Protein AF-A0AAD9CKB7-F1 (afdb_monomer_lite)

Sequence (409 aa):
MAVRASFEKNNEIGCFAKLTNTYCLVAVGGSENFYSVFEGELSETIPVFHASIAGCRIIGRMCVGNRHGLIVPSSTTDQELQHIRNSLPDAVRVQRVEERLSALGNVIACNDYVALVHPDLDRETEEILADTLKVEVFRQTVAEQVLVGSYCAFSNQGGLVHPKTSIEDQDELSSLLQVPLVAGTVNRGSEVIAGGMVVNDWCAFCGLDTTSTELSVIESVFRLSDAAQPSAIATTMRDSLIDREERRGAERRAERSREESREEQRGEQRGAERRAERRAERSREEQRGERRAERSREEQRGAERREESREEQRGEQRGREESGESGAERSREESRGEQRGEQRGEQRGAERGAERRAERSVERRASRDANRRVVMLTGESCDANRRVVMLTGESRDANRRVVMLTGES

Radius of gyration: 53.96 Å; chains: 1; bounding box: 135×71×129 Å

InterPro domains:
  IPR002769 Translation initiation factor IF6 [MF_00032] (1-246)
  IPR002769 Translation initiation factor IF6 [PF01912] (4-204)
  IPR002769 Translation initiation factor IF6 [PTHR10784] (1-244)
  IPR002769 Translation initiation factor IF6 [SM00654] (3-204)
  IPR002769 Translation initiation factor IF6 [TIGR00323] (4-224)
  IPR002769 Translation initiation factor IF6 [cd00527] (2-222)

Organism: Dissostichus eleginoides (NCBI:txid100907)

Foldseek 3Di:
DEAADAFPNHLQQLQAWADEQAEIEGEPPGDPRRVCRCCVVPVVRYQYDYADALNDRRVSQQWDAYPQEIEGEPSGDPVRQVVVVVRGDPRYHYDYDHFDPGRPLQQWEDEQAEIEGQQPGDVVVVVCCCVRSVYHYDHDAFLPHRRCSFAKHDYLAAIEGFQNGDPVNQVVVCVVSVHHYDYDDALQRHRRHSRQWYDYLAYIYGHPSGDVVNVVVVCVRSVNCVVVPPPVVVVVVVVVVVVVVVVVVVVVVVVVVVVVVVVVVVVVVVVVVVVVVVVVVVVVVVVVVVVVVVVVVVVVVVVVVVVVVVVVVVVVVVVPVVVPDDDDDDDDDDDDDDDDDDDDDDDDDDDDDDDDDDDDDDDDDDDDDDDDDDDDDDDDDDDDDDDDDDDDDDDDDDDDDDDDDDDDD

pLDDT: mean 71.59, std 24.81, range [23.69, 94.75]

Structure (mmCIF, N/CA/C/O backbone):
data_AF-A0AAD9CKB7-F1
#
_entry.id   AF-A0AAD9CKB7-F1
#
loop_
_atom_site.group_PDB
_atom_site.id
_atom_site.type_symbol
_atom_site.label_atom_id
_atom_site.label_alt_id
_a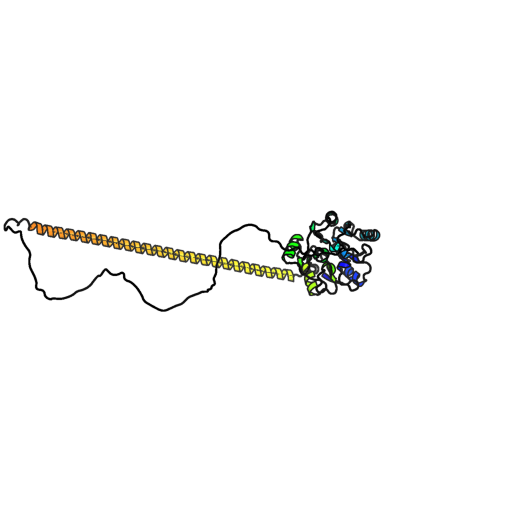tom_site.label_comp_id
_atom_site.label_asym_id
_atom_site.label_entity_id
_atom_site.label_seq_id
_atom_site.pdbx_PDB_ins_code
_atom_site.Cartn_x
_atom_site.Cartn_y
_atom_site.Cartn_z
_atom_site.occupancy
_atom_site.B_iso_or_equiv
_atom_site.auth_seq_id
_atom_site.auth_comp_id
_atom_site.auth_asym_id
_atom_site.auth_atom_id
_atom_site.pdbx_PDB_model_num
ATOM 1 N N . MET A 1 1 ? 6.076 -13.621 8.456 1.00 79.44 1 MET A N 1
ATOM 2 C CA . MET A 1 1 ? 7.038 -12.950 9.372 1.00 79.44 1 MET A CA 1
ATOM 3 C C . MET A 1 1 ? 7.413 -11.576 8.813 1.00 79.44 1 MET A C 1
ATOM 5 O O . MET A 1 1 ? 7.250 -11.363 7.614 1.00 79.44 1 MET A O 1
ATOM 9 N N . ALA A 1 2 ? 7.880 -10.637 9.641 1.00 85.75 2 ALA A N 1
ATOM 10 C CA . ALA A 1 2 ? 8.440 -9.364 9.176 1.00 85.75 2 ALA A CA 1
ATOM 11 C C . ALA A 1 2 ? 9.980 -9.393 9.136 1.00 85.75 2 ALA A C 1
ATOM 13 O O . ALA A 1 2 ? 10.645 -9.632 10.146 1.00 85.75 2 ALA A O 1
ATOM 14 N N . VAL A 1 3 ? 10.555 -9.113 7.966 1.00 91.25 3 VAL A N 1
ATOM 15 C CA . VAL A 1 3 ? 11.995 -9.209 7.687 1.00 91.25 3 VAL A CA 1
ATOM 16 C C . VAL A 1 3 ? 12.579 -7.824 7.396 1.00 91.25 3 VAL A C 1
ATOM 18 O O . VAL A 1 3 ? 11.921 -6.958 6.814 1.00 91.25 3 VAL A O 1
ATOM 21 N N . ARG A 1 4 ? 13.825 -7.585 7.824 1.00 92.75 4 ARG A N 1
ATOM 22 C CA . ARG A 1 4 ? 14.543 -6.326 7.575 1.00 92.75 4 ARG A CA 1
ATOM 23 C C . ARG A 1 4 ? 15.461 -6.438 6.353 1.00 92.75 4 ARG A C 1
ATOM 25 O O . ARG A 1 4 ? 16.252 -7.374 6.287 1.00 92.75 4 ARG A O 1
ATOM 32 N N . ALA A 1 5 ? 15.444 -5.452 5.457 1.00 91.31 5 ALA A N 1
ATOM 33 C CA . ALA A 1 5 ? 16.406 -5.339 4.350 1.00 91.31 5 ALA A CA 1
ATOM 34 C C . ALA A 1 5 ? 16.828 -3.880 4.081 1.00 91.31 5 ALA A C 1
ATOM 36 O O . ALA A 1 5 ? 16.332 -2.943 4.703 1.00 91.31 5 ALA A O 1
ATOM 37 N N . SER A 1 6 ? 17.759 -3.671 3.147 1.00 91.50 6 SER A N 1
ATOM 38 C CA . SER A 1 6 ? 18.155 -2.340 2.668 1.00 91.50 6 SER A CA 1
ATOM 39 C C . SER A 1 6 ? 18.646 -2.409 1.223 1.00 91.50 6 SER A C 1
ATOM 41 O O . SER A 1 6 ? 19.375 -3.332 0.856 1.00 91.50 6 SER A O 1
ATOM 43 N N . PHE A 1 7 ? 18.275 -1.411 0.421 1.00 89.06 7 PHE A N 1
ATOM 44 C CA . PHE A 1 7 ? 18.715 -1.249 -0.962 1.00 89.06 7 PHE A CA 1
ATOM 45 C C . PHE A 1 7 ? 19.785 -0.153 -1.022 1.00 89.06 7 PHE A C 1
ATOM 47 O O . PHE A 1 7 ? 19.493 1.004 -0.740 1.00 89.06 7 PHE A O 1
ATOM 54 N N . GLU A 1 8 ? 21.035 -0.495 -1.349 1.00 87.69 8 GLU A N 1
ATOM 55 C CA . GLU A 1 8 ? 22.156 0.467 -1.465 1.00 87.69 8 GLU A CA 1
ATOM 56 C C . GLU A 1 8 ? 22.371 1.395 -0.240 1.00 87.69 8 GLU A C 1
ATOM 58 O O . GLU A 1 8 ? 22.862 2.515 -0.381 1.00 87.69 8 GLU A O 1
ATOM 63 N N . LYS A 1 9 ? 22.064 0.918 0.980 1.00 87.75 9 LYS A N 1
ATOM 64 C CA . LYS A 1 9 ? 22.028 1.681 2.255 1.00 87.75 9 LYS A CA 1
ATOM 65 C C . LYS A 1 9 ? 20.817 2.611 2.433 1.00 87.75 9 LYS A C 1
ATOM 67 O O . LYS A 1 9 ? 20.737 3.292 3.451 1.00 87.75 9 LYS A O 1
ATOM 72 N N . ASN A 1 10 ? 19.870 2.633 1.498 1.00 91.06 10 ASN A N 1
ATOM 73 C CA . ASN A 1 10 ? 18.544 3.207 1.714 1.00 91.06 10 ASN A CA 1
ATOM 74 C C . ASN A 1 10 ? 17.638 2.176 2.419 1.00 91.06 10 ASN A C 1
ATOM 76 O O . ASN A 1 10 ? 17.718 0.971 2.162 1.00 91.06 10 ASN A O 1
ATOM 80 N N . ASN A 1 11 ? 16.777 2.657 3.311 1.00 91.69 11 ASN A N 1
ATOM 81 C CA . ASN A 1 11 ? 15.818 1.866 4.080 1.00 91.69 11 ASN A CA 1
ATOM 82 C C . ASN A 1 11 ? 14.386 1.951 3.511 1.00 91.69 11 ASN A C 1
ATOM 84 O O . ASN A 1 11 ? 13.476 1.297 4.016 1.00 91.69 11 ASN A O 1
ATOM 88 N N . GLU A 1 12 ? 14.166 2.713 2.437 1.00 92.44 12 GLU A N 1
ATOM 89 C CA . GLU A 1 12 ? 12.885 2.775 1.725 1.00 92.44 12 GLU A CA 1
ATOM 90 C C . GLU A 1 12 ? 12.680 1.599 0.748 1.00 92.44 12 GLU A C 1
ATOM 92 O O . GLU A 1 12 ? 12.724 1.763 -0.472 1.00 92.44 12 GLU A O 1
ATOM 97 N N . ILE A 1 13 ? 12.454 0.390 1.272 1.00 92.88 13 ILE A N 1
ATOM 98 C CA . ILE A 1 13 ? 12.244 -0.820 0.455 1.00 92.88 13 ILE A CA 1
ATOM 99 C C . ILE A 1 13 ? 11.091 -0.664 -0.549 1.00 92.88 13 ILE A C 1
ATOM 101 O O . ILE A 1 13 ? 11.241 -1.063 -1.703 1.00 92.88 13 ILE A O 1
ATOM 105 N N . GLY A 1 14 ? 9.970 -0.056 -0.152 1.00 92.00 14 GLY A N 1
ATOM 106 C CA . GLY A 1 14 ? 8.792 0.142 -1.007 1.00 92.00 14 GLY A CA 1
ATOM 107 C C . GLY A 1 14 ? 8.986 1.148 -2.141 1.00 92.00 14 GLY A C 1
ATOM 108 O O . GLY A 1 14 ? 8.138 1.270 -3.023 1.00 92.00 14 GLY A O 1
ATOM 109 N N . CYS A 1 15 ? 10.139 1.819 -2.200 1.00 92.25 15 CYS A N 1
ATOM 110 C CA . CYS A 1 15 ? 10.569 2.510 -3.410 1.00 92.25 15 CYS A CA 1
ATOM 111 C C . CYS A 1 15 ? 11.152 1.537 -4.458 1.00 92.25 15 CYS A C 1
ATOM 113 O O . CYS A 1 15 ? 10.947 1.750 -5.652 1.00 92.25 15 CYS A O 1
ATOM 115 N N . PHE A 1 16 ? 11.816 0.451 -4.044 1.00 93.69 16 PHE A N 1
ATOM 116 C CA . PHE A 1 16 ? 12.599 -0.457 -4.907 1.00 93.69 16 PHE A CA 1
ATOM 117 C C . PHE A 1 16 ? 11.992 -1.857 -5.102 1.00 93.69 16 PHE A C 1
ATOM 119 O O . PHE A 1 16 ? 12.506 -2.635 -5.902 1.00 93.69 16 PHE A O 1
ATOM 126 N N . ALA A 1 17 ? 10.909 -2.190 -4.404 1.00 93.44 17 ALA A N 1
ATOM 127 C CA . ALA A 1 17 ? 10.180 -3.444 -4.568 1.00 93.44 17 ALA A CA 1
ATOM 128 C C . ALA A 1 17 ? 8.667 -3.196 -4.646 1.00 93.44 17 ALA A C 1
ATOM 130 O O . ALA A 1 17 ? 8.156 -2.233 -4.073 1.00 93.44 17 ALA A O 1
ATOM 131 N N . LYS A 1 18 ? 7.939 -4.091 -5.320 1.00 94.12 18 LYS A N 1
ATOM 132 C CA . LYS A 1 18 ? 6.481 -4.214 -5.204 1.00 94.12 18 LYS A CA 1
ATOM 133 C C . LYS A 1 18 ? 6.148 -5.666 -4.882 1.00 94.12 18 LYS A C 1
ATOM 135 O O . LYS A 1 18 ? 6.505 -6.566 -5.640 1.00 94.12 18 LYS A O 1
ATOM 140 N N . LEU A 1 19 ? 5.479 -5.887 -3.758 1.00 93.50 19 LEU A N 1
ATOM 141 C CA . LEU A 1 19 ? 5.041 -7.205 -3.313 1.00 93.50 19 LEU A CA 1
ATOM 142 C C . LEU A 1 19 ? 3.527 -7.336 -3.515 1.00 93.50 19 LEU A C 1
ATOM 144 O O . LEU A 1 19 ? 2.795 -6.371 -3.311 1.00 93.50 19 LEU A O 1
ATOM 148 N N . THR A 1 20 ? 3.075 -8.521 -3.921 1.00 93.06 20 THR A N 1
ATOM 149 C CA . THR A 1 20 ? 1.656 -8.902 -3.996 1.00 93.06 20 THR A CA 1
ATOM 150 C C . THR A 1 20 ? 1.480 -10.334 -3.478 1.00 93.06 20 THR A C 1
ATOM 152 O O . THR A 1 20 ? 2.455 -11.007 -3.134 1.00 93.06 20 THR A O 1
ATOM 155 N N . ASN A 1 21 ? 0.243 -10.830 -3.472 1.00 91.06 21 ASN A N 1
ATOM 156 C CA . ASN A 1 21 ? -0.077 -12.228 -3.174 1.00 91.06 21 ASN A CA 1
ATOM 157 C C . ASN A 1 21 ? 0.251 -13.217 -4.321 1.00 91.06 21 ASN A C 1
ATOM 159 O O . ASN A 1 21 ? 0.034 -14.413 -4.157 1.00 91.06 21 ASN A O 1
ATOM 163 N N . THR A 1 22 ? 0.743 -12.765 -5.485 1.00 90.62 22 THR A N 1
ATOM 164 C CA . THR A 1 22 ? 1.004 -13.652 -6.649 1.00 90.62 22 THR A CA 1
ATOM 165 C C . THR A 1 22 ? 2.345 -13.451 -7.349 1.00 90.62 22 THR A C 1
ATOM 167 O O . THR A 1 22 ? 2.739 -14.298 -8.143 1.00 90.62 22 THR A O 1
ATOM 170 N N . TYR A 1 23 ? 3.032 -12.335 -7.113 1.00 92.56 23 TYR A N 1
ATOM 171 C CA . TYR A 1 23 ? 4.330 -12.016 -7.715 1.00 92.56 23 TYR A CA 1
ATOM 172 C C . TYR A 1 23 ? 5.052 -10.931 -6.908 1.00 92.56 23 TYR A C 1
ATOM 174 O O . TYR A 1 23 ? 4.413 -10.105 -6.244 1.00 92.56 23 TYR A O 1
ATOM 182 N N . CYS A 1 24 ? 6.380 -10.890 -7.009 1.00 93.25 24 CYS A N 1
ATOM 183 C CA . CYS A 1 24 ? 7.194 -9.803 -6.480 1.00 93.25 24 CYS A CA 1
ATOM 184 C C . CYS A 1 24 ? 8.071 -9.195 -7.583 1.00 93.25 24 CYS A C 1
ATOM 186 O O . CYS A 1 24 ? 8.871 -9.882 -8.217 1.00 93.25 24 CYS A O 1
ATOM 188 N N . LEU A 1 25 ? 7.918 -7.888 -7.793 1.00 92.75 25 LEU A N 1
ATOM 189 C CA . LEU A 1 25 ? 8.800 -7.088 -8.638 1.00 92.75 25 LEU A CA 1
ATOM 190 C C . LEU A 1 25 ? 9.927 -6.525 -7.774 1.00 92.75 25 LEU A C 1
ATOM 192 O O . LEU A 1 25 ? 9.652 -5.901 -6.745 1.00 92.75 25 LEU A O 1
ATOM 196 N N . VAL A 1 26 ? 11.175 -6.664 -8.222 1.00 93.25 26 VAL A N 1
ATOM 197 C CA . VAL A 1 26 ? 12.351 -6.107 -7.535 1.00 93.25 26 VAL A CA 1
ATOM 198 C C . VAL A 1 26 ? 13.192 -5.273 -8.507 1.00 93.25 26 VAL A C 1
ATOM 200 O O . VAL A 1 26 ? 13.359 -5.635 -9.671 1.00 93.25 26 VAL A O 1
ATOM 203 N N . ALA A 1 27 ? 13.702 -4.127 -8.055 1.00 93.19 27 ALA A N 1
ATOM 204 C CA . ALA A 1 27 ? 14.484 -3.212 -8.880 1.00 93.19 27 ALA A CA 1
ATOM 205 C C . ALA A 1 27 ? 15.780 -3.847 -9.405 1.00 93.19 27 ALA A C 1
ATOM 207 O O . ALA A 1 27 ? 16.562 -4.403 -8.632 1.00 93.19 27 ALA A O 1
ATOM 208 N N . VAL A 1 28 ? 16.067 -3.678 -10.701 1.00 90.06 28 VAL A N 1
ATOM 209 C CA . VAL A 1 28 ? 17.382 -4.045 -11.260 1.00 90.06 28 VAL A CA 1
ATOM 210 C C . VAL A 1 28 ? 18.493 -3.184 -10.652 1.00 90.06 28 VAL A C 1
ATOM 212 O O . VAL A 1 28 ? 18.336 -1.977 -10.456 1.00 90.06 28 VAL A O 1
ATOM 215 N N . GLY A 1 29 ? 19.655 -3.793 -10.418 1.00 84.00 29 GLY A N 1
ATOM 216 C CA . GLY A 1 29 ? 20.834 -3.104 -9.889 1.00 84.00 29 GLY A CA 1
ATOM 217 C C . GLY A 1 29 ? 20.823 -2.903 -8.371 1.00 84.00 29 GLY A C 1
ATOM 218 O O . GLY A 1 29 ? 21.467 -1.973 -7.894 1.00 84.00 29 GLY A O 1
ATOM 219 N N . GLY A 1 30 ? 20.092 -3.737 -7.626 1.00 83.00 30 GLY A N 1
ATOM 220 C CA . GLY A 1 30 ? 20.361 -4.002 -6.212 1.00 83.00 30 GLY A CA 1
ATOM 221 C C . GLY A 1 30 ? 21.548 -4.953 -6.008 1.00 83.00 30 GLY A C 1
ATOM 222 O O . GLY A 1 30 ? 22.103 -5.499 -6.964 1.00 83.00 30 GLY A O 1
ATOM 223 N N . SER A 1 31 ? 21.938 -5.154 -4.749 1.00 87.06 31 SER A N 1
ATOM 224 C CA . SER A 1 31 ? 22.951 -6.140 -4.355 1.00 87.06 31 SER A CA 1
ATOM 225 C C . SER A 1 31 ? 22.344 -7.533 -4.170 1.00 87.06 31 SER A C 1
ATOM 227 O O . SER A 1 31 ? 21.176 -7.659 -3.810 1.00 87.06 31 SER A O 1
ATOM 229 N N . GLU A 1 32 ? 23.157 -8.583 -4.319 1.00 86.56 32 GLU A N 1
ATOM 230 C CA . GLU A 1 32 ? 22.735 -9.973 -4.065 1.00 86.56 32 GLU A CA 1
ATOM 231 C C . GLU A 1 32 ? 22.147 -10.143 -2.656 1.00 86.56 32 GLU A C 1
ATOM 233 O O . GLU A 1 32 ? 21.114 -10.776 -2.503 1.00 86.56 32 GLU A O 1
ATOM 238 N N . ASN A 1 33 ? 22.699 -9.467 -1.639 1.00 87.81 33 ASN A N 1
ATOM 239 C CA . ASN A 1 33 ? 22.131 -9.449 -0.284 1.00 87.81 33 ASN A CA 1
ATOM 240 C C . ASN A 1 33 ? 20.671 -8.959 -0.222 1.00 87.81 33 ASN A C 1
ATOM 242 O O . ASN A 1 33 ? 19.946 -9.365 0.681 1.00 87.81 33 ASN A O 1
ATOM 246 N N . PHE A 1 34 ? 20.250 -8.060 -1.118 1.00 89.25 34 PHE A N 1
ATOM 247 C CA . PHE A 1 34 ? 18.866 -7.586 -1.177 1.00 89.25 34 PHE A CA 1
ATOM 248 C C . PHE A 1 34 ? 17.970 -8.645 -1.824 1.00 89.25 34 PHE A C 1
ATOM 250 O O . PHE A 1 34 ? 16.951 -9.008 -1.243 1.00 89.25 34 PHE A O 1
ATOM 257 N N . TYR A 1 35 ? 18.383 -9.195 -2.970 1.00 90.75 35 TYR A N 1
ATOM 258 C CA . TYR A 1 35 ? 17.633 -10.246 -3.663 1.00 90.75 35 TYR A CA 1
ATOM 259 C C . TYR A 1 35 ? 17.495 -11.510 -2.804 1.00 90.75 35 TYR A C 1
ATOM 261 O O . TYR A 1 35 ? 16.379 -11.984 -2.626 1.00 90.75 35 TYR A O 1
ATOM 269 N N . SER A 1 36 ? 18.570 -11.964 -2.150 1.00 89.81 36 SER A N 1
ATOM 270 C CA . SER A 1 36 ? 18.569 -13.127 -1.247 1.00 89.81 36 SER A CA 1
ATOM 271 C C . SER A 1 36 ? 17.561 -13.023 -0.098 1.00 89.81 36 SER A C 1
ATOM 273 O O . SER A 1 36 ? 17.087 -14.049 0.381 1.00 89.81 36 SER A O 1
ATOM 275 N N . VAL A 1 37 ? 17.221 -11.810 0.359 1.00 91.31 37 VAL A N 1
ATOM 276 C CA . VAL A 1 37 ? 16.201 -11.610 1.404 1.00 91.31 37 VAL A CA 1
ATOM 277 C C . VAL A 1 37 ? 14.786 -11.800 0.851 1.00 91.31 37 VAL A C 1
ATOM 279 O O . VAL A 1 37 ? 13.952 -12.389 1.530 1.00 91.31 37 VAL A O 1
ATOM 282 N N . PHE A 1 38 ? 14.510 -11.360 -0.380 1.00 90.12 38 PHE A N 1
ATOM 283 C CA . PHE A 1 38 ? 13.224 -11.625 -1.033 1.00 90.12 38 PHE A CA 1
ATOM 284 C C . PHE A 1 38 ? 13.119 -13.087 -1.482 1.00 90.12 38 PHE A C 1
ATOM 286 O O . PHE A 1 38 ? 12.136 -13.754 -1.178 1.00 90.12 38 PHE A O 1
ATOM 293 N N . GLU A 1 39 ? 14.139 -13.614 -2.158 1.00 88.88 39 GLU A N 1
ATOM 294 C CA . GLU A 1 39 ? 14.168 -14.994 -2.649 1.00 88.88 39 GLU A CA 1
ATOM 295 C C . GLU A 1 39 ? 14.107 -16.012 -1.499 1.00 88.88 39 GLU A C 1
ATOM 297 O O . GLU A 1 39 ? 13.362 -16.986 -1.602 1.00 88.88 39 GLU A O 1
ATOM 302 N N . GLY A 1 40 ? 14.802 -15.772 -0.381 1.00 87.81 40 GLY A N 1
ATOM 303 C CA . GLY A 1 40 ? 14.811 -16.676 0.776 1.00 87.81 40 GLY A CA 1
ATOM 304 C C . GLY A 1 40 ? 13.451 -16.863 1.462 1.00 87.81 40 GLY A C 1
ATOM 305 O O . GLY A 1 40 ? 13.206 -17.926 2.022 1.00 87.81 40 GLY A O 1
ATOM 306 N N . GLU A 1 41 ? 12.560 -15.870 1.386 1.00 86.06 41 GLU A N 1
ATOM 307 C CA . GLU A 1 41 ? 11.216 -15.912 1.988 1.00 86.06 41 GLU A CA 1
ATOM 308 C C . GLU A 1 41 ? 10.104 -16.214 0.963 1.00 86.06 41 GLU A C 1
ATOM 310 O O . GLU A 1 41 ? 9.025 -16.672 1.335 1.00 86.06 41 GLU A O 1
ATOM 315 N N . LEU A 1 42 ? 10.325 -15.917 -0.326 1.00 86.62 42 LEU A N 1
ATOM 316 C CA . LEU A 1 42 ? 9.266 -15.915 -1.346 1.00 86.62 42 LEU A CA 1
ATOM 317 C C . LEU A 1 42 ? 9.426 -16.971 -2.444 1.00 86.62 42 LEU A C 1
ATOM 319 O O . LEU A 1 42 ? 8.417 -17.332 -3.049 1.00 86.62 42 LEU A O 1
ATOM 323 N N . SER A 1 43 ? 10.637 -17.472 -2.716 1.00 78.12 43 SER A N 1
ATOM 324 C CA . SER A 1 43 ? 10.916 -18.292 -3.915 1.00 78.12 43 SER A CA 1
ATOM 325 C C . SER A 1 43 ? 10.113 -19.595 -4.013 1.00 78.12 43 SER A C 1
ATOM 327 O O . SER A 1 43 ? 9.842 -20.055 -5.120 1.00 78.12 43 SER A O 1
ATOM 329 N N . GLU A 1 44 ? 9.676 -20.164 -2.886 1.00 78.81 44 GLU A N 1
ATOM 330 C CA . GLU A 1 44 ? 8.805 -21.349 -2.862 1.00 78.81 44 GLU A CA 1
ATOM 331 C C . GLU A 1 44 ? 7.328 -21.041 -3.186 1.00 78.81 44 GLU A C 1
ATOM 333 O O . GLU A 1 44 ? 6.566 -21.960 -3.486 1.00 78.81 44 GLU A O 1
ATOM 338 N N . THR A 1 45 ? 6.899 -19.772 -3.118 1.00 82.00 45 THR A N 1
ATOM 339 C CA . THR A 1 45 ? 5.473 -19.381 -3.173 1.00 82.00 45 THR A CA 1
ATOM 340 C C . THR A 1 45 ? 5.109 -18.454 -4.330 1.00 82.00 45 THR A C 1
ATOM 342 O O . THR A 1 45 ? 4.049 -18.639 -4.927 1.00 82.00 45 THR A O 1
ATOM 345 N N . ILE A 1 46 ? 5.953 -17.472 -4.670 1.00 89.19 46 ILE A N 1
ATOM 346 C CA . ILE A 1 46 ? 5.684 -16.501 -5.742 1.00 89.19 46 ILE A CA 1
ATOM 347 C C . ILE A 1 46 ? 6.940 -16.193 -6.572 1.00 89.19 46 ILE A C 1
ATOM 349 O O . ILE A 1 46 ? 8.040 -16.116 -6.023 1.00 89.19 46 ILE A O 1
ATOM 353 N N . PRO A 1 47 ? 6.804 -15.956 -7.893 1.00 89.94 47 PRO A N 1
ATOM 354 C CA . PRO A 1 47 ? 7.912 -15.503 -8.723 1.00 89.94 47 PRO A CA 1
ATOM 355 C C . PRO A 1 47 ? 8.405 -14.127 -8.258 1.00 89.94 47 PRO A C 1
ATOM 357 O O . PRO A 1 47 ? 7.680 -13.128 -8.323 1.00 89.94 47 PRO A O 1
ATOM 360 N N . VAL A 1 48 ? 9.661 -14.089 -7.818 1.00 89.94 48 VAL A N 1
ATOM 361 C CA . VAL A 1 48 ? 10.454 -12.870 -7.635 1.00 89.94 48 VAL A CA 1
ATOM 362 C C . VAL A 1 48 ? 11.203 -12.621 -8.942 1.00 89.94 48 VAL A C 1
ATOM 364 O O . VAL A 1 48 ? 11.875 -13.525 -9.438 1.00 89.94 48 VAL A O 1
ATOM 367 N N . PHE A 1 49 ? 11.091 -11.429 -9.531 1.00 89.69 49 PHE A N 1
ATOM 368 C CA . PHE A 1 49 ? 11.831 -11.111 -10.755 1.00 89.69 49 PHE A CA 1
ATOM 369 C C . PHE A 1 49 ? 12.295 -9.655 -10.829 1.00 89.69 49 PHE A C 1
ATOM 371 O O . PHE A 1 49 ? 11.661 -8.721 -10.329 1.00 89.69 49 PHE A O 1
ATOM 378 N N . HIS A 1 50 ? 13.436 -9.477 -11.493 1.00 92.00 50 HIS A N 1
ATOM 379 C CA . HIS A 1 50 ? 14.099 -8.191 -11.653 1.00 92.00 50 HIS A CA 1
ATOM 380 C C . HIS A 1 50 ? 13.473 -7.391 -12.794 1.00 92.00 50 HIS A C 1
ATOM 382 O O . HIS A 1 50 ? 13.392 -7.885 -13.919 1.00 92.00 50 HIS A O 1
ATOM 388 N N . ALA A 1 51 ? 13.061 -6.153 -12.522 1.00 90.38 51 ALA A N 1
ATOM 389 C CA . ALA A 1 51 ? 12.480 -5.250 -13.511 1.00 90.38 51 ALA A CA 1
ATOM 390 C C . ALA A 1 51 ? 12.942 -3.799 -13.302 1.00 90.38 51 ALA A C 1
ATOM 392 O O . ALA A 1 51 ? 13.210 -3.359 -12.182 1.00 90.38 51 ALA A O 1
ATOM 393 N N . SER A 1 52 ? 13.015 -3.045 -14.398 1.00 92.88 52 SER A N 1
ATOM 394 C CA . SER A 1 52 ? 12.991 -1.581 -14.390 1.00 92.88 52 SER A CA 1
ATOM 395 C C . SER A 1 52 ? 11.661 -1.113 -14.971 1.00 92.88 52 SER A C 1
ATOM 397 O O . SER A 1 52 ? 10.973 -1.867 -15.664 1.00 92.88 52 SER A O 1
ATOM 399 N N . ILE A 1 53 ? 11.280 0.124 -14.663 1.00 91.56 53 ILE A N 1
ATOM 400 C CA . ILE A 1 53 ? 10.095 0.763 -15.236 1.00 91.56 53 ILE A CA 1
ATOM 401 C C . ILE A 1 53 ? 10.511 2.149 -15.716 1.00 91.56 53 ILE A C 1
ATOM 403 O O . ILE A 1 53 ? 10.978 2.956 -14.911 1.00 91.56 53 ILE A O 1
ATOM 407 N N . ALA A 1 54 ? 10.356 2.417 -17.016 1.00 89.38 54 ALA A N 1
ATOM 408 C CA . ALA A 1 54 ? 10.797 3.653 -17.666 1.00 89.38 54 ALA A CA 1
ATOM 409 C C . ALA A 1 54 ? 12.307 3.931 -17.483 1.00 89.38 54 ALA A C 1
ATOM 411 O O . ALA A 1 54 ? 12.731 5.075 -17.326 1.00 89.38 54 ALA A O 1
ATOM 412 N N . GLY A 1 55 ? 13.127 2.875 -17.436 1.00 87.69 55 GLY A N 1
ATOM 413 C CA . GLY A 1 55 ? 14.561 2.948 -17.133 1.00 87.69 55 GL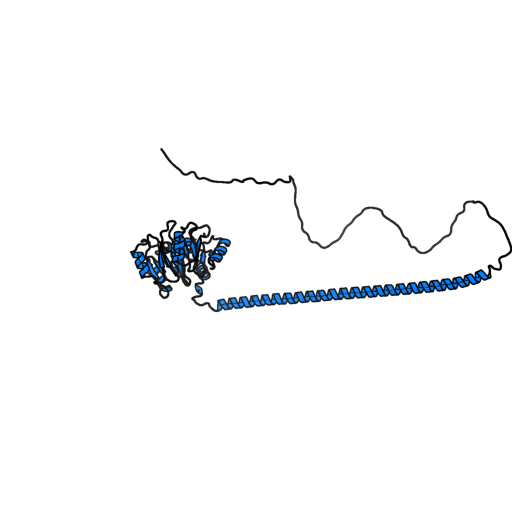Y A CA 1
ATOM 414 C C . GLY A 1 55 ? 14.890 3.286 -15.672 1.00 87.69 55 GLY A C 1
ATOM 415 O O . GLY A 1 55 ? 16.063 3.402 -15.315 1.00 87.69 55 GLY A O 1
ATOM 416 N N . CYS A 1 56 ? 13.887 3.445 -14.804 1.00 90.12 56 CYS A N 1
ATOM 417 C CA . CYS A 1 56 ? 14.067 3.799 -13.401 1.00 90.12 56 CYS A CA 1
ATOM 418 C C . CYS A 1 56 ? 14.095 2.567 -12.481 1.00 90.12 56 CYS A C 1
ATOM 420 O O . CYS A 1 56 ? 13.395 1.576 -12.697 1.00 90.12 56 CYS A O 1
ATOM 422 N N . ARG A 1 57 ? 14.868 2.677 -11.390 1.00 91.00 57 ARG A N 1
ATOM 423 C CA . ARG A 1 57 ? 14.957 1.666 -10.317 1.00 9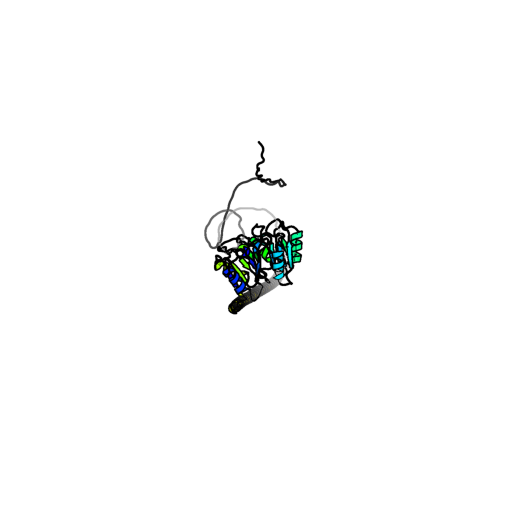1.00 57 ARG A CA 1
ATOM 424 C C . ARG A 1 57 ? 13.851 1.792 -9.256 1.00 91.00 57 ARG A C 1
ATOM 426 O O . ARG A 1 57 ? 13.675 0.886 -8.455 1.00 91.00 57 ARG A O 1
ATOM 433 N N . ILE A 1 58 ? 13.089 2.888 -9.239 1.00 92.00 58 ILE A N 1
ATOM 434 C CA . ILE A 1 58 ? 12.045 3.168 -8.229 1.00 92.00 58 ILE A CA 1
ATOM 435 C C . ILE A 1 58 ? 10.703 2.465 -8.522 1.00 92.00 58 ILE A C 1
ATOM 437 O O . ILE A 1 58 ? 9.628 3.068 -8.471 1.00 92.00 58 ILE A O 1
ATOM 441 N N . ILE A 1 59 ? 10.759 1.180 -8.875 1.00 92.25 59 ILE A N 1
ATOM 442 C CA . ILE A 1 59 ? 9.609 0.426 -9.392 1.00 92.25 59 ILE A CA 1
ATOM 443 C C . ILE A 1 59 ? 8.394 0.414 -8.450 1.00 92.25 59 ILE A C 1
ATOM 445 O O . ILE A 1 59 ? 7.267 0.494 -8.934 1.00 92.25 59 ILE A O 1
ATOM 449 N N . GLY A 1 60 ? 8.595 0.385 -7.128 1.00 91.00 60 GLY A N 1
ATOM 450 C CA . GLY A 1 60 ? 7.513 0.272 -6.142 1.00 91.00 60 GLY A CA 1
ATOM 451 C C . GLY A 1 60 ? 6.610 1.508 -6.071 1.00 91.00 60 GLY A C 1
ATOM 452 O O . GLY A 1 60 ? 5.419 1.388 -5.765 1.00 91.00 60 GLY A O 1
ATOM 453 N N . ARG A 1 61 ? 7.150 2.680 -6.450 1.00 92.06 61 ARG A N 1
ATOM 454 C CA . ARG A 1 61 ? 6.387 3.928 -6.634 1.00 92.06 61 ARG A CA 1
ATOM 455 C C . ARG A 1 61 ? 5.860 4.106 -8.055 1.00 92.06 61 ARG A C 1
ATOM 457 O O . ARG A 1 61 ? 4.835 4.753 -8.237 1.00 92.06 61 ARG A O 1
ATOM 464 N N . MET A 1 62 ? 6.534 3.551 -9.063 1.00 92.44 62 MET A N 1
ATOM 465 C CA . MET A 1 62 ? 6.089 3.686 -10.456 1.00 92.44 62 MET A CA 1
ATOM 466 C C . MET A 1 62 ? 4.917 2.762 -10.804 1.00 92.44 62 MET A C 1
ATOM 468 O O . MET A 1 62 ? 4.106 3.147 -11.639 1.00 92.44 62 MET A O 1
ATOM 472 N N . CYS A 1 63 ? 4.793 1.585 -10.179 1.00 91.94 63 CYS A N 1
ATOM 473 C CA . CYS A 1 63 ? 3.689 0.650 -10.428 1.00 91.94 63 CYS A CA 1
ATOM 474 C C . CYS A 1 63 ? 2.747 0.458 -9.233 1.00 91.94 63 CYS A C 1
ATOM 476 O O . CYS A 1 63 ? 3.092 0.670 -8.065 1.00 91.94 63 CYS A O 1
ATOM 478 N N . VAL A 1 64 ? 1.545 -0.015 -9.548 1.00 93.00 64 VAL A N 1
ATOM 479 C CA . VAL A 1 64 ? 0.551 -0.496 -8.587 1.00 93.00 64 VAL A CA 1
ATOM 480 C C . VAL A 1 64 ? -0.077 -1.779 -9.127 1.00 93.00 64 VAL A C 1
ATOM 482 O O . VAL A 1 64 ? -0.168 -1.962 -10.339 1.00 93.00 64 VAL A O 1
ATOM 485 N N . GLY A 1 65 ? -0.449 -2.705 -8.251 1.00 92.06 65 GLY A N 1
ATOM 486 C CA . GLY A 1 65 ? -0.963 -4.003 -8.664 1.00 92.06 65 GLY A CA 1
ATOM 487 C C . GLY A 1 65 ? -1.309 -4.895 -7.484 1.00 92.06 65 GLY A C 1
ATOM 488 O O . GLY A 1 65 ? -0.842 -4.668 -6.369 1.00 92.06 65 GLY A O 1
ATOM 489 N N . ASN A 1 66 ? -2.126 -5.901 -7.764 1.00 93.19 66 ASN A N 1
ATOM 490 C CA . ASN A 1 66 ? -2.649 -6.879 -6.817 1.00 93.19 66 ASN A CA 1
ATOM 491 C C . ASN A 1 66 ? -2.600 -8.282 -7.457 1.00 93.19 66 ASN A C 1
ATOM 493 O O . ASN A 1 66 ? -1.960 -8.472 -8.492 1.00 93.19 66 ASN A O 1
ATOM 497 N N . ARG A 1 67 ? -3.296 -9.279 -6.898 1.00 91.44 67 ARG A N 1
ATOM 498 C CA . ARG A 1 67 ? -3.332 -10.643 -7.469 1.00 91.44 67 ARG A CA 1
ATOM 499 C C . ARG A 1 67 ? -3.942 -10.780 -8.879 1.00 91.44 67 ARG A C 1
ATOM 501 O O . ARG A 1 67 ? -3.924 -11.875 -9.441 1.00 91.44 67 ARG A O 1
ATOM 508 N N . HIS A 1 68 ? -4.578 -9.733 -9.409 1.00 91.88 68 HIS A N 1
ATOM 509 C CA . HIS A 1 68 ? -5.374 -9.768 -10.643 1.00 91.88 68 HIS A CA 1
ATOM 510 C C . HIS A 1 68 ? -4.785 -8.925 -11.778 1.00 91.88 68 HIS A C 1
ATOM 512 O O . HIS A 1 68 ? -4.948 -9.282 -12.949 1.00 91.88 68 HIS A O 1
ATOM 518 N N . GLY A 1 69 ? -4.079 -7.842 -11.456 1.00 92.75 69 GLY A N 1
ATOM 519 C CA . GLY A 1 69 ? -3.504 -6.956 -12.460 1.00 92.75 69 GLY A CA 1
ATOM 520 C C . GLY A 1 69 ? -2.298 -6.167 -11.970 1.00 92.75 69 GLY A C 1
ATOM 521 O O . GLY A 1 69 ? -2.126 -5.920 -10.777 1.00 92.75 69 GLY A O 1
ATOM 522 N N . LEU A 1 70 ? -1.485 -5.737 -12.932 1.00 94.38 70 LEU A N 1
ATOM 523 C CA . LEU A 1 70 ? -0.341 -4.855 -12.741 1.00 94.38 70 LEU A CA 1
ATOM 524 C C . LEU A 1 70 ? -0.490 -3.652 -13.672 1.00 94.38 70 LEU A C 1
ATOM 526 O O . LEU A 1 70 ? -0.537 -3.802 -14.896 1.00 94.38 70 LEU A O 1
ATOM 530 N N . ILE A 1 71 ? -0.528 -2.456 -13.095 1.00 93.75 71 ILE A N 1
ATOM 531 C CA . ILE A 1 71 ? -0.609 -1.202 -13.837 1.00 93.75 71 ILE A CA 1
ATOM 532 C C . ILE A 1 71 ? 0.755 -0.519 -13.811 1.00 93.75 71 ILE A C 1
ATOM 534 O O . ILE A 1 71 ? 1.370 -0.320 -12.758 1.00 93.75 71 ILE A O 1
ATOM 538 N N . VAL A 1 72 ? 1.218 -0.169 -15.007 1.00 93.50 72 VAL A N 1
ATOM 539 C CA . VAL A 1 72 ? 2.507 0.474 -15.267 1.00 93.50 72 VAL A CA 1
ATOM 540 C C . VAL A 1 72 ? 2.296 1.798 -16.017 1.00 93.50 72 VAL A C 1
ATOM 542 O O . VAL A 1 72 ? 1.324 1.933 -16.766 1.00 93.50 72 VAL A O 1
ATOM 545 N N . PRO A 1 73 ? 3.175 2.799 -15.843 1.00 93.69 73 PRO A N 1
ATOM 546 C CA . PRO A 1 73 ? 3.016 4.101 -16.479 1.00 93.69 73 PRO A CA 1
ATOM 547 C C . PRO A 1 73 ? 3.232 4.012 -17.995 1.00 93.69 73 PRO A C 1
ATOM 549 O O . PRO A 1 73 ? 3.968 3.150 -18.488 1.00 93.69 73 PRO A O 1
ATOM 552 N N . SER A 1 74 ? 2.652 4.950 -18.739 1.00 91.50 74 SER A N 1
ATOM 553 C CA . SER A 1 74 ? 2.815 5.096 -20.193 1.00 91.50 74 SER A CA 1
ATOM 554 C C . SER A 1 74 ? 4.278 5.220 -20.645 1.00 91.50 74 SER A C 1
ATOM 556 O O . SER A 1 74 ? 4.607 4.810 -21.755 1.00 91.50 74 SER A O 1
ATOM 558 N N . SER A 1 75 ? 5.170 5.696 -19.770 1.00 91.62 75 SER A N 1
ATOM 559 C CA . SER A 1 75 ? 6.621 5.786 -19.986 1.00 91.62 75 SER A CA 1
ATOM 560 C C . SER A 1 75 ? 7.379 4.448 -19.929 1.00 91.62 75 SER A C 1
ATOM 562 O O . SER A 1 75 ? 8.567 4.412 -20.250 1.00 91.62 75 SER A O 1
ATOM 564 N N . THR A 1 76 ? 6.729 3.345 -19.542 1.00 92.81 76 THR A N 1
ATOM 565 C CA . THR A 1 76 ? 7.342 2.002 -19.507 1.00 92.81 76 THR A CA 1
ATOM 566 C C . THR A 1 76 ? 7.670 1.530 -20.918 1.00 92.81 76 THR A C 1
ATOM 568 O O . THR A 1 76 ? 6.768 1.436 -21.750 1.00 92.81 76 THR A O 1
ATOM 571 N N . THR A 1 77 ? 8.921 1.164 -21.193 1.00 94.12 77 THR A N 1
ATOM 572 C CA . THR A 1 77 ? 9.353 0.731 -22.533 1.00 94.12 77 THR A CA 1
ATOM 573 C C . THR A 1 77 ? 8.726 -0.606 -22.947 1.00 94.12 77 THR A C 1
ATOM 575 O O . THR A 1 77 ? 8.275 -1.389 -22.110 1.00 94.12 77 THR A O 1
ATOM 578 N N . ASP A 1 78 ? 8.685 -0.903 -24.250 1.00 92.62 78 ASP A N 1
ATOM 579 C CA . ASP A 1 78 ? 8.155 -2.186 -24.745 1.00 92.62 78 ASP A CA 1
ATOM 580 C C . ASP A 1 78 ? 9.038 -3.384 -24.363 1.00 92.62 78 ASP A C 1
ATOM 582 O O . ASP A 1 78 ? 8.526 -4.486 -24.188 1.00 92.62 78 ASP A O 1
ATOM 586 N N . GLN A 1 79 ? 10.345 -3.173 -24.167 1.00 93.38 79 GLN A N 1
ATOM 587 C CA . GLN A 1 79 ? 11.261 -4.215 -23.691 1.00 93.38 79 GLN A CA 1
ATOM 588 C C . GLN A 1 79 ? 10.994 -4.568 -22.223 1.00 93.38 79 GLN A C 1
ATOM 590 O O . GLN A 1 79 ? 10.841 -5.746 -21.901 1.00 93.38 79 GLN A O 1
ATOM 595 N N . GLU A 1 80 ? 10.858 -3.562 -21.350 1.00 93.12 80 GLU A N 1
ATOM 596 C CA . GLU A 1 80 ? 10.453 -3.761 -19.950 1.00 93.12 80 GLU A CA 1
ATOM 597 C C . GLU A 1 80 ? 9.089 -4.454 -19.871 1.00 93.12 80 GLU A C 1
ATOM 599 O O . GLU A 1 80 ? 8.933 -5.434 -19.146 1.00 93.12 80 GLU A O 1
ATOM 604 N N . LEU A 1 81 ? 8.108 -3.998 -20.657 1.00 91.62 81 LEU A N 1
ATOM 605 C CA . LEU A 1 81 ? 6.754 -4.543 -20.615 1.00 91.62 81 LEU A CA 1
ATOM 606 C C . LEU A 1 81 ? 6.672 -5.977 -21.168 1.00 91.62 81 LEU A C 1
ATOM 608 O O . LEU A 1 81 ? 5.923 -6.789 -20.624 1.00 91.62 81 LEU A O 1
ATOM 612 N N . GLN A 1 82 ? 7.458 -6.327 -22.192 1.00 92.38 82 GLN A N 1
ATOM 613 C CA . GLN A 1 82 ? 7.554 -7.711 -22.666 1.00 92.38 82 GLN A CA 1
ATOM 614 C C . GLN A 1 82 ? 8.252 -8.617 -21.642 1.00 92.38 82 GLN A C 1
ATOM 616 O O . GLN A 1 82 ? 7.793 -9.731 -21.413 1.00 92.38 82 GLN A O 1
ATOM 621 N N . HIS A 1 83 ? 9.319 -8.144 -20.989 1.00 91.94 83 HIS A N 1
ATOM 622 C CA . HIS A 1 83 ? 10.003 -8.881 -19.919 1.00 91.94 83 HIS A CA 1
ATOM 623 C C . HIS A 1 83 ? 9.081 -9.142 -18.719 1.00 91.94 83 HIS A C 1
ATOM 625 O O . HIS A 1 83 ? 8.984 -10.272 -18.243 1.00 91.94 83 HIS A O 1
ATOM 631 N N . ILE A 1 84 ? 8.325 -8.122 -18.305 1.00 91.69 84 ILE A N 1
ATOM 632 C CA . ILE A 1 84 ? 7.264 -8.216 -17.297 1.00 91.69 84 ILE A CA 1
ATOM 633 C C . ILE A 1 84 ? 6.232 -9.278 -17.721 1.00 91.69 84 ILE A C 1
ATOM 635 O O . ILE A 1 84 ? 6.003 -10.231 -16.982 1.00 91.69 84 ILE A O 1
ATOM 639 N N . ARG A 1 85 ? 5.677 -9.201 -18.940 1.00 90.44 85 ARG A N 1
ATOM 640 C CA . ARG A 1 85 ? 4.711 -10.200 -19.449 1.00 90.44 85 ARG A CA 1
ATOM 641 C C . ARG A 1 85 ? 5.258 -11.627 -19.529 1.00 90.44 85 ARG A C 1
ATOM 643 O O . ARG A 1 85 ? 4.490 -12.557 -19.344 1.00 90.44 85 ARG A O 1
ATOM 650 N N . ASN A 1 86 ? 6.551 -11.802 -19.793 1.00 91.62 86 ASN A N 1
ATOM 651 C CA . ASN A 1 86 ? 7.194 -13.119 -19.816 1.00 91.62 86 ASN A CA 1
ATOM 652 C C . ASN A 1 86 ? 7.452 -13.694 -18.407 1.00 91.62 86 ASN A C 1
ATOM 654 O O . ASN A 1 86 ? 7.774 -14.875 -18.300 1.00 91.62 86 ASN A O 1
ATOM 658 N N . SER A 1 87 ? 7.381 -12.867 -17.354 1.00 89.12 87 SER A N 1
ATOM 659 C CA . SER A 1 87 ? 7.775 -13.227 -15.980 1.00 89.12 87 SER A CA 1
ATOM 660 C C . SER A 1 87 ? 6.596 -13.336 -15.003 1.00 89.12 87 SER A C 1
ATOM 662 O O . SER A 1 87 ? 6.716 -14.011 -13.982 1.00 89.12 87 SER A O 1
ATOM 664 N N . LEU A 1 88 ? 5.461 -12.684 -15.287 1.00 88.50 88 LEU A N 1
ATOM 665 C CA . LEU A 1 88 ? 4.225 -12.867 -14.519 1.00 88.50 88 LEU A CA 1
ATOM 666 C C . LEU A 1 88 ? 3.445 -14.118 -14.969 1.00 88.50 88 LEU A C 1
ATOM 668 O O . LEU A 1 88 ? 3.525 -14.506 -16.133 1.00 88.50 88 LEU A O 1
ATOM 672 N N . PRO A 1 89 ? 2.614 -14.707 -14.087 1.00 85.81 89 PRO A N 1
ATOM 673 C CA . PRO A 1 89 ? 1.617 -15.699 -14.488 1.00 85.81 89 PRO A CA 1
ATOM 674 C C . PRO A 1 89 ? 0.560 -15.105 -15.436 1.00 85.81 89 PRO A C 1
ATOM 676 O O . PRO A 1 89 ? 0.078 -13.997 -15.197 1.00 85.81 89 PRO A O 1
ATOM 679 N N . ASP A 1 90 ? 0.095 -15.889 -16.419 1.00 82.94 90 ASP A N 1
ATOM 680 C CA . ASP A 1 90 ? -0.928 -15.501 -17.419 1.00 82.94 90 ASP A CA 1
ATOM 681 C C . ASP A 1 90 ? -2.247 -14.960 -16.823 1.00 82.94 90 ASP A C 1
ATOM 683 O O . ASP A 1 90 ? -3.033 -14.302 -17.505 1.00 82.94 90 ASP A O 1
ATOM 687 N N . ALA A 1 91 ? -2.512 -15.243 -15.545 1.00 87.25 91 ALA A N 1
ATOM 688 C CA . ALA A 1 91 ? -3.681 -14.755 -14.819 1.00 87.25 91 ALA A CA 1
ATOM 689 C C . ALA A 1 91 ? -3.644 -13.243 -14.509 1.00 87.25 91 ALA A C 1
ATOM 691 O O . ALA A 1 91 ? -4.691 -12.680 -14.180 1.00 87.25 91 ALA A O 1
ATOM 692 N N . VAL A 1 92 ? -2.473 -12.593 -14.587 1.00 90.50 92 VAL A N 1
ATOM 693 C CA . VAL A 1 92 ? -2.292 -11.184 -14.205 1.00 90.50 92 VAL A CA 1
ATOM 694 C C . VAL A 1 92 ? -2.317 -10.272 -15.431 1.00 90.50 92 VAL A C 1
ATOM 696 O O . VAL A 1 92 ? -1.444 -10.320 -16.298 1.00 90.50 92 VAL A O 1
ATOM 699 N N . ARG A 1 93 ? -3.299 -9.369 -15.488 1.00 91.44 93 ARG A N 1
ATOM 700 C CA . ARG A 1 93 ? -3.435 -8.407 -16.591 1.00 91.44 93 ARG A CA 1
ATOM 701 C C . ARG A 1 93 ? -2.443 -7.249 -16.444 1.00 91.44 93 ARG A C 1
ATOM 703 O O . ARG A 1 93 ? -2.571 -6.434 -15.535 1.00 91.44 93 ARG A O 1
ATOM 710 N N . VAL A 1 94 ? -1.487 -7.141 -17.371 1.00 92.81 94 VAL A N 1
ATOM 711 C CA . VAL A 1 94 ? -0.519 -6.026 -17.429 1.00 92.81 94 VAL A CA 1
ATOM 712 C C . VAL A 1 94 ? -1.026 -4.915 -18.356 1.00 92.81 94 VAL A C 1
ATOM 714 O O . VAL A 1 94 ? -1.095 -5.114 -19.576 1.00 92.81 94 VAL A O 1
ATOM 717 N N . GLN A 1 95 ? -1.336 -3.746 -17.789 1.00 91.94 95 GLN A N 1
ATOM 718 C CA . GLN A 1 95 ? -1.939 -2.598 -18.481 1.00 91.94 95 GLN A CA 1
ATOM 719 C C . GLN A 1 95 ? -1.068 -1.334 -18.360 1.00 91.94 95 GLN A C 1
ATOM 721 O O . GLN A 1 95 ? -0.541 -1.036 -17.288 1.00 91.94 95 GLN A O 1
ATOM 726 N N . ARG A 1 96 ? -0.940 -0.563 -19.452 1.00 92.81 96 ARG A N 1
ATOM 727 C CA . ARG A 1 96 ? -0.382 0.802 -19.415 1.00 92.81 96 ARG A CA 1
ATOM 728 C C . ARG A 1 96 ? -1.483 1.815 -19.100 1.00 92.81 96 ARG A C 1
ATOM 730 O O . ARG A 1 96 ? -2.573 1.712 -19.662 1.00 92.81 96 ARG A O 1
ATOM 737 N N . VAL A 1 97 ? -1.155 2.805 -18.276 1.00 90.94 97 VAL A N 1
ATOM 738 C CA . VAL A 1 97 ? -1.979 3.986 -17.973 1.00 90.94 97 VAL A CA 1
ATOM 739 C C . VAL A 1 97 ? -1.142 5.244 -18.206 1.00 90.94 97 VAL A C 1
ATOM 741 O O . VAL A 1 97 ? 0.014 5.303 -17.786 1.00 90.94 97 VAL A O 1
ATOM 744 N N . GLU A 1 98 ? -1.710 6.250 -18.873 1.00 86.69 98 GLU A N 1
ATOM 745 C CA . GLU A 1 98 ? -1.169 7.610 -18.834 1.00 86.69 98 GLU A CA 1
ATOM 746 C C . GLU A 1 98 ? -1.814 8.344 -17.658 1.00 86.69 98 GLU A C 1
ATOM 748 O O . GLU A 1 98 ? -3.025 8.504 -17.623 1.00 86.69 98 GLU A O 1
ATOM 753 N N . GLU A 1 99 ? -0.999 8.775 -16.699 1.00 82.25 99 GLU A N 1
ATOM 754 C CA . GLU A 1 99 ? -1.427 9.558 -15.540 1.00 82.25 99 GLU A CA 1
ATOM 755 C C . GLU A 1 99 ? -0.431 10.710 -15.357 1.00 82.25 99 GLU A C 1
ATOM 757 O O . GLU A 1 99 ? 0.767 10.549 -15.617 1.00 82.25 99 GLU A O 1
ATOM 762 N N . ARG A 1 100 ? -0.924 11.892 -14.976 1.00 80.19 100 ARG A N 1
ATOM 763 C CA . ARG A 1 100 ? -0.169 13.155 -15.001 1.00 80.19 100 ARG A CA 1
ATOM 764 C C . ARG A 1 100 ? -0.019 13.809 -13.626 1.00 80.19 100 ARG A C 1
ATOM 766 O O . ARG A 1 100 ? 0.845 14.670 -13.485 1.00 80.19 100 ARG A O 1
ATOM 773 N N . LEU A 1 101 ? -0.803 13.402 -12.623 1.00 79.31 101 LEU A N 1
ATOM 774 C CA . LEU A 1 101 ? -0.731 13.952 -11.262 1.00 79.31 101 LEU A CA 1
ATOM 775 C C . LEU A 1 101 ? 0.567 13.562 -10.533 1.00 79.31 101 LEU A C 1
ATOM 777 O O . LEU A 1 101 ? 1.278 14.419 -10.008 1.00 79.31 101 LEU A O 1
ATOM 781 N N . SER A 1 102 ? 0.882 12.265 -10.474 1.00 84.94 102 SER A N 1
ATOM 782 C CA . SER A 1 102 ? 2.113 11.739 -9.866 1.00 84.94 102 SER A CA 1
ATOM 783 C C . SER A 1 102 ? 2.353 10.278 -10.273 1.00 84.94 102 SER A C 1
ATOM 785 O O . SER A 1 102 ? 1.592 9.699 -11.045 1.00 84.94 102 SER A O 1
ATOM 787 N N . ALA A 1 103 ? 3.412 9.658 -9.746 1.00 87.69 103 ALA A N 1
ATOM 788 C CA . ALA A 1 103 ? 3.687 8.239 -9.962 1.00 87.69 103 ALA A CA 1
ATOM 789 C C . ALA A 1 103 ? 2.585 7.356 -9.342 1.00 87.69 103 ALA A C 1
ATOM 791 O O . ALA A 1 103 ? 2.187 7.571 -8.196 1.00 87.69 103 ALA A O 1
ATOM 792 N N . LEU A 1 104 ? 2.115 6.348 -10.085 1.00 90.06 104 LEU A N 1
ATOM 793 C CA . LEU A 1 104 ? 0.921 5.550 -9.760 1.00 90.06 104 LEU A CA 1
ATOM 794 C C . LEU A 1 104 ? 0.929 4.977 -8.333 1.00 90.06 104 LEU A C 1
ATOM 796 O O . LEU A 1 104 ? -0.060 5.086 -7.616 1.00 90.06 104 LEU A O 1
ATOM 800 N N . GLY A 1 105 ? 2.061 4.435 -7.883 1.00 90.38 105 GLY A N 1
ATOM 801 C CA . GLY A 1 105 ? 2.229 3.874 -6.540 1.00 90.38 105 GLY A CA 1
ATOM 802 C C . GLY A 1 105 ? 2.289 4.904 -5.405 1.00 90.38 105 GLY A C 1
ATOM 803 O O . GLY A 1 105 ? 2.320 4.498 -4.253 1.00 90.38 105 GLY A O 1
ATOM 804 N N . ASN A 1 106 ? 2.296 6.211 -5.694 1.00 93.06 106 ASN A N 1
ATOM 805 C CA . ASN A 1 106 ? 2.087 7.275 -4.699 1.00 93.06 106 ASN A CA 1
ATOM 806 C C . ASN A 1 106 ? 0.617 7.728 -4.642 1.00 93.06 106 ASN A C 1
ATOM 808 O O . ASN A 1 106 ? 0.156 8.187 -3.599 1.00 93.06 106 ASN A O 1
ATOM 812 N N . VAL A 1 107 ? -0.087 7.625 -5.773 1.00 92.00 107 VAL A N 1
ATOM 813 C CA . VAL A 1 107 ? -1.474 8.075 -5.999 1.00 92.00 107 VAL A CA 1
ATOM 814 C C . VAL A 1 107 ? -2.489 7.019 -5.548 1.00 92.00 107 VAL A C 1
ATOM 816 O O . VAL A 1 107 ? -3.607 7.367 -5.178 1.00 92.00 107 VAL A O 1
ATOM 819 N N . ILE A 1 108 ? -2.101 5.740 -5.590 1.00 93.44 108 ILE A N 1
ATOM 820 C CA . ILE A 1 108 ? -2.989 4.580 -5.471 1.00 93.44 108 ILE A CA 1
ATOM 821 C C . ILE A 1 108 ? -2.417 3.601 -4.436 1.00 93.44 108 ILE A C 1
ATOM 823 O O . ILE A 1 108 ? -1.257 3.192 -4.535 1.00 93.44 108 ILE A O 1
ATOM 827 N N . ALA A 1 109 ? -3.248 3.182 -3.483 1.00 93.12 109 ALA A N 1
ATOM 828 C CA . ALA A 1 109 ? -2.982 2.080 -2.557 1.00 93.12 109 ALA A CA 1
ATOM 829 C C . ALA A 1 109 ? -4.076 1.014 -2.726 1.00 93.12 109 ALA A C 1
ATOM 831 O O . ALA A 1 109 ? -5.248 1.367 -2.813 1.00 93.12 109 ALA A O 1
ATOM 832 N N . CYS A 1 110 ? -3.731 -0.273 -2.796 1.00 92.81 110 CYS A N 1
ATOM 833 C CA . CYS A 1 110 ? -4.698 -1.335 -3.098 1.00 92.81 110 CYS A CA 1
ATOM 834 C C . CYS A 1 110 ? -4.388 -2.654 -2.387 1.00 92.81 110 CYS A C 1
ATOM 836 O O . CYS A 1 110 ? -3.219 -3.006 -2.220 1.00 92.81 110 CYS A O 1
ATOM 838 N N . ASN A 1 111 ? -5.439 -3.417 -2.085 1.00 93.00 111 ASN A N 1
ATOM 839 C CA . ASN A 1 111 ? -5.357 -4.849 -1.805 1.00 93.00 111 ASN A CA 1
ATOM 840 C C . ASN A 1 111 ? -6.067 -5.648 -2.922 1.00 93.00 111 ASN A C 1
ATOM 842 O O . ASN A 1 111 ? -6.173 -5.176 -4.059 1.00 93.00 111 ASN A O 1
ATOM 846 N N . ASP A 1 112 ? -6.516 -6.872 -2.643 1.00 92.75 112 ASP A N 1
ATOM 847 C CA . ASP A 1 112 ? -7.165 -7.718 -3.653 1.00 92.75 112 ASP A CA 1
ATOM 848 C C . ASP A 1 112 ? -8.667 -7.427 -3.855 1.00 92.75 112 ASP A C 1
ATOM 850 O O . ASP A 1 112 ? -9.274 -8.018 -4.746 1.00 92.75 112 ASP A O 1
ATOM 854 N N . TYR A 1 113 ? -9.262 -6.526 -3.061 1.00 91.88 113 TYR A N 1
ATOM 855 C CA . TYR A 1 113 ? -10.704 -6.224 -3.066 1.00 91.88 113 TYR A CA 1
ATOM 856 C C . TYR A 1 113 ? -11.023 -4.734 -3.242 1.00 91.88 113 TYR A C 1
ATOM 858 O O . TYR A 1 113 ? -12.021 -4.390 -3.875 1.00 91.88 113 TYR A O 1
ATOM 866 N N . VAL A 1 114 ? -10.185 -3.851 -2.690 1.00 94.00 114 VAL A N 1
ATOM 867 C CA . VAL A 1 114 ? -10.420 -2.403 -2.610 1.00 94.00 114 VAL A CA 1
ATOM 868 C C . VAL A 1 114 ? -9.145 -1.618 -2.940 1.00 94.00 114 VAL A C 1
ATOM 870 O O . VAL A 1 114 ? -8.036 -2.014 -2.564 1.00 94.00 114 VAL A O 1
ATOM 873 N N . ALA A 1 115 ? -9.300 -0.474 -3.608 1.00 94.56 115 ALA A N 1
ATOM 874 C CA . ALA A 1 115 ? -8.252 0.523 -3.804 1.00 94.56 115 ALA A CA 1
ATOM 875 C C . ALA A 1 115 ? -8.668 1.909 -3.290 1.00 94.56 115 ALA A C 1
ATOM 877 O O . ALA A 1 115 ? -9.758 2.397 -3.583 1.00 94.56 115 ALA A O 1
ATOM 878 N N . LEU A 1 116 ? -7.756 2.569 -2.576 1.00 93.56 116 LEU A N 1
ATOM 879 C CA . LEU A 1 116 ? -7.826 3.993 -2.264 1.00 93.56 116 LEU A CA 1
ATOM 880 C C . LEU A 1 116 ? -7.061 4.781 -3.326 1.00 93.56 116 LEU A C 1
ATOM 882 O O . LEU A 1 116 ? -5.933 4.421 -3.680 1.00 93.56 116 LEU A O 1
ATOM 886 N N . VAL A 1 117 ? -7.654 5.878 -3.794 1.00 94.56 117 VAL A N 1
ATOM 887 C CA . VAL A 1 117 ? -7.061 6.768 -4.798 1.00 94.56 117 VAL A CA 1
ATOM 888 C C . VAL A 1 117 ? -7.132 8.237 -4.396 1.00 94.56 117 VAL A C 1
ATOM 890 O O . VAL A 1 117 ? -8.030 8.666 -3.670 1.00 94.56 117 VAL A O 1
ATOM 893 N N . HIS A 1 118 ? -6.189 9.012 -4.929 1.00 93.50 118 HIS A N 1
ATOM 894 C CA . HIS A 1 118 ? -6.168 10.473 -4.873 1.00 93.50 118 HIS A CA 1
ATOM 895 C C . HIS A 1 118 ? -7.523 11.090 -5.294 1.00 93.50 118 HIS A C 1
ATOM 897 O O . HIS A 1 118 ? -8.049 10.711 -6.345 1.00 93.50 118 HIS A O 1
ATOM 903 N N . PRO A 1 119 ? -8.080 12.073 -4.553 1.00 90.94 119 PRO A N 1
ATOM 904 C CA . PRO A 1 119 ? -9.404 12.631 -4.845 1.00 90.94 119 PRO A CA 1
ATOM 905 C C . PRO A 1 119 ? -9.573 13.192 -6.260 1.00 90.94 119 PRO A C 1
ATOM 907 O O . PRO A 1 119 ? -10.599 12.939 -6.888 1.00 90.94 119 PRO A O 1
ATOM 910 N N . ASP A 1 120 ? -8.559 13.891 -6.779 1.00 91.19 120 ASP A N 1
ATOM 911 C CA . ASP A 1 120 ? -8.590 14.532 -8.106 1.00 91.19 120 ASP A CA 1
ATOM 912 C C . ASP A 1 120 ? -8.242 13.596 -9.284 1.00 91.19 120 ASP A C 1
ATOM 914 O O . ASP A 1 120 ? -7.985 14.080 -10.382 1.00 91.19 120 ASP A O 1
ATOM 918 N N . LEU A 1 121 ? -8.185 12.271 -9.083 1.00 89.69 121 LEU A N 1
ATOM 919 C CA . LEU A 1 121 ? -7.807 11.323 -10.142 1.00 89.69 121 LEU A CA 1
ATOM 920 C C . LEU A 1 121 ? -8.759 11.392 -11.353 1.00 89.69 121 LEU A C 1
ATOM 922 O O . LEU A 1 121 ? -9.978 11.506 -11.186 1.00 89.69 121 LEU A O 1
ATOM 926 N N . ASP A 1 122 ? -8.233 11.263 -12.573 1.00 90.75 122 ASP A N 1
ATOM 927 C CA . ASP A 1 122 ? -9.069 11.228 -13.774 1.00 90.75 122 ASP A CA 1
ATOM 928 C C . ASP A 1 122 ? -9.971 9.983 -13.803 1.00 90.75 122 ASP A C 1
ATOM 930 O O . ASP A 1 122 ? -9.574 8.868 -13.455 1.00 90.75 122 ASP A O 1
ATOM 934 N N . ARG A 1 123 ? -11.226 10.171 -14.229 1.00 90.19 123 ARG A N 1
ATOM 935 C CA . ARG A 1 123 ? -12.239 9.100 -14.237 1.00 90.19 123 ARG A CA 1
ATOM 936 C C . ARG A 1 123 ? -11.887 7.956 -15.197 1.00 90.19 123 ARG A C 1
ATOM 938 O O . ARG A 1 123 ? -12.213 6.809 -14.917 1.00 90.19 123 ARG A O 1
ATOM 945 N N . GLU A 1 124 ? -11.204 8.250 -16.302 1.00 90.69 124 GLU A N 1
ATOM 946 C CA . GLU A 1 124 ? -10.702 7.221 -17.222 1.00 90.69 124 GLU A CA 1
ATOM 947 C C . GLU A 1 124 ? -9.658 6.326 -16.527 1.00 90.69 124 GLU A C 1
ATOM 949 O O . GLU A 1 124 ? -9.746 5.100 -16.604 1.00 90.69 124 GLU A O 1
ATOM 954 N N . THR A 1 125 ? -8.743 6.917 -15.749 1.00 89.75 125 THR A N 1
ATOM 955 C CA . THR A 1 125 ? -7.779 6.175 -14.922 1.00 89.75 125 THR A CA 1
ATOM 956 C C . THR A 1 125 ? -8.479 5.310 -13.865 1.00 89.75 125 THR A C 1
ATOM 958 O O . THR A 1 125 ? -8.097 4.156 -13.673 1.00 89.75 125 THR A O 1
ATOM 961 N N . GLU A 1 126 ? -9.527 5.824 -13.213 1.00 91.38 126 GLU A N 1
ATOM 962 C CA . GLU A 1 126 ? -10.353 5.089 -12.236 1.00 91.38 126 GLU A CA 1
ATOM 963 C C . GLU A 1 126 ? -11.094 3.886 -12.856 1.00 91.38 126 GLU A C 1
ATOM 965 O O . GLU A 1 126 ? -11.076 2.791 -12.290 1.00 91.38 126 GLU A O 1
ATOM 970 N N . GLU A 1 127 ? -11.684 4.041 -14.044 1.00 92.38 127 GLU A N 1
ATOM 971 C CA . GLU A 1 127 ? -12.366 2.943 -14.745 1.00 92.38 127 GLU A CA 1
ATOM 972 C C . GLU A 1 127 ? -11.370 1.868 -15.237 1.00 92.38 127 GLU A C 1
ATOM 974 O O . GLU A 1 127 ? -11.643 0.669 -15.114 1.00 92.38 127 GLU A O 1
ATOM 979 N N . ILE A 1 128 ? -10.170 2.261 -15.693 1.00 92.50 128 ILE A N 1
ATOM 980 C CA . ILE A 1 128 ? -9.086 1.320 -16.045 1.00 92.50 128 ILE A CA 1
ATOM 981 C C . ILE A 1 128 ? -8.546 0.587 -14.804 1.00 92.50 128 ILE A C 1
ATOM 983 O O . ILE A 1 128 ? -8.218 -0.603 -14.890 1.00 92.50 128 ILE A O 1
ATOM 987 N N . LEU A 1 129 ? -8.460 1.266 -13.654 1.00 92.94 129 LEU A N 1
ATOM 988 C CA . LEU A 1 129 ? -8.075 0.676 -12.368 1.00 92.94 129 LEU A CA 1
ATOM 989 C C . LEU A 1 129 ? -9.045 -0.429 -11.946 1.00 92.94 129 LEU A C 1
ATOM 991 O O . LEU A 1 129 ? -8.604 -1.549 -11.676 1.00 92.94 129 LEU A O 1
ATOM 995 N N . ALA A 1 130 ? -10.347 -0.137 -11.954 1.00 94.00 130 ALA A N 1
ATOM 996 C CA . ALA A 1 130 ? -11.388 -1.090 -11.580 1.00 94.00 130 ALA A CA 1
ATOM 997 C C . ALA A 1 130 ? -11.390 -2.338 -12.489 1.00 94.00 130 ALA A C 1
ATOM 999 O O . ALA A 1 130 ? -11.389 -3.461 -11.989 1.00 94.00 130 ALA A O 1
ATOM 1000 N N . ASP A 1 131 ? -11.311 -2.172 -13.815 1.00 93.56 131 ASP A N 1
ATOM 1001 C CA . ASP A 1 131 ? -11.299 -3.288 -14.781 1.00 93.56 131 ASP A CA 1
ATOM 1002 C C . ASP A 1 131 ? -9.985 -4.105 -14.761 1.00 93.56 131 ASP A C 1
ATOM 1004 O O . ASP A 1 131 ? -9.981 -5.326 -14.959 1.00 93.56 131 ASP A O 1
ATOM 1008 N N . THR A 1 132 ? -8.843 -3.464 -14.490 1.00 92.81 132 THR A N 1
ATOM 1009 C CA . THR A 1 132 ? -7.542 -4.158 -14.462 1.00 92.81 132 THR A CA 1
ATOM 1010 C C . THR A 1 132 ? -7.305 -4.900 -13.147 1.00 92.81 132 THR A C 1
ATOM 1012 O O . THR A 1 132 ? -6.863 -6.048 -13.175 1.00 92.81 132 THR A O 1
ATOM 1015 N N . LEU A 1 133 ? -7.590 -4.265 -12.004 1.00 92.62 133 LEU A N 1
ATOM 1016 C CA . LEU A 1 133 ? -7.335 -4.827 -10.671 1.00 92.62 133 LEU A CA 1
ATOM 1017 C C . LEU A 1 133 ? -8.528 -5.614 -10.106 1.00 92.62 133 LEU A C 1
ATOM 1019 O O . LEU A 1 133 ? -8.333 -6.419 -9.198 1.00 92.62 133 LEU A O 1
ATOM 1023 N N . LYS A 1 134 ? -9.740 -5.419 -10.648 1.00 93.00 134 LYS A N 1
ATOM 1024 C CA . LYS A 1 134 ? -11.003 -6.036 -10.189 1.00 93.00 134 LYS A CA 1
ATOM 1025 C C . LYS A 1 134 ? -11.351 -5.697 -8.736 1.00 93.00 134 LYS A C 1
ATOM 1027 O O . LYS A 1 134 ? -11.795 -6.558 -7.983 1.00 93.00 134 LYS A O 1
ATOM 1032 N N . VAL A 1 135 ? -11.142 -4.433 -8.376 1.00 94.12 135 VAL A N 1
ATOM 1033 C CA . VAL A 1 135 ? -11.370 -3.874 -7.036 1.00 94.12 135 VAL A CA 1
ATOM 1034 C C . VAL A 1 135 ? -12.380 -2.735 -7.081 1.00 94.12 135 VAL A C 1
ATOM 1036 O O . VAL A 1 135 ? -12.492 -2.041 -8.094 1.00 94.12 135 VAL A O 1
ATOM 1039 N N . GLU A 1 136 ? -13.075 -2.508 -5.970 1.00 92.88 136 GLU A N 1
ATOM 1040 C CA . GLU A 1 136 ? -13.834 -1.272 -5.769 1.00 92.88 136 GLU A CA 1
ATOM 1041 C C . GLU A 1 136 ? -12.859 -0.115 -5.500 1.00 92.88 136 GLU A C 1
ATOM 1043 O O . GLU A 1 136 ? -11.884 -0.272 -4.762 1.00 92.88 136 GLU A O 1
ATOM 1048 N N . VAL A 1 137 ? -13.081 1.036 -6.138 1.00 94.31 137 VAL A N 1
ATOM 1049 C CA . VAL A 1 137 ? -12.190 2.201 -6.049 1.00 94.31 137 VAL A CA 1
ATOM 1050 C C . VAL A 1 137 ? -12.870 3.303 -5.243 1.00 94.31 137 VAL A C 1
ATOM 1052 O O . VAL A 1 137 ? -13.998 3.687 -5.546 1.00 94.31 137 VAL A O 1
ATOM 1055 N N . PHE A 1 138 ? -12.174 3.833 -4.234 1.00 93.81 138 PHE A N 1
ATOM 1056 C CA . PHE A 1 138 ? -12.660 4.933 -3.402 1.00 93.81 138 PHE A CA 1
ATOM 1057 C C . PHE A 1 138 ? -11.676 6.106 -3.385 1.00 93.81 138 PHE A C 1
ATOM 1059 O O . PHE A 1 138 ? -10.491 5.962 -3.076 1.00 93.81 138 PHE A O 1
ATOM 1066 N N . ARG A 1 139 ? -12.197 7.296 -3.690 1.00 93.00 139 ARG A N 1
ATOM 1067 C CA . ARG A 1 139 ? -11.492 8.581 -3.602 1.00 93.00 139 ARG A CA 1
ATOM 1068 C C . ARG A 1 139 ? -11.476 9.045 -2.144 1.00 93.00 139 ARG A C 1
ATOM 1070 O O . ARG A 1 139 ? -12.531 9.385 -1.616 1.00 93.00 139 ARG A O 1
ATOM 1077 N N . GLN A 1 140 ? -10.311 9.049 -1.497 1.00 91.25 140 GLN A N 1
ATOM 1078 C CA . GLN A 1 140 ? -10.170 9.425 -0.081 1.00 91.25 140 GLN A CA 1
ATOM 1079 C C . GLN A 1 140 ? -8.758 9.975 0.209 1.00 91.25 140 GLN A C 1
ATOM 1081 O O . GLN A 1 140 ? -7.846 9.853 -0.607 1.00 91.25 140 GLN A O 1
ATOM 1086 N N . THR A 1 141 ? -8.576 10.605 1.368 1.00 91.12 141 THR A N 1
ATOM 1087 C CA . THR A 1 141 ? -7.304 11.143 1.880 1.00 91.12 141 THR A CA 1
ATOM 1088 C C . THR A 1 141 ? -6.910 10.471 3.196 1.00 91.12 141 THR A C 1
ATOM 1090 O O . THR A 1 141 ? -7.746 9.870 3.864 1.00 91.12 141 THR A O 1
ATOM 1093 N N . VAL A 1 142 ? -5.633 10.556 3.580 1.00 88.38 142 VAL A N 1
ATOM 1094 C CA . VAL A 1 142 ? -5.119 9.985 4.839 1.00 88.38 142 VAL A CA 1
ATOM 1095 C C . VAL A 1 142 ? -4.336 11.062 5.583 1.00 88.38 142 VAL A C 1
ATOM 1097 O O . VAL A 1 142 ? -3.338 11.550 5.059 1.00 88.38 142 VAL A O 1
ATOM 1100 N N . ALA A 1 143 ? -4.777 11.444 6.788 1.00 86.19 143 ALA A N 1
ATOM 1101 C CA . ALA A 1 143 ? -4.165 12.511 7.597 1.00 86.19 143 ALA A CA 1
ATOM 1102 C C . ALA A 1 143 ? -3.950 13.831 6.814 1.00 86.19 143 ALA A C 1
ATOM 1104 O O . ALA A 1 143 ? -2.841 14.367 6.752 1.00 86.19 143 ALA A O 1
ATOM 1105 N N . GLU A 1 144 ? -5.010 14.308 6.149 1.00 84.88 144 GLU A N 1
ATOM 1106 C CA . GLU A 1 144 ? -5.014 15.461 5.224 1.00 84.88 144 GLU A CA 1
ATOM 1107 C C . GLU A 1 144 ? -4.100 15.309 3.981 1.00 84.88 144 GLU A C 1
ATOM 1109 O O . GLU A 1 144 ? -4.023 16.217 3.153 1.00 84.88 144 GLU A O 1
ATOM 1114 N N . GLN A 1 145 ? -3.424 14.166 3.793 1.00 88.56 145 GLN A N 1
ATOM 1115 C CA . GLN A 1 145 ? -2.577 13.904 2.628 1.00 88.56 145 GLN A CA 1
ATOM 1116 C C . GLN A 1 145 ? -3.353 13.233 1.492 1.00 88.56 145 GLN A C 1
ATOM 1118 O O . GLN A 1 145 ? -4.012 12.206 1.669 1.00 88.56 145 GLN A O 1
ATOM 1123 N N . VAL A 1 146 ? -3.185 13.775 0.286 1.00 90.88 146 VAL A N 1
ATOM 1124 C CA . VAL A 1 146 ? -3.786 13.259 -0.957 1.00 90.88 146 VAL A CA 1
ATOM 1125 C C . VAL A 1 146 ? -3.018 12.074 -1.569 1.00 90.88 146 VAL A C 1
ATOM 1127 O O . VAL A 1 146 ? -3.565 11.320 -2.370 1.00 90.88 146 VAL A O 1
ATOM 1130 N N . LEU A 1 147 ? -1.749 11.875 -1.189 1.00 91.94 147 LEU A N 1
ATOM 1131 C CA . LEU A 1 147 ? -0.886 10.793 -1.688 1.00 91.94 147 LEU A CA 1
ATOM 1132 C C . LEU A 1 147 ? -1.052 9.507 -0.865 1.00 91.94 147 LEU A C 1
ATOM 1134 O O . LEU A 1 147 ? -0.126 9.063 -0.178 1.00 91.94 147 LEU A O 1
ATOM 1138 N N . VAL A 1 148 ? -2.242 8.904 -0.927 1.00 91.75 148 VAL A N 1
ATOM 1139 C CA . VAL A 1 148 ? -2.600 7.710 -0.138 1.00 91.75 148 VAL A CA 1
ATOM 1140 C C . VAL A 1 148 ? -1.611 6.549 -0.315 1.00 91.75 148 VAL A C 1
ATOM 1142 O O . VAL A 1 148 ? -1.245 5.914 0.671 1.00 91.75 148 VAL A O 1
ATOM 1145 N N . GLY A 1 149 ? -1.068 6.353 -1.524 1.00 90.31 149 GLY A N 1
ATOM 1146 C CA . GLY A 1 149 ? -0.040 5.347 -1.833 1.00 90.31 149 GLY A CA 1
ATOM 1147 C C . GLY A 1 149 ? 1.340 5.602 -1.215 1.00 90.31 149 GLY A C 1
ATOM 1148 O O . GLY A 1 149 ? 2.203 4.735 -1.275 1.00 90.31 149 GLY A O 1
ATOM 1149 N N . SER A 1 150 ? 1.581 6.769 -0.605 1.00 92.69 150 SER A N 1
ATOM 1150 C CA . SER A 1 150 ? 2.805 7.037 0.175 1.00 92.69 150 SER A CA 1
ATOM 1151 C C . SER A 1 150 ? 2.616 6.864 1.683 1.00 92.69 150 SER A C 1
ATOM 1153 O O . SER A 1 150 ? 3.561 6.488 2.381 1.00 92.69 150 SER A O 1
ATOM 1155 N N . TYR A 1 151 ? 1.414 7.161 2.176 1.00 93.31 151 TYR A N 1
ATOM 1156 C CA . TYR A 1 151 ? 1.117 7.333 3.602 1.00 93.31 151 TYR A CA 1
ATOM 1157 C C . TYR A 1 151 ? 0.271 6.208 4.213 1.00 93.31 151 TYR A C 1
ATOM 1159 O O . TYR A 1 151 ? 0.107 6.163 5.431 1.00 93.31 151 TYR A O 1
ATOM 1167 N N . CYS A 1 152 ? -0.220 5.281 3.391 1.00 92.31 152 CYS A N 1
ATOM 1168 C CA . CYS A 1 152 ? -0.915 4.071 3.812 1.00 92.31 152 CYS A CA 1
ATOM 1169 C C . CYS A 1 152 ? -0.306 2.845 3.116 1.00 92.31 152 CYS A C 1
ATOM 1171 O O . CYS A 1 152 ? 0.018 2.896 1.929 1.00 92.31 152 CYS A O 1
ATOM 1173 N N . ALA A 1 153 ? -0.170 1.739 3.846 1.00 92.69 153 ALA A N 1
ATOM 1174 C CA . ALA A 1 153 ? 0.114 0.421 3.284 1.00 92.69 153 ALA A CA 1
ATOM 1175 C C . ALA A 1 153 ? -0.840 -0.598 3.919 1.00 92.69 153 ALA A C 1
ATOM 1177 O O . ALA A 1 153 ? -0.894 -0.706 5.143 1.00 92.69 153 ALA A O 1
ATOM 1178 N N . PHE A 1 154 ? -1.594 -1.339 3.106 1.00 92.81 154 PHE A N 1
ATOM 1179 C CA . PHE A 1 154 ? -2.569 -2.323 3.579 1.00 92.81 154 PHE A CA 1
ATOM 1180 C C . PHE A 1 154 ? -2.532 -3.614 2.752 1.00 92.81 154 PHE A C 1
ATOM 1182 O O . PHE A 1 154 ? -2.128 -3.600 1.591 1.00 92.81 154 PHE A O 1
ATOM 1189 N N . SER A 1 155 ? -2.932 -4.726 3.370 1.00 93.12 155 SER A N 1
ATOM 1190 C CA . SER A 1 155 ? -3.124 -6.031 2.724 1.00 93.12 155 SER A CA 1
ATOM 1191 C C . SER A 1 155 ? -4.597 -6.458 2.843 1.00 93.12 155 SER A C 1
ATOM 1193 O O . SER A 1 155 ? -5.474 -5.610 3.035 1.00 93.12 155 SER A O 1
ATOM 1195 N N . ASN A 1 156 ? -4.907 -7.752 2.731 1.00 92.31 156 ASN A N 1
ATOM 1196 C CA . ASN A 1 156 ? -6.250 -8.260 3.019 1.00 92.31 156 ASN A CA 1
ATOM 1197 C C . ASN A 1 156 ? -6.473 -8.549 4.523 1.00 92.31 156 ASN A C 1
ATOM 1199 O O . ASN A 1 156 ? -7.597 -8.847 4.918 1.00 92.31 156 ASN A O 1
ATOM 1203 N N . GLN A 1 157 ? -5.427 -8.496 5.364 1.00 90.38 157 GLN A N 1
ATOM 1204 C CA . GLN A 1 157 ? -5.502 -8.824 6.802 1.00 90.38 157 GLN A CA 1
ATOM 1205 C C . GLN A 1 157 ? -5.556 -7.601 7.731 1.00 90.38 157 GLN A C 1
ATOM 1207 O O . GLN A 1 157 ? -6.056 -7.709 8.853 1.00 90.38 157 GLN A O 1
ATOM 1212 N N . GLY A 1 158 ? -5.040 -6.457 7.277 1.00 93.00 158 GLY A N 1
ATOM 1213 C CA . GLY A 1 158 ? -4.900 -5.225 8.054 1.00 93.00 158 GLY A CA 1
ATOM 1214 C C . GLY A 1 158 ? -4.146 -4.146 7.276 1.00 93.00 158 GLY A C 1
ATOM 1215 O O . GLY A 1 158 ? -3.763 -4.357 6.121 1.00 93.00 158 GLY A O 1
ATOM 1216 N N . GLY A 1 159 ? -3.911 -2.994 7.902 1.00 93.69 159 GLY A N 1
ATOM 1217 C CA . GLY A 1 159 ? -3.137 -1.908 7.301 1.00 93.69 159 GLY A CA 1
ATOM 1218 C C . GLY A 1 159 ? -2.534 -0.929 8.302 1.00 93.69 159 GLY A C 1
ATOM 1219 O O . GLY A 1 159 ? -3.036 -0.748 9.411 1.00 93.69 159 GLY A O 1
ATOM 1220 N N . LEU A 1 160 ? -1.445 -0.281 7.892 1.00 94.44 160 LEU A N 1
ATOM 1221 C CA . LEU A 1 160 ? -0.761 0.748 8.665 1.00 94.44 160 LEU A CA 1
ATOM 1222 C C . LEU A 1 160 ? -0.924 2.110 7.974 1.00 94.44 160 LEU A C 1
ATOM 1224 O O . LEU A 1 160 ? -0.611 2.256 6.788 1.00 94.44 160 LEU A O 1
ATOM 1228 N N . VAL A 1 161 ? -1.404 3.100 8.727 1.00 94.75 161 VAL A N 1
ATOM 1229 C CA . VAL A 1 161 ? -1.616 4.482 8.266 1.00 94.75 161 VAL A CA 1
ATOM 1230 C C . VAL A 1 161 ? -0.641 5.454 8.933 1.00 94.75 161 VAL A C 1
ATOM 1232 O O . VAL A 1 161 ? 0.022 5.133 9.923 1.00 94.75 161 VAL A O 1
ATOM 1235 N N . HIS A 1 162 ? -0.568 6.664 8.381 1.00 94.19 162 HIS A N 1
ATOM 1236 C CA . HIS A 1 162 ? 0.226 7.784 8.883 1.00 94.19 162 HIS A CA 1
ATOM 1237 C C . HIS A 1 162 ? 0.007 8.043 10.389 1.00 94.19 162 HIS A C 1
ATOM 1239 O O . HIS A 1 162 ? -1.139 8.014 10.849 1.00 94.19 162 HIS A O 1
ATOM 1245 N N . PRO A 1 163 ? 1.058 8.354 11.175 1.00 92.12 163 PRO A N 1
ATOM 1246 C CA . PRO A 1 163 ? 0.963 8.447 12.636 1.00 92.12 163 PRO A CA 1
ATOM 1247 C C . PRO A 1 163 ? 0.123 9.624 13.157 1.00 92.12 163 PRO A C 1
ATOM 1249 O O . PRO A 1 163 ? -0.165 9.663 14.351 1.00 92.12 163 PRO A O 1
ATOM 1252 N N . LYS A 1 164 ? -0.250 10.594 12.305 1.00 91.69 164 LYS A N 1
ATOM 1253 C CA . LYS A 1 164 ? -1.123 11.727 12.670 1.00 91.69 164 LYS A CA 1
ATOM 1254 C C . LYS A 1 164 ? -2.572 11.565 12.188 1.00 91.69 164 LYS A C 1
ATOM 1256 O O . LYS A 1 164 ? -3.353 12.496 12.356 1.00 91.69 164 LYS A O 1
ATOM 1261 N N . THR A 1 165 ? -2.929 10.421 11.601 1.00 92.00 165 THR A N 1
ATOM 1262 C CA . THR A 1 165 ? -4.323 10.097 11.241 1.00 92.00 165 THR A CA 1
ATOM 1263 C C . THR A 1 165 ? -5.190 10.133 12.502 1.00 92.00 165 THR A C 1
ATOM 1265 O O . THR A 1 165 ? -4.778 9.587 13.530 1.00 92.00 165 THR A O 1
ATOM 1268 N N . SER A 1 166 ? -6.367 10.768 12.471 1.00 93.75 166 SER A N 1
ATOM 1269 C CA . SER A 1 166 ? -7.235 10.787 13.653 1.00 93.75 166 SER A CA 1
ATOM 1270 C C . SER A 1 166 ? -7.841 9.402 13.911 1.00 93.75 166 SER A C 1
ATOM 1272 O O . SER A 1 166 ? -7.741 8.494 13.082 1.00 93.75 166 SER A O 1
ATOM 1274 N N . ILE A 1 167 ? -8.437 9.202 15.089 1.00 92.69 167 ILE A N 1
ATOM 1275 C CA . ILE A 1 167 ? -9.145 7.947 15.395 1.00 92.69 167 ILE A CA 1
ATOM 1276 C C . ILE A 1 167 ? -10.430 7.855 14.556 1.00 92.69 167 ILE A C 1
ATOM 1278 O O . ILE A 1 167 ? -10.773 6.779 14.084 1.00 92.69 167 ILE A O 1
ATOM 1282 N N . GLU A 1 168 ? -11.079 8.993 14.293 1.00 92.81 168 GLU A N 1
ATOM 1283 C CA . GLU A 1 168 ? -12.300 9.079 13.486 1.00 92.81 168 GLU A CA 1
ATOM 1284 C C . GLU A 1 168 ? -12.019 8.692 12.020 1.00 92.81 168 GLU A C 1
ATOM 1286 O O . GLU A 1 168 ? -12.714 7.832 11.479 1.00 92.81 168 GLU A O 1
ATOM 1291 N N . ASP A 1 169 ? -10.931 9.198 11.416 1.00 91.69 169 ASP A N 1
ATOM 1292 C CA . ASP A 1 169 ? -10.514 8.781 10.063 1.00 91.69 169 ASP A CA 1
ATOM 1293 C C . ASP A 1 169 ? -10.098 7.296 10.024 1.00 91.69 169 ASP A C 1
ATOM 1295 O O . ASP A 1 169 ? -10.331 6.608 9.032 1.00 91.69 169 ASP A O 1
ATOM 1299 N N . GLN A 1 170 ? -9.459 6.786 11.089 1.00 92.50 170 GLN A N 1
ATOM 1300 C CA . GLN A 1 170 ? -9.070 5.372 11.189 1.00 92.50 170 GLN A CA 1
ATOM 1301 C C . GLN A 1 170 ? -10.294 4.454 11.229 1.00 92.50 170 GLN A C 1
ATOM 1303 O O . GLN A 1 170 ? -10.298 3.444 10.527 1.00 92.50 170 GLN A O 1
ATOM 1308 N N . ASP A 1 171 ? -11.327 4.802 11.998 1.00 93.12 171 ASP A N 1
ATOM 1309 C CA . ASP A 1 171 ? -12.571 4.034 12.072 1.00 93.12 171 ASP A CA 1
ATOM 1310 C C . ASP A 1 171 ? -13.381 4.125 10.762 1.00 93.12 171 ASP A C 1
ATOM 1312 O O . ASP A 1 171 ? -13.954 3.117 10.332 1.00 93.12 171 ASP A O 1
ATOM 1316 N N . GLU A 1 172 ? -13.378 5.273 10.068 1.00 92.44 172 GLU A N 1
ATOM 1317 C CA . GLU A 1 172 ? -13.980 5.407 8.731 1.00 92.44 172 GLU A CA 1
ATOM 1318 C C . GLU A 1 172 ? -13.250 4.535 7.695 1.00 92.44 172 GLU A C 1
ATOM 1320 O O . GLU A 1 172 ? -13.870 3.697 7.037 1.00 92.44 172 GLU A O 1
ATOM 1325 N N . LEU A 1 173 ? -11.924 4.669 7.584 1.00 92.44 173 LEU A N 1
ATOM 1326 C CA . LEU A 1 173 ? -11.105 3.898 6.643 1.00 92.44 173 LEU A CA 1
ATOM 1327 C C . LEU A 1 173 ? -11.139 2.387 6.946 1.00 92.44 173 LEU A C 1
ATOM 1329 O O . LEU A 1 173 ? -11.169 1.578 6.020 1.00 92.44 173 LEU A O 1
ATOM 1333 N N . SER A 1 174 ? -11.182 1.999 8.224 1.00 93.50 174 SER A N 1
ATOM 1334 C CA . SER A 1 174 ? -11.358 0.609 8.676 1.00 93.50 174 SER A CA 1
ATOM 1335 C C . SER A 1 174 ? -12.725 0.054 8.256 1.00 93.50 174 SER A C 1
ATOM 1337 O O . SER A 1 174 ? -12.818 -1.062 7.739 1.00 93.50 174 SER A O 1
ATOM 1339 N N . SER A 1 175 ? -13.786 0.860 8.382 1.00 92.31 175 SER A N 1
ATOM 1340 C CA . SER A 1 175 ? -15.139 0.504 7.931 1.00 92.31 175 SER A CA 1
ATOM 1341 C C . SER A 1 175 ? -15.241 0.390 6.405 1.00 92.31 175 SER A C 1
ATOM 1343 O O . SER A 1 175 ? -15.947 -0.485 5.904 1.00 92.31 175 SER A O 1
ATOM 1345 N N . LEU A 1 176 ? -14.522 1.245 5.668 1.00 91.94 176 LEU A N 1
ATOM 1346 C CA . LEU A 1 176 ? -14.492 1.274 4.204 1.00 91.94 176 LEU A CA 1
ATOM 1347 C C . LEU A 1 176 ? -13.699 0.099 3.609 1.00 91.94 176 LEU A C 1
ATOM 1349 O O . LEU A 1 176 ? -14.179 -0.571 2.698 1.00 91.94 176 LEU A O 1
ATOM 1353 N N . LEU A 1 177 ? -12.495 -0.166 4.128 1.00 90.12 177 LEU A N 1
ATOM 1354 C CA . LEU A 1 177 ? -11.627 -1.251 3.651 1.00 90.12 177 LEU A CA 1
ATOM 1355 C C . LEU A 1 177 ? -11.990 -2.630 4.227 1.00 90.12 177 LEU A C 1
ATOM 1357 O O . LEU A 1 177 ? -11.486 -3.640 3.740 1.00 90.12 177 LEU A O 1
ATOM 1361 N N . GLN A 1 178 ? -12.818 -2.676 5.277 1.00 91.19 178 GLN A N 1
ATOM 1362 C CA . GLN A 1 178 ? -13.177 -3.875 6.052 1.00 91.19 178 GLN A CA 1
ATOM 1363 C C . GLN A 1 178 ? -11.979 -4.608 6.696 1.00 91.19 178 GLN A C 1
ATOM 1365 O O . GLN A 1 178 ? -12.103 -5.762 7.114 1.00 91.19 178 GLN A O 1
ATOM 1370 N N . VAL A 1 179 ? -10.827 -3.938 6.826 1.00 92.38 179 VAL A N 1
ATOM 1371 C CA . VAL A 1 179 ? -9.610 -4.464 7.468 1.00 92.38 179 VAL A CA 1
ATOM 1372 C C . VAL A 1 179 ? -9.181 -3.567 8.636 1.00 92.38 179 VAL A C 1
ATOM 1374 O O . VAL A 1 179 ? -9.322 -2.349 8.545 1.00 92.38 179 VAL A O 1
ATOM 1377 N N . PRO A 1 180 ? -8.632 -4.127 9.731 1.00 92.19 180 PRO A N 1
ATOM 1378 C CA . PRO A 1 180 ? -8.184 -3.333 10.870 1.00 92.19 180 PRO A CA 1
ATOM 1379 C C . PRO A 1 180 ? -7.010 -2.425 10.486 1.00 92.19 180 PRO A C 1
ATOM 1381 O O . PRO A 1 180 ? -5.969 -2.901 10.025 1.00 92.19 180 PRO A O 1
ATOM 1384 N N . LEU A 1 181 ? -7.169 -1.123 10.724 1.00 93.25 181 LEU A N 1
ATOM 1385 C CA . LEU A 1 181 ? -6.130 -0.117 10.518 1.00 93.25 181 LEU A CA 1
ATOM 1386 C C . LEU A 1 181 ? -5.533 0.360 11.841 1.00 93.25 181 LEU A C 1
ATOM 1388 O O . LEU A 1 181 ? -6.225 0.438 12.854 1.00 93.25 181 LEU A O 1
ATOM 1392 N N . VAL A 1 182 ? -4.243 0.698 11.817 1.00 93.38 182 VAL A N 1
ATOM 1393 C CA . VAL A 1 182 ? -3.520 1.282 12.956 1.00 93.38 182 VAL A CA 1
ATOM 1394 C C . VAL A 1 182 ? -2.581 2.387 12.471 1.00 93.38 182 VAL A C 1
ATOM 1396 O O . VAL A 1 182 ? -1.823 2.199 11.520 1.00 93.38 182 VAL A O 1
ATOM 1399 N N . ALA A 1 183 ? -2.594 3.539 13.138 1.00 93.88 183 ALA A N 1
ATOM 1400 C CA . ALA A 1 183 ? -1.597 4.589 12.950 1.00 93.88 183 ALA A CA 1
ATOM 1401 C C . ALA A 1 183 ? -0.235 4.177 13.541 1.00 93.88 183 ALA A C 1
ATOM 1403 O O . ALA A 1 183 ? -0.144 3.763 14.699 1.00 93.88 183 ALA A O 1
ATOM 1404 N N . GLY A 1 184 ? 0.842 4.305 12.763 1.00 92.44 184 GLY A N 1
ATOM 1405 C CA . GLY A 1 184 ? 2.185 3.899 13.190 1.00 92.44 184 GLY A CA 1
ATOM 1406 C C . GLY A 1 184 ? 3.309 4.534 12.375 1.00 92.44 184 GLY A C 1
ATOM 1407 O O . GLY A 1 184 ? 3.084 5.462 11.605 1.00 92.44 184 GLY A O 1
ATOM 1408 N N . THR A 1 185 ? 4.536 4.043 12.555 1.00 94.44 185 THR A N 1
ATOM 1409 C CA . THR A 1 185 ? 5.729 4.506 11.826 1.00 94.44 185 THR A CA 1
ATOM 1410 C C . THR A 1 185 ? 6.583 3.343 11.336 1.00 94.44 185 THR A C 1
ATOM 1412 O O . THR A 1 185 ? 6.448 2.205 11.788 1.00 94.44 185 THR A O 1
ATOM 1415 N N . VAL A 1 186 ? 7.478 3.647 10.401 1.00 93.88 186 VAL A N 1
ATOM 1416 C CA . VAL A 1 186 ? 8.504 2.739 9.870 1.00 93.88 186 VAL A CA 1
ATOM 1417 C C . VAL A 1 186 ? 9.877 3.390 10.003 1.00 93.88 186 VAL A C 1
ATOM 1419 O O . VAL A 1 186 ? 9.964 4.609 10.128 1.00 93.88 186 VAL A O 1
ATOM 1422 N N . ASN A 1 187 ? 10.967 2.620 9.921 1.00 93.56 187 ASN A N 1
ATOM 1423 C CA . ASN A 1 187 ? 12.329 3.170 9.887 1.00 93.56 187 ASN A CA 1
ATOM 1424 C C . ASN A 1 187 ? 12.619 4.204 10.995 1.00 93.56 187 ASN A C 1
ATOM 1426 O O . ASN A 1 187 ? 13.154 5.277 10.715 1.00 93.56 187 ASN A O 1
ATOM 1430 N N . ARG A 1 188 ? 12.275 3.880 12.253 1.00 92.12 188 ARG A N 1
ATOM 1431 C CA . ARG A 1 188 ? 12.571 4.702 13.437 1.00 92.12 188 ARG A CA 1
ATOM 1432 C C . ARG A 1 188 ? 11.866 6.065 13.414 1.00 92.12 188 ARG A C 1
ATOM 1434 O O . ARG A 1 188 ? 12.482 7.097 13.682 1.00 92.12 188 ARG A O 1
ATOM 1441 N N . GLY A 1 189 ? 10.561 6.059 13.147 1.00 91.06 189 GLY A N 1
ATOM 1442 C CA . GLY A 1 189 ? 9.722 7.261 13.197 1.00 91.06 189 GLY A CA 1
ATOM 1443 C C . GLY A 1 189 ? 9.498 7.973 11.860 1.00 91.06 189 GLY A C 1
ATOM 1444 O O . GLY A 1 189 ? 9.056 9.120 11.864 1.00 91.06 189 GLY A O 1
ATOM 1445 N N . SER A 1 190 ? 9.786 7.336 10.721 1.00 92.88 190 SER A N 1
ATOM 1446 C CA . SER A 1 190 ? 9.396 7.865 9.410 1.00 92.88 190 SER A CA 1
ATOM 1447 C C . SER A 1 190 ? 7.886 7.753 9.199 1.00 92.88 190 SER A C 1
ATOM 1449 O O . SER A 1 190 ? 7.266 6.723 9.474 1.00 92.88 190 SER A O 1
ATOM 1451 N N . GLU A 1 191 ? 7.315 8.828 8.662 1.00 90.94 191 GLU A N 1
ATOM 1452 C CA . GLU A 1 191 ? 5.890 8.971 8.357 1.00 90.94 191 GLU A CA 1
ATOM 1453 C C . GLU A 1 191 ? 5.502 8.357 6.995 1.00 90.94 191 GLU A C 1
ATOM 1455 O O . GLU A 1 191 ? 4.319 8.214 6.692 1.00 90.94 191 GLU A O 1
ATOM 1460 N N . VAL A 1 192 ? 6.484 7.997 6.157 1.00 93.00 192 VAL A N 1
ATOM 1461 C CA . VAL A 1 192 ? 6.275 7.505 4.781 1.00 93.00 192 VAL A CA 1
ATOM 1462 C C . VAL A 1 192 ? 6.192 5.976 4.772 1.00 93.00 192 VAL A C 1
ATOM 1464 O O . VAL A 1 192 ? 7.141 5.274 4.410 1.00 93.00 192 VAL A O 1
ATOM 1467 N N . ILE A 1 193 ? 5.039 5.463 5.206 1.00 93.19 193 ILE A N 1
ATOM 1468 C CA . ILE A 1 193 ? 4.784 4.036 5.456 1.00 93.19 193 ILE A CA 1
ATOM 1469 C C . ILE A 1 193 ? 5.133 3.159 4.244 1.00 93.19 193 ILE A C 1
ATOM 1471 O O . ILE A 1 193 ? 6.006 2.296 4.337 1.00 93.19 193 ILE A O 1
ATOM 1475 N N . ALA A 1 194 ? 4.529 3.433 3.085 1.00 91.69 194 ALA A N 1
ATOM 1476 C CA . ALA A 1 194 ? 4.743 2.670 1.850 1.00 91.69 194 ALA A CA 1
ATOM 1477 C C . ALA A 1 194 ? 6.113 2.929 1.185 1.00 91.69 194 ALA A C 1
ATOM 1479 O O . ALA A 1 194 ? 6.460 2.305 0.186 1.00 91.69 194 ALA A O 1
ATOM 1480 N N . GLY A 1 195 ? 6.916 3.849 1.730 1.00 91.06 195 GLY A N 1
ATOM 1481 C CA . GLY A 1 195 ? 8.343 3.928 1.433 1.00 91.06 195 GLY A CA 1
ATOM 1482 C C . GLY A 1 195 ? 9.127 2.915 2.258 1.00 91.06 195 GLY A C 1
ATOM 1483 O O . GLY A 1 195 ? 9.888 2.125 1.709 1.00 91.06 195 GLY A O 1
ATOM 1484 N N . GLY A 1 196 ? 8.935 2.916 3.579 1.00 92.12 196 GLY A N 1
ATOM 1485 C CA . GLY A 1 196 ? 9.713 2.085 4.500 1.00 92.12 196 GLY A CA 1
ATOM 1486 C C . GLY A 1 196 ? 9.369 0.593 4.519 1.00 92.12 196 GLY A C 1
ATOM 1487 O O . GLY A 1 196 ? 10.187 -0.176 5.026 1.00 92.12 196 GLY A O 1
ATOM 1488 N N . MET A 1 197 ? 8.222 0.170 3.970 1.00 93.81 197 MET A N 1
ATOM 1489 C CA . MET A 1 197 ? 7.831 -1.246 3.900 1.00 93.81 197 MET A CA 1
ATOM 1490 C C . MET A 1 197 ? 7.149 -1.667 2.587 1.00 93.81 197 MET A C 1
ATOM 1492 O O . MET A 1 197 ? 6.601 -0.838 1.864 1.00 93.81 197 MET A O 1
ATOM 1496 N N . VAL A 1 198 ? 7.108 -2.982 2.350 1.00 93.94 198 VAL A N 1
ATOM 1497 C CA . VAL A 1 198 ? 6.129 -3.677 1.489 1.00 93.94 198 VAL A CA 1
ATOM 1498 C C . VAL A 1 198 ? 5.565 -4.893 2.229 1.00 93.94 198 VAL A C 1
ATOM 1500 O O . VAL A 1 198 ? 6.249 -5.468 3.075 1.00 93.94 198 VAL A O 1
ATOM 1503 N N . VAL A 1 199 ? 4.329 -5.292 1.923 1.00 93.25 199 VAL A N 1
ATOM 1504 C CA . VAL A 1 199 ? 3.593 -6.323 2.671 1.00 93.25 199 VAL A CA 1
ATOM 1505 C C . VAL A 1 199 ? 2.674 -7.137 1.757 1.00 93.25 199 VAL A C 1
ATOM 1507 O O . VAL A 1 199 ? 2.142 -6.607 0.783 1.00 93.25 199 VAL A O 1
ATOM 1510 N N . ASN A 1 200 ? 2.504 -8.420 2.068 1.00 91.62 200 ASN A N 1
ATOM 1511 C CA . ASN A 1 200 ? 1.411 -9.266 1.589 1.00 91.62 200 ASN A CA 1
ATOM 1512 C C . ASN A 1 200 ? 0.769 -9.999 2.783 1.00 91.62 200 ASN A C 1
ATOM 1514 O O . ASN A 1 200 ? 1.039 -9.657 3.934 1.00 91.62 200 ASN A O 1
ATOM 1518 N N . ASP A 1 201 ? -0.091 -10.988 2.544 1.00 89.38 201 ASP A N 1
ATOM 1519 C CA . ASP A 1 201 ? -0.843 -11.631 3.633 1.00 89.38 201 ASP A CA 1
ATOM 1520 C C . ASP A 1 201 ? -0.028 -12.613 4.507 1.00 89.38 201 ASP A C 1
ATOM 1522 O O . ASP A 1 201 ? -0.583 -13.175 5.451 1.00 89.38 201 ASP A O 1
ATOM 1526 N N . TRP A 1 202 ? 1.269 -12.832 4.238 1.00 87.81 202 TRP A N 1
ATOM 1527 C CA . TRP A 1 202 ? 2.123 -13.737 5.033 1.00 87.81 202 TRP A CA 1
ATOM 1528 C C . TRP A 1 202 ? 3.517 -13.190 5.386 1.00 87.81 202 TRP A C 1
ATOM 1530 O O . TRP A 1 202 ? 4.046 -13.505 6.461 1.00 87.81 202 TRP A O 1
ATOM 1540 N N . CYS A 1 203 ? 4.094 -12.324 4.549 1.00 90.12 203 CYS A N 1
ATOM 1541 C CA . CYS A 1 203 ? 5.384 -11.675 4.780 1.00 90.12 203 CYS A CA 1
ATOM 1542 C C . CYS A 1 203 ? 5.322 -10.150 4.616 1.00 90.12 203 CYS A C 1
ATOM 1544 O O . CYS A 1 203 ? 4.590 -9.605 3.789 1.00 90.12 203 CYS A O 1
ATOM 1546 N N . ALA A 1 204 ? 6.164 -9.458 5.384 1.00 93.00 204 ALA A N 1
ATOM 1547 C CA . ALA A 1 204 ? 6.449 -8.039 5.201 1.00 93.00 204 ALA A CA 1
ATOM 1548 C C . ALA A 1 204 ? 7.958 -7.796 5.177 1.00 93.00 204 ALA A C 1
ATOM 1550 O O . ALA A 1 204 ? 8.703 -8.407 5.941 1.00 93.00 204 ALA A O 1
ATOM 1551 N N . PHE A 1 205 ? 8.398 -6.860 4.342 1.00 93.81 205 PHE A N 1
ATOM 1552 C CA . PHE A 1 205 ? 9.786 -6.417 4.263 1.00 93.81 205 PHE A CA 1
ATOM 1553 C C . PHE A 1 205 ? 9.851 -4.946 4.650 1.00 93.81 205 PHE A C 1
ATOM 1555 O O . PHE A 1 205 ? 9.150 -4.123 4.064 1.00 93.81 205 PHE A O 1
ATOM 1562 N N . CYS A 1 206 ? 10.691 -4.608 5.624 1.00 94.31 206 CYS A N 1
ATOM 1563 C CA . CYS A 1 206 ? 10.863 -3.248 6.141 1.00 94.31 206 CYS A CA 1
ATOM 1564 C C . CYS A 1 206 ? 12.342 -2.834 6.162 1.00 94.31 206 CYS A C 1
ATOM 1566 O O . CYS A 1 206 ? 13.234 -3.684 6.190 1.00 94.31 206 CYS A O 1
ATOM 1568 N N . GLY A 1 207 ? 12.628 -1.534 6.130 1.00 94.31 207 GLY A N 1
ATOM 1569 C CA . GLY A 1 207 ? 14.010 -1.049 6.165 1.00 94.31 207 GLY A CA 1
ATOM 1570 C C . GLY A 1 207 ? 14.759 -1.410 7.457 1.00 94.31 207 GLY A C 1
ATOM 1571 O O . GLY A 1 207 ? 14.147 -1.557 8.520 1.00 94.31 207 GLY A O 1
ATOM 1572 N N . LEU A 1 208 ? 16.094 -1.525 7.383 1.00 93.38 208 LEU A N 1
ATOM 1573 C CA . LEU A 1 208 ? 16.959 -1.951 8.502 1.00 93.38 208 LEU A CA 1
ATOM 1574 C C . LEU A 1 208 ? 16.747 -1.145 9.794 1.00 93.38 208 LEU A C 1
ATOM 1576 O O . LEU A 1 208 ? 16.802 -1.722 10.880 1.00 93.38 208 LEU A O 1
ATOM 1580 N N . ASP A 1 209 ? 16.481 0.160 9.684 1.00 94.75 209 ASP A N 1
ATOM 1581 C CA . ASP A 1 209 ? 16.279 1.049 10.836 1.00 94.75 209 ASP A CA 1
ATOM 1582 C C . ASP A 1 209 ? 14.938 0.830 11.560 1.00 94.75 209 ASP A C 1
ATOM 1584 O O . ASP A 1 209 ? 14.747 1.367 12.652 1.00 94.75 209 ASP A O 1
ATOM 1588 N N . THR A 1 210 ? 14.006 0.051 10.993 1.00 94.31 210 THR A N 1
ATOM 1589 C CA . THR A 1 210 ? 12.702 -0.224 11.617 1.00 94.31 210 THR A CA 1
ATOM 1590 C C . THR A 1 210 ? 12.907 -0.904 12.969 1.00 94.31 210 THR A C 1
ATOM 1592 O O . THR A 1 210 ? 13.475 -1.997 13.075 1.00 94.31 210 THR A O 1
ATOM 1595 N N . THR A 1 211 ? 12.472 -0.236 14.033 1.00 94.62 211 THR A N 1
ATOM 1596 C CA . THR A 1 211 ? 12.703 -0.650 15.419 1.00 94.62 211 THR A CA 1
ATOM 1597 C C . THR A 1 211 ? 11.929 -1.923 15.757 1.00 94.62 211 THR A C 1
ATOM 1599 O O . THR A 1 211 ? 10.921 -2.246 15.136 1.00 94.62 211 THR A O 1
ATOM 1602 N N . SER A 1 212 ? 12.371 -2.673 16.770 1.00 91.56 212 SER A N 1
ATOM 1603 C CA . SER A 1 212 ? 11.667 -3.902 17.176 1.00 91.56 212 SER A CA 1
ATOM 1604 C C . SER A 1 212 ? 10.253 -3.634 17.723 1.00 91.56 212 SER A C 1
ATOM 1606 O O . SER A 1 212 ? 9.391 -4.507 17.660 1.00 91.56 212 SER A O 1
ATOM 1608 N N . THR A 1 213 ? 9.997 -2.416 18.211 1.00 91.94 213 THR A N 1
ATOM 1609 C CA . THR A 1 213 ? 8.660 -1.924 18.572 1.00 91.94 213 THR A CA 1
ATOM 1610 C C . THR A 1 213 ? 7.780 -1.677 17.348 1.00 91.94 213 THR A C 1
ATOM 1612 O O . THR A 1 213 ? 6.638 -2.121 17.349 1.00 91.94 213 THR A O 1
ATOM 1615 N N . GLU A 1 214 ? 8.305 -1.048 16.289 1.00 93.94 214 GLU A N 1
ATOM 1616 C CA . GLU A 1 214 ? 7.580 -0.888 15.016 1.00 93.94 214 GLU A CA 1
ATOM 1617 C C . GLU A 1 214 ? 7.297 -2.260 14.379 1.00 93.94 214 GLU A C 1
ATOM 1619 O O . GLU A 1 214 ? 6.159 -2.532 14.009 1.00 93.94 214 GLU A O 1
ATOM 1624 N N . LEU A 1 215 ? 8.280 -3.175 14.360 1.00 92.62 215 LEU A N 1
ATOM 1625 C CA . LEU A 1 215 ? 8.091 -4.559 13.894 1.00 92.62 215 LEU A CA 1
ATOM 1626 C C . LEU A 1 215 ? 6.948 -5.283 14.616 1.00 92.62 215 LEU A C 1
ATOM 1628 O O . LEU A 1 215 ? 6.100 -5.878 13.962 1.00 92.62 215 LEU A O 1
ATOM 1632 N N . SER A 1 216 ? 6.899 -5.205 15.948 1.00 91.69 216 SER A N 1
ATOM 1633 C CA . SER A 1 216 ? 5.864 -5.894 16.736 1.00 91.69 216 SER A CA 1
ATOM 1634 C C . SER A 1 216 ? 4.454 -5.356 16.451 1.00 91.69 216 SER A C 1
ATOM 1636 O O . SER A 1 216 ? 3.483 -6.107 16.529 1.00 91.69 216 SER A O 1
ATOM 1638 N N . VAL A 1 217 ? 4.326 -4.070 16.096 1.00 92.56 217 VAL A N 1
ATOM 1639 C CA . VAL A 1 217 ? 3.057 -3.495 15.621 1.00 92.56 217 VAL A CA 1
ATOM 1640 C C . VAL A 1 217 ? 2.723 -4.035 14.230 1.00 92.56 217 VAL A C 1
ATOM 1642 O O . VAL A 1 217 ? 1.615 -4.518 14.030 1.00 92.56 217 VAL A O 1
ATOM 1645 N N . ILE A 1 218 ? 3.682 -4.028 13.299 1.00 92.62 218 ILE A N 1
ATOM 1646 C CA . ILE A 1 218 ? 3.511 -4.527 11.923 1.00 92.62 218 ILE A CA 1
ATOM 1647 C C . ILE A 1 218 ? 3.059 -5.999 11.923 1.00 92.62 218 ILE A C 1
ATOM 1649 O O . ILE A 1 218 ? 2.040 -6.327 11.320 1.00 92.62 218 ILE A O 1
ATOM 1653 N N . GLU A 1 219 ? 3.752 -6.885 12.642 1.00 91.75 219 GLU A N 1
ATOM 1654 C CA . GLU A 1 219 ? 3.400 -8.313 12.692 1.00 91.75 219 GLU A CA 1
ATOM 1655 C C . GLU A 1 219 ? 2.020 -8.569 13.318 1.00 91.75 219 GLU A C 1
ATOM 1657 O O . GLU A 1 219 ? 1.301 -9.457 12.859 1.00 91.75 219 GLU A O 1
ATOM 1662 N N . SER A 1 220 ? 1.619 -7.758 14.304 1.00 90.62 220 SER A N 1
ATOM 1663 C CA . SER A 1 220 ? 0.298 -7.829 14.945 1.00 90.62 220 SER A CA 1
ATOM 1664 C C . SER A 1 220 ? -0.834 -7.314 14.042 1.00 90.62 220 SER A C 1
ATOM 1666 O O . SER A 1 220 ? -1.896 -7.932 13.969 1.00 90.62 220 SER A O 1
ATOM 1668 N N . VAL A 1 221 ? -0.609 -6.210 13.319 1.00 91.62 221 VAL A N 1
ATOM 1669 C CA . VAL A 1 221 ? -1.595 -5.586 12.414 1.00 91.62 221 VAL A CA 1
ATOM 1670 C C . VAL A 1 221 ? -1.854 -6.461 11.190 1.00 91.62 221 VAL A C 1
ATOM 1672 O O . VAL A 1 221 ? -3.005 -6.741 10.866 1.00 91.62 221 VAL A O 1
ATOM 1675 N N . PHE A 1 222 ? -0.792 -6.940 10.542 1.00 90.69 222 PHE A N 1
ATOM 1676 C CA . PHE A 1 222 ? -0.884 -7.763 9.332 1.00 90.69 222 PHE A CA 1
ATOM 1677 C C . PHE A 1 222 ? -1.006 -9.273 9.618 1.00 90.69 222 PHE A C 1
ATOM 1679 O O . PHE A 1 222 ? -1.056 -10.069 8.687 1.00 90.69 222 PHE A O 1
ATOM 1686 N N . ARG A 1 223 ? -1.067 -9.680 10.898 1.00 88.38 223 ARG A N 1
ATOM 1687 C CA . ARG A 1 223 ? -1.234 -11.076 11.368 1.00 88.38 223 ARG A CA 1
ATOM 1688 C C . ARG A 1 223 ? -0.173 -12.066 10.865 1.00 88.38 223 ARG A C 1
ATOM 1690 O O . ARG A 1 223 ? -0.399 -13.274 10.811 1.00 88.38 223 ARG A O 1
ATOM 1697 N N . LEU A 1 224 ? 1.030 -11.568 10.577 1.00 84.00 224 LEU A N 1
ATOM 1698 C CA . LEU A 1 224 ? 2.137 -12.298 9.933 1.00 84.00 224 LEU A CA 1
ATOM 1699 C C . LEU A 1 224 ? 2.719 -13.451 10.778 1.00 84.00 224 LEU A C 1
ATOM 1701 O O . LEU A 1 224 ? 3.636 -14.145 10.327 1.00 84.00 224 LEU A O 1
ATOM 1705 N N . SER A 1 225 ? 2.229 -13.618 12.009 1.00 64.50 225 SER A N 1
ATOM 1706 C CA . SER A 1 225 ? 2.624 -14.656 12.963 1.00 64.50 225 SER A CA 1
ATOM 1707 C C . SER A 1 225 ? 1.802 -15.947 12.852 1.00 64.50 225 SER A C 1
ATOM 1709 O O . SER A 1 225 ? 2.326 -16.999 13.204 1.00 64.50 225 SER A O 1
ATOM 1711 N N . ASP A 1 226 ? 0.558 -15.916 12.352 1.00 53.28 226 ASP A N 1
ATOM 1712 C CA . ASP A 1 226 ? -0.324 -17.105 12.355 1.00 53.28 226 ASP A CA 1
ATOM 1713 C C . ASP A 1 226 ? 0.166 -18.227 11.412 1.00 53.28 226 ASP A C 1
ATOM 1715 O O . ASP A 1 226 ? -0.143 -19.402 11.623 1.00 53.28 226 ASP A O 1
ATOM 1719 N N . ALA A 1 227 ? 1.014 -17.900 10.429 1.00 47.47 227 ALA A N 1
ATOM 1720 C CA . ALA A 1 227 ? 1.728 -18.882 9.607 1.00 47.47 227 ALA A CA 1
ATOM 1721 C C . ALA A 1 227 ? 2.750 -19.721 10.412 1.00 47.47 227 ALA A C 1
ATOM 1723 O O . ALA A 1 227 ? 3.033 -20.864 10.054 1.00 47.47 227 ALA A O 1
ATOM 1724 N N . ALA A 1 228 ? 3.275 -19.192 11.523 1.00 40.66 228 ALA A N 1
ATOM 1725 C CA . ALA A 1 228 ? 4.271 -19.833 12.388 1.00 40.66 228 ALA A CA 1
ATOM 1726 C C . ALA A 1 228 ? 3.631 -20.442 13.654 1.00 40.66 228 ALA A C 1
ATOM 1728 O O . ALA A 1 228 ? 4.118 -20.280 14.772 1.00 40.66 228 ALA A O 1
ATOM 1729 N N . GLN A 1 229 ? 2.552 -21.196 13.431 1.00 35.97 229 GLN A N 1
ATOM 1730 C CA . GLN A 1 229 ? 1.613 -21.762 14.406 1.00 35.97 229 GLN A CA 1
ATOM 1731 C C . GLN A 1 229 ? 0.711 -20.743 15.128 1.00 35.97 229 GLN A C 1
ATOM 1733 O O . GLN A 1 229 ? 1.210 -19.924 15.905 1.00 35.97 229 GLN A O 1
ATOM 1738 N N . PRO A 1 230 ? -0.628 -20.914 15.067 1.00 40.41 230 PRO A N 1
ATOM 1739 C CA . PRO A 1 230 ? -1.522 -20.378 16.087 1.00 40.41 230 PRO A CA 1
ATOM 1740 C C . PRO A 1 230 ? -1.289 -21.170 17.382 1.00 40.41 230 PRO A C 1
ATOM 1742 O O . PRO A 1 230 ? -1.983 -22.144 17.682 1.00 40.41 230 PRO A O 1
ATOM 1745 N N . SER A 1 231 ? -0.233 -20.810 18.119 1.00 47.09 231 SER A N 1
ATOM 1746 C CA . SER A 1 231 ? 0.193 -21.565 19.298 1.00 47.09 231 SER A CA 1
ATOM 1747 C C . SER A 1 231 ? -0.968 -21.672 20.290 1.00 47.09 231 SER A C 1
ATOM 1749 O O . SER A 1 231 ? -1.612 -20.674 20.624 1.00 47.09 231 SER A O 1
ATOM 1751 N N . ALA A 1 232 ? -1.241 -22.889 20.775 1.00 50.28 232 ALA A N 1
ATOM 1752 C CA . ALA A 1 232 ? -2.448 -23.190 21.555 1.00 50.28 232 ALA A CA 1
ATOM 1753 C C . ALA A 1 232 ? -2.604 -22.323 22.821 1.00 50.28 232 ALA A C 1
ATOM 1755 O O . ALA A 1 232 ? -3.699 -22.218 23.368 1.00 50.28 232 ALA A O 1
ATOM 1756 N N . ILE A 1 233 ? -1.524 -21.668 23.258 1.00 54.53 233 ILE A N 1
ATOM 1757 C CA . ILE A 1 233 ? -1.480 -20.659 24.317 1.00 54.53 233 ILE A CA 1
ATOM 1758 C C . ILE A 1 233 ? -2.436 -19.492 24.023 1.00 54.53 233 ILE A C 1
ATOM 1760 O O . ILE A 1 233 ? -3.182 -19.104 24.916 1.00 54.53 233 ILE A O 1
ATOM 1764 N N . ALA A 1 234 ? -2.463 -18.951 22.800 1.00 54.94 234 ALA A N 1
ATOM 1765 C CA . ALA A 1 234 ? -3.296 -17.791 22.464 1.00 54.94 234 ALA A CA 1
ATOM 1766 C C . ALA A 1 234 ? -4.797 -18.121 22.535 1.00 54.94 234 ALA A C 1
ATOM 1768 O O . ALA A 1 234 ? -5.574 -17.368 23.125 1.00 54.94 234 ALA A O 1
ATOM 1769 N N . THR A 1 235 ? -5.193 -19.281 22.004 1.00 57.25 235 THR A N 1
ATOM 1770 C CA . THR A 1 235 ? -6.568 -19.792 22.102 1.00 57.25 235 THR A CA 1
ATOM 1771 C C . THR A 1 235 ? -6.913 -20.137 23.549 1.00 57.25 235 THR A C 1
ATOM 1773 O O . THR A 1 235 ? -7.892 -19.622 24.067 1.00 57.25 235 THR A O 1
ATOM 1776 N N . THR A 1 236 ? -6.048 -20.863 24.268 1.00 54.16 236 THR A N 1
ATOM 1777 C CA . THR A 1 236 ? -6.268 -21.212 25.688 1.00 54.16 236 THR A CA 1
ATOM 1778 C C . THR A 1 236 ? -6.379 -19.970 26.583 1.00 54.16 236 THR A C 1
ATOM 1780 O O . THR A 1 236 ? -7.167 -19.953 27.529 1.00 54.16 236 THR A O 1
ATOM 1783 N N . MET A 1 237 ? -5.622 -18.903 26.305 1.00 55.62 237 MET A N 1
ATOM 1784 C CA . MET A 1 237 ? -5.742 -17.628 27.020 1.00 55.62 237 MET A CA 1
ATOM 1785 C C . MET A 1 237 ? -7.042 -16.893 26.681 1.00 55.62 237 MET A C 1
ATOM 1787 O O . MET A 1 237 ? -7.646 -16.328 27.588 1.00 55.62 237 MET A O 1
ATOM 1791 N N . ARG A 1 238 ? -7.518 -16.934 25.427 1.00 58.91 238 ARG A N 1
ATOM 1792 C CA . ARG A 1 238 ? -8.847 -16.410 25.067 1.00 58.91 238 ARG A CA 1
ATOM 1793 C C . ARG A 1 238 ? -9.962 -17.224 25.725 1.00 58.91 238 ARG A C 1
ATOM 1795 O O . ARG A 1 238 ? -10.779 -16.634 26.419 1.00 58.91 238 ARG A O 1
ATOM 1802 N N . ASP A 1 239 ? -9.940 -18.548 25.624 1.00 58.12 239 ASP A N 1
ATOM 1803 C CA . ASP A 1 239 ? -10.953 -19.435 26.209 1.00 58.12 239 ASP A CA 1
ATOM 1804 C C . ASP A 1 239 ? -11.021 -19.300 27.739 1.00 58.12 239 ASP A C 1
ATOM 1806 O O . ASP A 1 239 ? -12.103 -19.193 28.310 1.00 58.12 239 ASP A O 1
ATOM 1810 N N . SER A 1 240 ? -9.872 -19.219 28.423 1.00 65.75 240 SER A N 1
ATOM 1811 C CA . SER A 1 240 ? -9.820 -19.026 29.885 1.00 65.75 240 SER A CA 1
ATOM 1812 C C . SER A 1 240 ? -10.105 -17.589 30.348 1.00 65.75 240 SER A C 1
ATOM 1814 O O . SER A 1 240 ? -10.403 -17.376 31.528 1.00 65.75 240 SER A O 1
ATOM 1816 N N . LEU A 1 241 ? -10.068 -16.601 29.447 1.00 65.50 241 LEU A N 1
ATOM 1817 C CA . LEU A 1 241 ? -10.643 -15.273 29.682 1.00 65.50 241 LEU A CA 1
ATOM 1818 C C . LEU A 1 241 ? -12.163 -15.293 29.476 1.00 65.50 241 LEU A C 1
ATOM 1820 O O . LEU A 1 241 ? -12.881 -14.794 30.338 1.00 65.50 241 LEU A O 1
ATOM 1824 N N . ILE A 1 242 ? -12.656 -15.931 28.412 1.00 67.38 242 ILE A N 1
ATOM 1825 C CA . ILE A 1 242 ? -14.088 -16.055 28.104 1.00 67.38 242 ILE A CA 1
ATOM 1826 C C . ILE A 1 242 ? -14.812 -16.828 29.216 1.00 67.38 242 ILE A C 1
ATOM 1828 O O . ILE A 1 242 ? -15.761 -16.301 29.781 1.00 67.38 242 ILE A O 1
ATOM 1832 N N . ASP A 1 243 ? -14.309 -17.986 29.650 1.00 66.69 243 ASP A N 1
ATOM 1833 C CA . ASP A 1 243 ? -14.846 -18.749 30.794 1.00 66.69 243 ASP A CA 1
ATOM 1834 C C . ASP A 1 243 ? -14.824 -17.934 32.109 1.00 66.69 243 ASP A C 1
ATOM 1836 O O . ASP A 1 243 ? -15.718 -18.051 32.950 1.00 66.69 243 ASP A O 1
ATOM 1840 N N . ARG A 1 244 ? -13.855 -17.023 32.289 1.00 61.69 244 ARG A N 1
ATOM 1841 C CA . ARG A 1 244 ? -13.853 -16.074 33.421 1.00 61.69 244 ARG A CA 1
ATOM 1842 C C . ARG A 1 244 ? -14.915 -14.984 33.290 1.00 61.69 244 ARG A C 1
ATOM 1844 O O . ARG A 1 244 ? -15.489 -14.592 34.309 1.00 61.69 244 ARG A O 1
ATOM 1851 N N . GLU A 1 245 ? -15.169 -14.472 32.092 1.00 66.12 245 GLU A N 1
ATOM 1852 C CA . GLU A 1 245 ? -16.196 -13.452 31.859 1.00 66.12 245 GLU A CA 1
ATOM 1853 C C . GLU A 1 245 ? -17.609 -14.045 31.873 1.00 66.12 245 GLU A C 1
ATOM 1855 O O . GLU A 1 245 ? -18.500 -13.454 32.483 1.00 66.12 245 GLU A O 1
ATOM 1860 N N . GLU A 1 246 ? -17.808 -15.252 31.336 1.00 65.31 246 GLU A N 1
ATOM 1861 C CA . GLU A 1 246 ? -19.064 -15.997 31.439 1.00 65.31 246 GLU A CA 1
ATOM 1862 C C . GLU A 1 246 ? -19.392 -16.348 32.891 1.00 65.31 246 GLU A C 1
ATOM 1864 O O . GLU A 1 246 ? -20.517 -16.099 33.327 1.00 65.31 246 GLU A O 1
ATOM 1869 N N . ARG A 1 247 ? -18.421 -16.821 33.691 1.00 59.91 247 ARG A N 1
ATOM 1870 C CA . ARG A 1 247 ? -18.633 -17.045 35.135 1.00 59.91 247 ARG A CA 1
ATOM 1871 C C . ARG A 1 247 ? -18.995 -15.757 35.865 1.00 59.91 247 ARG A C 1
ATOM 1873 O O . ARG A 1 247 ? -19.979 -15.749 36.598 1.00 59.91 247 ARG A O 1
ATOM 1880 N N . ARG A 1 248 ? -18.296 -14.646 35.609 1.00 64.19 248 ARG A N 1
ATOM 1881 C CA . ARG A 1 248 ? -18.647 -13.327 36.175 1.00 64.19 248 ARG A CA 1
ATOM 1882 C C . ARG A 1 248 ? -20.021 -12.833 35.708 1.00 64.19 248 ARG A C 1
ATOM 1884 O O . ARG A 1 248 ? -20.730 -12.176 36.469 1.00 64.19 248 ARG A O 1
ATOM 1891 N N . GLY A 1 249 ? -20.417 -13.141 34.475 1.00 62.00 249 GLY A N 1
ATOM 1892 C CA . GLY A 1 249 ? -21.747 -12.861 33.937 1.00 62.00 249 GLY A CA 1
ATOM 1893 C C . GLY A 1 249 ? -22.836 -13.695 34.616 1.00 62.00 249 GLY A C 1
ATOM 1894 O O . GLY A 1 249 ? -23.879 -13.158 34.992 1.00 62.00 249 GLY A O 1
ATOM 1895 N N . ALA A 1 250 ? -22.579 -14.985 34.831 1.00 64.81 250 ALA A N 1
ATOM 1896 C CA . ALA A 1 250 ? -23.455 -15.906 35.546 1.00 64.81 250 ALA A CA 1
ATOM 1897 C C . ALA A 1 250 ? -23.596 -15.529 37.029 1.00 64.81 250 ALA A C 1
ATOM 1899 O O . ALA A 1 250 ? -24.718 -15.468 37.525 1.00 64.81 250 ALA A O 1
ATOM 1900 N N . GLU A 1 251 ? -22.500 -15.184 37.712 1.00 65.31 251 GLU A N 1
ATOM 1901 C CA . GLU A 1 251 ? -22.505 -14.664 39.086 1.00 65.31 251 GLU A CA 1
ATOM 1902 C C . GLU A 1 251 ? -23.353 -13.390 39.188 1.00 65.31 251 GLU A C 1
ATOM 1904 O O . GLU A 1 251 ? -24.287 -13.344 39.984 1.00 65.31 251 GLU A O 1
ATOM 1909 N N . ARG A 1 252 ? -23.137 -12.400 38.309 1.00 66.69 252 ARG A N 1
ATOM 1910 C CA . ARG A 1 252 ? -23.928 -11.153 38.286 1.00 66.69 252 ARG A CA 1
ATOM 1911 C C . ARG A 1 252 ? -25.412 -11.370 37.961 1.00 66.69 252 ARG A C 1
ATOM 1913 O O . ARG A 1 252 ? -26.251 -10.609 38.441 1.00 66.69 252 ARG A O 1
ATOM 1920 N N . ARG A 1 253 ? -25.766 -12.383 37.159 1.00 65.00 253 ARG A N 1
ATOM 1921 C CA . ARG A 1 253 ? -27.169 -12.785 36.912 1.00 65.00 253 ARG A CA 1
ATOM 1922 C C . ARG A 1 253 ? -27.769 -13.502 38.132 1.00 65.00 253 ARG A C 1
ATOM 1924 O O . ARG A 1 253 ? -28.913 -13.240 38.504 1.00 65.00 253 ARG A O 1
ATOM 1931 N N . ALA A 1 254 ? -26.993 -14.360 38.791 1.00 66.75 254 ALA A N 1
ATOM 1932 C CA . ALA A 1 254 ? -27.395 -15.043 40.017 1.00 66.75 254 ALA A CA 1
ATOM 1933 C C . ALA A 1 254 ? -27.579 -14.066 41.193 1.00 66.75 254 ALA A C 1
ATOM 1935 O O . ALA A 1 254 ? -28.507 -14.230 41.977 1.00 66.75 254 ALA A O 1
ATOM 1936 N N . GLU A 1 255 ? -26.747 -13.029 41.313 1.00 68.62 255 GLU A N 1
ATOM 1937 C CA . GLU A 1 255 ? -26.922 -11.984 42.326 1.00 68.62 255 GLU A CA 1
ATOM 1938 C C . GLU A 1 255 ? -28.204 -11.176 42.102 1.00 68.62 255 GLU A C 1
ATOM 1940 O O . GLU A 1 255 ? -28.991 -11.065 43.038 1.00 68.62 255 GLU A O 1
ATOM 1945 N N . ARG A 1 256 ? -28.489 -10.718 40.871 1.00 63.44 256 ARG A N 1
ATOM 1946 C CA . ARG A 1 256 ? -29.748 -10.004 40.568 1.00 63.44 256 ARG A CA 1
ATOM 1947 C C . ARG A 1 256 ? -30.984 -10.836 40.897 1.00 63.44 256 ARG A C 1
ATOM 1949 O O . ARG A 1 256 ? -31.821 -10.375 41.658 1.00 63.44 256 ARG A O 1
ATOM 1956 N N . SER A 1 257 ? -31.051 -12.089 40.443 1.00 67.88 257 SER A N 1
ATOM 1957 C CA . SER A 1 257 ? -32.195 -12.968 40.756 1.00 67.88 257 SER A CA 1
ATOM 1958 C C . SER A 1 257 ? -32.363 -13.252 42.260 1.00 67.88 257 SER A C 1
ATOM 1960 O O . SER A 1 257 ? -33.484 -13.430 42.743 1.00 67.88 257 SER A O 1
ATOM 1962 N N . ARG A 1 258 ? -31.270 -13.248 43.038 1.00 73.75 258 ARG A N 1
ATOM 1963 C CA . ARG A 1 258 ? -31.295 -13.328 44.513 1.00 73.75 258 ARG A CA 1
ATOM 1964 C C . ARG A 1 258 ? -31.688 -12.014 45.187 1.00 73.75 258 ARG A C 1
ATOM 1966 O O . ARG A 1 258 ? -32.134 -12.047 46.330 1.00 73.75 258 ARG A O 1
ATOM 1973 N N . GLU A 1 259 ? -31.483 -10.875 44.539 1.00 69.25 259 GLU A N 1
ATOM 1974 C CA . GLU A 1 259 ? -31.863 -9.554 45.042 1.00 69.25 259 GLU A CA 1
ATOM 1975 C C . GLU A 1 259 ? -33.336 -9.252 44.731 1.00 69.25 259 GLU A C 1
ATOM 1977 O O . GLU A 1 259 ? -34.088 -8.928 45.645 1.00 69.25 259 GLU A O 1
ATOM 1982 N N . GLU A 1 260 ? -33.781 -9.522 43.502 1.00 68.19 260 GLU A N 1
ATOM 1983 C CA . GLU A 1 260 ? -35.182 -9.466 43.058 1.00 68.19 260 GLU A CA 1
ATOM 1984 C C . GLU A 1 260 ? -36.089 -10.320 43.965 1.00 68.19 260 GLU A C 1
ATOM 1986 O O . GLU A 1 260 ? -37.039 -9.809 44.557 1.00 68.19 260 GLU A O 1
ATOM 1991 N N . SER A 1 261 ? -35.741 -11.594 44.189 1.00 68.44 261 SER A N 1
ATOM 1992 C CA . SER A 1 261 ? -36.507 -12.488 45.080 1.00 68.44 261 SER A CA 1
ATOM 1993 C C . SER A 1 261 ? -36.444 -12.096 46.569 1.00 68.44 261 SER A C 1
ATOM 1995 O O . SER A 1 261 ? -37.332 -12.456 47.345 1.00 68.44 261 SER A O 1
ATOM 1997 N N . ARG A 1 262 ? -35.444 -11.307 46.994 1.00 74.38 262 ARG A N 1
ATOM 1998 C CA . ARG A 1 262 ? -35.403 -10.695 48.338 1.00 74.38 262 ARG A CA 1
ATOM 1999 C C . ARG A 1 262 ? -36.267 -9.440 48.432 1.00 74.38 262 ARG A C 1
ATOM 2001 O O . ARG A 1 262 ? -36.855 -9.206 49.489 1.00 74.38 262 ARG A O 1
ATOM 2008 N N . GLU A 1 263 ? -36.342 -8.629 47.380 1.00 70.62 263 GLU A N 1
ATOM 2009 C CA . GLU A 1 263 ? -37.266 -7.493 47.317 1.00 70.62 263 GLU A CA 1
ATOM 2010 C C . GLU A 1 263 ? -38.719 -7.968 47.279 1.00 70.62 263 GLU A C 1
ATOM 2012 O O . GLU A 1 263 ? -39.546 -7.435 48.019 1.00 70.62 263 GLU A O 1
ATOM 2017 N N . GLU A 1 264 ? -39.016 -9.023 46.518 1.00 70.62 264 GLU A N 1
ATOM 2018 C CA . GLU A 1 264 ? -40.348 -9.624 46.426 1.00 70.62 264 GLU A CA 1
ATOM 2019 C C . GLU A 1 264 ? -40.835 -10.125 47.797 1.00 70.62 264 GLU A C 1
ATOM 2021 O O . GLU A 1 264 ? -41.878 -9.677 48.278 1.00 70.62 264 GLU A O 1
ATOM 2026 N N . GLN A 1 265 ? -40.024 -10.914 48.516 1.00 67.88 265 GLN A N 1
ATOM 2027 C CA . GLN A 1 265 ? -40.331 -11.348 49.891 1.00 67.88 265 GLN A CA 1
ATOM 2028 C C . GLN A 1 265 ? -40.522 -10.172 50.870 1.00 67.88 265 GLN A C 1
ATOM 2030 O O . GLN A 1 265 ? -41.374 -10.226 51.760 1.00 67.88 265 GLN A O 1
ATOM 2035 N N . ARG A 1 266 ? -39.761 -9.079 50.717 1.00 71.69 266 ARG A N 1
ATOM 2036 C CA . ARG A 1 266 ? -39.937 -7.852 51.521 1.00 71.69 266 ARG A CA 1
ATOM 2037 C C . ARG A 1 266 ? -41.218 -7.102 51.152 1.00 71.69 266 ARG A C 1
ATOM 2039 O O . ARG A 1 266 ? -41.845 -6.503 52.030 1.00 71.69 266 ARG A O 1
ATOM 2046 N N . GLY A 1 267 ? -41.616 -7.136 49.883 1.00 75.06 267 GLY A N 1
ATOM 2047 C CA . GLY A 1 267 ? -42.896 -6.639 49.389 1.00 75.06 267 GLY A CA 1
ATOM 2048 C C . GLY A 1 267 ? -44.069 -7.420 49.977 1.00 75.06 267 GLY A C 1
ATOM 2049 O O . GLY A 1 267 ? -44.993 -6.813 50.521 1.00 75.06 267 GLY A O 1
ATOM 2050 N N . GLU A 1 268 ? -43.996 -8.753 49.962 1.00 73.88 268 GLU A N 1
ATOM 2051 C CA . GLU A 1 268 ? -44.997 -9.632 50.572 1.00 73.88 268 GLU A CA 1
ATOM 2052 C C . GLU A 1 268 ? -45.130 -9.406 52.080 1.00 73.88 268 GLU A C 1
ATOM 2054 O O . GLU A 1 268 ? -46.247 -9.220 52.562 1.00 73.88 268 GLU A O 1
ATOM 2059 N N . GLN A 1 269 ? -44.018 -9.341 52.825 1.00 69.56 269 GLN A N 1
ATOM 2060 C CA . GLN A 1 269 ? -44.037 -9.070 54.270 1.00 69.56 269 GLN A CA 1
ATOM 2061 C C . GLN A 1 269 ? -44.705 -7.724 54.586 1.00 69.56 269 GLN A C 1
ATOM 2063 O O . GLN A 1 269 ? -45.659 -7.678 55.364 1.00 69.56 269 GLN A O 1
ATOM 2068 N N . ARG A 1 270 ? -44.305 -6.643 53.904 1.00 73.81 270 ARG A N 1
ATOM 2069 C CA . ARG A 1 270 ? -44.934 -5.313 54.046 1.00 73.81 270 ARG A CA 1
ATOM 2070 C C . ARG A 1 270 ? -46.407 -5.310 53.622 1.00 73.81 270 ARG A C 1
ATOM 2072 O O . ARG A 1 270 ? -47.213 -4.552 54.166 1.00 73.81 270 ARG A O 1
ATOM 2079 N N . GLY A 1 271 ? -46.777 -6.144 52.651 1.00 74.00 271 GLY A N 1
ATOM 2080 C CA . GLY A 1 271 ? -48.161 -6.372 52.238 1.00 74.00 271 GLY A CA 1
ATOM 2081 C C . GLY A 1 271 ? -48.978 -7.114 53.299 1.00 74.00 271 GLY A C 1
ATOM 2082 O O . GLY A 1 271 ? -50.128 -6.749 53.550 1.00 74.00 271 GLY A O 1
ATOM 2083 N N . ALA A 1 272 ? -48.389 -8.115 53.953 1.00 74.56 272 ALA A N 1
ATOM 2084 C CA . ALA A 1 272 ? -48.995 -8.883 55.033 1.00 74.56 272 ALA A CA 1
ATOM 2085 C C . ALA A 1 272 ? -49.199 -8.028 56.293 1.00 74.56 272 ALA A C 1
ATOM 2087 O O . ALA A 1 272 ? -50.307 -8.014 56.828 1.00 74.56 272 ALA A O 1
ATOM 2088 N N . GLU A 1 273 ? -48.200 -7.240 56.702 1.00 72.75 273 GLU A N 1
ATOM 2089 C CA . GLU A 1 273 ? -48.306 -6.273 57.807 1.00 72.75 273 GLU A CA 1
ATOM 2090 C C . GLU A 1 273 ? -49.461 -5.289 57.574 1.00 72.75 273 GLU A C 1
ATOM 2092 O O . GLU A 1 273 ? -50.380 -5.203 58.388 1.00 72.75 273 GLU A O 1
ATOM 2097 N N . ARG A 1 274 ? -49.507 -4.636 56.403 1.00 76.00 274 ARG A N 1
ATOM 2098 C CA . ARG A 1 274 ? -50.591 -3.702 56.034 1.00 76.00 274 ARG A CA 1
ATOM 2099 C C . ARG A 1 274 ? -51.968 -4.368 55.910 1.00 76.00 274 ARG A C 1
ATOM 2101 O O . ARG A 1 274 ? -52.985 -3.677 55.983 1.00 76.00 274 ARG A O 1
ATOM 2108 N N . ARG A 1 275 ? -52.040 -5.688 55.696 1.00 75.81 275 ARG A N 1
ATOM 2109 C CA . ARG A 1 275 ? -53.296 -6.466 55.727 1.00 75.81 275 ARG A CA 1
ATOM 2110 C C . ARG A 1 275 ? -53.696 -6.832 57.161 1.00 75.81 275 ARG A C 1
ATOM 2112 O O . ARG A 1 275 ? -54.886 -6.797 57.469 1.00 75.81 275 ARG A O 1
ATOM 2119 N N . ALA A 1 276 ? -52.737 -7.149 58.028 1.00 75.31 276 ALA A N 1
ATOM 2120 C CA . ALA A 1 276 ? -52.964 -7.421 59.446 1.00 75.31 276 ALA A CA 1
ATOM 2121 C C . ALA A 1 276 ? -53.402 -6.155 60.202 1.00 75.31 276 ALA A C 1
ATOM 2123 O O . ALA A 1 276 ? -54.382 -6.196 60.942 1.00 75.31 276 ALA A O 1
ATOM 2124 N N . GLU A 1 277 ? -52.755 -5.018 59.943 1.00 76.69 277 GLU A N 1
ATOM 2125 C CA . GLU A 1 277 ? -53.087 -3.715 60.527 1.00 76.69 277 GLU A CA 1
ATOM 2126 C C . GLU A 1 277 ? -54.530 -3.298 60.199 1.00 76.69 277 GLU A C 1
ATOM 2128 O O . GLU A 1 277 ? -55.321 -3.056 61.108 1.00 76.69 277 GLU A O 1
ATOM 2133 N N . ARG A 1 278 ? -54.934 -3.357 58.921 1.00 74.75 278 ARG A N 1
ATOM 2134 C CA . ARG A 1 278 ? -56.324 -3.086 58.495 1.00 74.75 278 ARG A CA 1
ATOM 2135 C C . ARG A 1 278 ? -57.350 -4.067 59.076 1.00 74.75 278 ARG A C 1
ATOM 2137 O O . ARG A 1 278 ? -58.511 -3.699 59.242 1.00 74.75 278 ARG A O 1
ATOM 2144 N N . ARG A 1 279 ? -56.965 -5.316 59.371 1.00 73.00 279 ARG A N 1
ATOM 2145 C CA . ARG A 1 279 ? -57.836 -6.280 60.075 1.00 73.00 279 ARG A CA 1
ATOM 2146 C C . ARG A 1 279 ? -57.995 -5.909 61.551 1.00 73.00 279 ARG A C 1
ATOM 2148 O O . ARG A 1 279 ? -59.116 -5.911 62.045 1.00 73.00 279 ARG A O 1
ATOM 2155 N N . ALA A 1 280 ? -56.903 -5.539 62.221 1.00 73.62 280 ALA A N 1
ATOM 2156 C CA . ALA A 1 280 ? -56.925 -5.080 63.609 1.00 73.62 280 ALA A CA 1
ATOM 2157 C C . ALA A 1 280 ? -57.667 -3.741 63.778 1.00 73.62 280 ALA A C 1
ATOM 2159 O O . ALA A 1 280 ? -58.294 -3.505 64.808 1.00 73.62 280 ALA A O 1
ATOM 2160 N N . GLU A 1 281 ? -57.619 -2.866 62.772 1.00 74.50 281 GLU A N 1
ATOM 2161 C CA . GLU A 1 281 ? -58.388 -1.621 62.734 1.00 74.50 281 GLU A CA 1
ATOM 2162 C C . GLU A 1 281 ? -59.896 -1.894 62.642 1.00 74.50 281 GLU A C 1
ATOM 2164 O O . GLU A 1 281 ? -60.645 -1.403 63.486 1.00 74.50 281 GLU A O 1
ATOM 2169 N N . ARG A 1 282 ? -60.332 -2.780 61.731 1.00 71.06 282 ARG A N 1
ATOM 2170 C CA . ARG A 1 282 ? -61.739 -3.214 61.644 1.00 71.06 282 ARG A CA 1
ATOM 2171 C C . ARG A 1 282 ? -62.247 -3.840 62.940 1.00 71.06 282 ARG A C 1
ATOM 2173 O O . ARG A 1 282 ? -63.283 -3.413 63.431 1.00 71.06 282 ARG A O 1
ATOM 2180 N N . SER A 1 283 ? -61.501 -4.757 63.562 1.00 73.62 283 SER A N 1
ATOM 2181 C CA . SER A 1 283 ? -61.947 -5.367 64.826 1.00 73.62 283 SER A CA 1
ATOM 2182 C C . SER A 1 283 ? -62.015 -4.362 65.986 1.00 73.62 283 SER A C 1
ATOM 2184 O O . SER A 1 283 ? -62.831 -4.506 66.894 1.00 73.62 283 SER A O 1
ATOM 2186 N N . ARG A 1 284 ? -61.181 -3.309 65.972 1.00 74.62 284 ARG A N 1
ATOM 2187 C CA . ARG A 1 284 ? -61.280 -2.184 66.924 1.00 74.62 284 ARG A CA 1
ATOM 2188 C C . ARG A 1 284 ? -62.490 -1.292 66.642 1.00 74.62 284 ARG A C 1
ATOM 2190 O O . ARG A 1 284 ? -63.021 -0.701 67.580 1.00 74.62 284 ARG A O 1
ATOM 2197 N N . GLU A 1 285 ? -62.902 -1.160 65.386 1.00 72.00 285 GLU A N 1
ATOM 2198 C CA . GLU A 1 285 ? -64.093 -0.409 64.985 1.00 72.00 285 GLU A CA 1
ATOM 2199 C C . GLU A 1 285 ? -65.383 -1.178 65.309 1.00 72.00 285 GLU A C 1
ATOM 2201 O O . GLU A 1 285 ? -66.287 -0.607 65.916 1.00 72.00 285 GLU A O 1
ATOM 2206 N N . GLU A 1 286 ? -65.419 -2.488 65.053 1.00 72.81 286 GLU A N 1
ATOM 2207 C CA . GLU A 1 286 ? -66.495 -3.407 65.453 1.00 72.81 286 GLU A CA 1
ATOM 2208 C C . GLU A 1 286 ? -66.720 -3.364 66.975 1.00 72.81 286 GLU A C 1
ATOM 2210 O O . GLU A 1 286 ? -67.813 -3.015 67.421 1.00 72.81 286 GLU A O 1
ATOM 2215 N N . GLN A 1 287 ? -65.667 -3.542 67.786 1.00 69.62 287 GLN A N 1
ATOM 2216 C CA . GLN A 1 287 ? -65.750 -3.424 69.254 1.00 69.62 287 GLN A CA 1
ATOM 2217 C C . GLN A 1 287 ? -66.173 -2.024 69.743 1.00 69.62 287 GLN A C 1
ATOM 2219 O O . GLN A 1 287 ? -66.717 -1.877 70.842 1.00 69.62 287 GLN A O 1
ATOM 2224 N N . ARG A 1 288 ? -65.925 -0.963 68.960 1.00 69.12 288 ARG A N 1
ATOM 2225 C CA . ARG A 1 288 ? -66.429 0.394 69.248 1.00 69.12 288 ARG A CA 1
ATOM 2226 C C . ARG A 1 288 ? -67.898 0.552 68.857 1.00 69.12 288 ARG A C 1
ATOM 2228 O O . ARG A 1 288 ? -68.603 1.306 69.526 1.00 69.12 288 ARG A O 1
ATOM 2235 N N . GLY A 1 289 ? -68.357 -0.145 67.820 1.00 71.06 289 GLY A N 1
ATOM 2236 C CA . GLY A 1 289 ? -69.765 -0.263 67.447 1.00 71.06 289 GLY A CA 1
ATOM 2237 C C . GLY A 1 289 ? -70.570 -0.998 68.517 1.00 71.06 289 GLY A C 1
ATOM 2238 O O . GLY A 1 289 ? -71.553 -0.454 69.015 1.00 71.06 289 GLY A O 1
ATOM 2239 N N . GLU A 1 290 ? -70.102 -2.169 68.953 1.00 71.62 290 GLU A N 1
ATOM 2240 C CA . GLU A 1 290 ? -70.727 -2.965 70.020 1.00 71.62 290 GLU A CA 1
ATOM 2241 C C . GLU A 1 290 ? -70.872 -2.162 71.317 1.00 71.62 290 GLU A C 1
ATOM 2243 O O . GLU A 1 290 ? -71.982 -2.004 71.820 1.00 71.62 290 GLU A O 1
ATOM 2248 N N . ARG A 1 291 ? -69.791 -1.534 71.803 1.00 66.81 291 ARG A N 1
ATOM 2249 C CA . ARG A 1 291 ? -69.818 -0.691 73.017 1.00 66.81 291 ARG A CA 1
ATOM 2250 C C . ARG A 1 291 ? -70.683 0.569 72.892 1.00 66.81 291 ARG A C 1
ATOM 2252 O O . ARG A 1 291 ? -71.037 1.162 73.909 1.00 66.81 291 ARG A O 1
ATOM 2259 N N . ARG A 1 292 ? -71.006 1.019 71.673 1.00 68.88 292 ARG A N 1
ATOM 2260 C CA . ARG A 1 292 ? -71.985 2.095 71.435 1.00 68.88 292 ARG A CA 1
ATOM 2261 C C . ARG A 1 292 ? -73.416 1.557 71.462 1.00 68.88 292 ARG A C 1
ATOM 2263 O O . ARG A 1 292 ? -74.265 2.181 72.086 1.00 68.88 292 ARG A O 1
ATOM 2270 N N . ALA A 1 293 ? -73.661 0.401 70.846 1.00 67.50 293 ALA A N 1
ATOM 2271 C CA . ALA A 1 293 ? -74.959 -0.274 70.867 1.00 67.50 293 ALA A CA 1
ATOM 2272 C C . ALA A 1 293 ? -75.345 -0.776 72.272 1.00 67.50 293 ALA A C 1
ATOM 2274 O O . ALA A 1 293 ? -76.517 -0.782 72.634 1.00 67.50 293 ALA A O 1
ATOM 2275 N N . GLU A 1 294 ? -74.367 -1.183 73.080 1.00 68.50 294 GLU A N 1
ATOM 2276 C CA . GLU A 1 294 ? -74.560 -1.552 74.483 1.00 68.50 294 GLU A CA 1
ATOM 2277 C C . GLU A 1 294 ? -74.995 -0.339 75.316 1.00 68.50 294 GLU A C 1
ATOM 2279 O O . GLU A 1 294 ? -76.043 -0.384 75.955 1.00 68.50 294 GLU A O 1
ATOM 2284 N N . ARG A 1 295 ? -74.282 0.793 75.201 1.00 66.12 295 ARG A N 1
ATOM 2285 C CA . ARG A 1 295 ? -74.664 2.050 75.867 1.00 66.12 295 ARG A CA 1
ATOM 2286 C C . ARG A 1 295 ? -76.041 2.552 75.455 1.00 66.12 295 ARG A C 1
ATOM 2288 O O . ARG A 1 295 ? -76.801 2.948 76.326 1.00 66.12 295 ARG A O 1
ATOM 2295 N N . SER A 1 296 ? -76.403 2.503 74.170 1.00 68.88 296 SER A N 1
ATOM 2296 C CA . SER A 1 296 ? -77.741 2.940 73.751 1.00 68.88 296 SER A CA 1
ATOM 2297 C C . SER A 1 296 ? -78.855 2.032 74.290 1.00 68.88 296 SER A C 1
ATOM 2299 O O . SER A 1 296 ? -79.942 2.520 74.587 1.00 68.88 296 SER A O 1
ATOM 2301 N N . ARG A 1 297 ? -78.586 0.734 74.500 1.00 69.50 297 ARG A N 1
ATOM 2302 C CA . ARG A 1 297 ? -79.506 -0.192 75.187 1.00 69.50 297 ARG A CA 1
ATOM 2303 C C . ARG A 1 297 ? -79.592 0.074 76.693 1.00 69.50 297 ARG A C 1
ATOM 2305 O O . ARG A 1 297 ? -80.674 -0.060 77.261 1.00 69.50 297 ARG A O 1
ATOM 2312 N N . GLU A 1 298 ? -78.494 0.454 77.346 1.00 65.19 298 GLU A N 1
ATOM 2313 C CA . GLU A 1 298 ? -78.517 0.907 78.746 1.00 65.19 298 GLU A CA 1
ATOM 2314 C C . GLU A 1 298 ? -79.257 2.242 78.903 1.00 65.19 298 GLU A C 1
ATOM 2316 O O . GLU A 1 298 ? -80.054 2.388 79.826 1.00 65.19 298 GLU A O 1
ATOM 2321 N N . GLU A 1 299 ? -79.063 3.192 77.986 1.00 67.00 299 GLU A N 1
ATOM 2322 C CA . GLU A 1 299 ? -79.778 4.474 77.961 1.00 67.00 299 GLU A CA 1
ATOM 2323 C C . GLU A 1 299 ? -81.282 4.280 77.721 1.00 67.00 299 GLU A C 1
ATOM 2325 O O . GLU A 1 299 ? -82.082 4.906 78.413 1.00 67.00 299 GLU A O 1
ATOM 2330 N N . GLN A 1 300 ? -81.682 3.365 76.828 1.00 64.69 300 GLN A N 1
ATOM 2331 C CA . GLN A 1 300 ? -83.087 2.977 76.638 1.00 64.69 300 GLN A CA 1
ATOM 2332 C C . GLN A 1 300 ? -83.684 2.351 77.907 1.00 64.69 300 GLN A C 1
ATOM 2334 O O . GLN A 1 300 ? -84.692 2.841 78.405 1.00 64.69 300 GLN A O 1
ATOM 2339 N N . ARG A 1 301 ? -83.012 1.366 78.518 1.00 62.09 301 ARG A N 1
ATOM 2340 C CA . ARG A 1 301 ? -83.448 0.761 79.796 1.00 62.09 301 ARG A CA 1
ATOM 2341 C C . ARG A 1 301 ? -83.459 1.747 80.967 1.00 62.09 301 ARG A C 1
ATOM 2343 O O . ARG A 1 301 ? -84.225 1.591 81.917 1.00 62.09 301 ARG A O 1
ATOM 2350 N N . GLY A 1 302 ? -82.597 2.760 80.919 1.00 61.19 302 GLY A N 1
ATOM 2351 C CA . GLY A 1 302 ? -82.574 3.877 81.856 1.00 61.19 302 GLY A CA 1
ATOM 2352 C C . GLY A 1 302 ? -83.694 4.891 81.613 1.00 61.19 302 GLY A C 1
ATOM 2353 O O . GLY A 1 302 ? -84.121 5.542 82.564 1.00 61.19 302 GLY A O 1
ATOM 2354 N N . ALA A 1 303 ? -84.184 5.018 80.377 1.00 61.00 303 ALA A N 1
ATOM 2355 C CA . ALA A 1 303 ? -85.359 5.812 80.034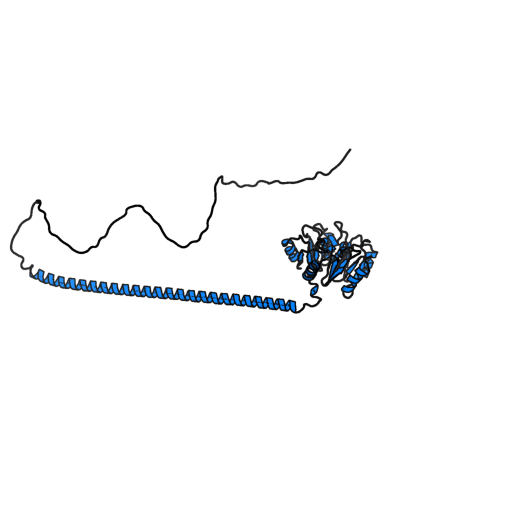 1.00 61.00 303 ALA A CA 1
ATOM 2356 C C . ALA A 1 303 ? -86.653 5.098 80.453 1.00 61.00 303 ALA A C 1
ATOM 2358 O O . ALA A 1 303 ? -87.443 5.705 81.166 1.00 61.00 303 ALA A O 1
ATOM 2359 N N . GLU A 1 304 ? -86.805 3.808 80.133 1.00 59.34 304 GLU A N 1
ATOM 2360 C CA . GLU A 1 304 ? -87.947 2.964 80.532 1.00 59.34 304 GLU A CA 1
ATOM 2361 C C . GLU A 1 304 ? -88.187 3.038 82.054 1.00 59.34 304 GLU A C 1
ATOM 2363 O O . GLU A 1 304 ? -89.252 3.457 82.501 1.00 59.34 304 GLU A O 1
ATOM 2368 N N . ARG A 1 305 ? -87.149 2.804 82.870 1.00 58.50 305 ARG A N 1
ATOM 2369 C CA . ARG A 1 305 ? -87.225 2.924 84.345 1.00 58.50 305 ARG A CA 1
ATOM 2370 C C . ARG A 1 305 ? -87.538 4.337 84.853 1.00 58.50 305 ARG A C 1
ATOM 2372 O O . ARG A 1 305 ? -88.052 4.504 85.960 1.00 58.50 305 ARG A O 1
ATOM 2379 N N . ARG A 1 306 ? -87.192 5.374 84.082 1.00 57.25 306 ARG A N 1
ATOM 2380 C CA . ARG A 1 306 ? -87.537 6.781 84.371 1.00 57.25 306 ARG A CA 1
ATOM 2381 C C . ARG A 1 306 ? -88.945 7.147 83.909 1.00 57.25 306 ARG A C 1
ATOM 2383 O O . ARG A 1 306 ? -89.425 8.212 84.287 1.00 57.25 306 ARG A O 1
ATOM 2390 N N . GLU A 1 307 ? -89.580 6.308 83.101 1.00 58.44 307 GLU A N 1
ATOM 2391 C CA . GLU A 1 307 ? -90.971 6.437 82.686 1.00 58.44 307 GLU A CA 1
ATOM 2392 C C . GLU A 1 307 ? -91.873 5.692 83.682 1.00 58.44 307 GLU A C 1
ATOM 2394 O O . GLU A 1 307 ? -92.750 6.327 84.259 1.00 58.44 307 GLU A O 1
ATOM 2399 N N . GLU A 1 308 ? -91.539 4.443 84.047 1.00 57.72 308 GLU A N 1
ATOM 2400 C CA . GLU A 1 308 ? -92.186 3.678 85.136 1.00 57.72 308 GLU A CA 1
ATOM 2401 C C . GLU A 1 308 ? -92.285 4.501 86.438 1.00 57.72 308 GLU A C 1
ATOM 2403 O O . GLU A 1 308 ? -93.373 4.755 86.955 1.00 57.72 308 GLU A O 1
ATOM 2408 N N . SER A 1 309 ? -91.153 5.025 86.926 1.00 56.22 309 SER A N 1
ATOM 2409 C CA . SER A 1 309 ? -91.106 5.846 88.152 1.00 56.22 309 SER A CA 1
ATOM 2410 C C . SER A 1 309 ? -91.767 7.229 88.020 1.00 56.22 309 SER A C 1
ATOM 2412 O O . SER A 1 309 ? -92.019 7.896 89.026 1.00 56.22 309 SER A O 1
ATOM 2414 N N . ARG A 1 310 ? -92.090 7.676 86.798 1.00 56.62 310 ARG A N 1
ATOM 2415 C CA . ARG A 1 310 ? -92.929 8.863 86.555 1.00 56.62 310 ARG A CA 1
ATOM 2416 C C . ARG A 1 310 ? -94.412 8.523 86.491 1.00 56.62 310 ARG A C 1
ATOM 2418 O O . ARG A 1 310 ? -95.220 9.390 86.821 1.00 56.62 310 ARG A O 1
ATOM 2425 N N . GLU A 1 311 ? -94.782 7.310 86.090 1.00 57.38 311 GLU A N 1
ATOM 2426 C CA . GLU A 1 311 ? -96.163 6.838 86.179 1.00 57.38 311 GLU A CA 1
ATOM 2427 C C . GLU A 1 311 ? -96.565 6.567 87.634 1.00 57.38 311 GLU A C 1
ATOM 2429 O O . GLU A 1 311 ? -97.639 7.015 88.033 1.00 57.38 311 GLU A O 1
ATOM 2434 N N . GLU A 1 312 ? -95.680 5.999 88.466 1.00 55.97 312 GLU A N 1
ATOM 2435 C CA . GLU A 1 312 ? -95.896 5.902 89.924 1.00 55.97 312 GLU A CA 1
ATOM 2436 C C . GLU A 1 312 ? -96.178 7.282 90.548 1.00 55.97 312 GLU A C 1
ATOM 2438 O O . GLU A 1 312 ? -97.223 7.492 91.166 1.00 55.97 312 GLU A O 1
ATOM 2443 N N . GLN A 1 313 ? -95.305 8.269 90.303 1.00 54.50 313 GLN A N 1
ATOM 2444 C CA . GLN A 1 313 ? -95.478 9.634 90.827 1.00 54.50 313 GLN A CA 1
ATOM 2445 C C . GLN A 1 313 ? -96.736 10.336 90.282 1.00 54.50 313 GLN A C 1
ATOM 2447 O O . GLN A 1 313 ? -97.337 11.158 90.975 1.00 54.50 313 GLN A O 1
ATOM 2452 N N . ARG A 1 314 ? -97.182 10.002 89.063 1.00 53.28 314 ARG A N 1
ATOM 2453 C CA . ARG A 1 314 ? -98.449 10.502 88.500 1.00 53.28 314 ARG A CA 1
ATOM 2454 C C . ARG A 1 314 ? -99.677 9.800 89.076 1.00 53.28 314 ARG A C 1
ATOM 2456 O O . ARG A 1 314 ? -100.727 10.435 89.160 1.00 53.28 314 ARG A O 1
ATOM 2463 N N . GLY A 1 315 ? -99.550 8.549 89.514 1.00 54.78 315 GLY A N 1
ATOM 2464 C CA . GLY A 1 315 ? -100.547 7.872 90.341 1.00 54.78 315 GLY A CA 1
ATOM 2465 C C . GLY A 1 315 ? -100.724 8.576 91.688 1.00 54.78 315 GLY A C 1
ATOM 2466 O O . GLY A 1 315 ? -101.840 8.953 92.044 1.00 54.78 315 GLY A O 1
ATOM 2467 N N . GLU A 1 316 ? -99.621 8.848 92.392 1.00 53.75 316 GLU A N 1
ATOM 2468 C CA . GLU A 1 316 ? -99.650 9.540 93.691 1.00 53.75 316 GLU A CA 1
ATOM 2469 C C . GLU A 1 316 ? -100.177 10.983 93.604 1.00 53.75 316 GLU A C 1
ATOM 2471 O O . GLU A 1 316 ? -100.912 11.420 94.492 1.00 53.75 316 GLU A O 1
ATOM 2476 N N . GLN A 1 317 ? -99.853 11.726 92.537 1.00 50.34 317 GLN A N 1
ATOM 2477 C CA . GLN A 1 317 ? -100.386 13.081 92.340 1.00 50.34 317 GLN A CA 1
ATOM 2478 C C . GLN A 1 317 ? -101.878 13.083 91.983 1.00 50.34 317 GLN A C 1
ATOM 2480 O O . GLN A 1 317 ? -102.633 13.866 92.560 1.00 50.34 317 GLN A O 1
ATOM 2485 N N . ARG A 1 318 ? -102.350 12.161 91.130 1.00 46.56 318 ARG A N 1
ATOM 2486 C CA . ARG A 1 318 ? -103.791 12.039 90.833 1.00 46.56 318 ARG A CA 1
ATOM 2487 C C . ARG A 1 318 ? -104.618 11.651 92.060 1.00 46.56 318 ARG A C 1
ATOM 2489 O O . ARG A 1 318 ? -105.732 12.137 92.201 1.00 46.56 318 ARG A O 1
ATOM 2496 N N . GLY A 1 319 ? -104.043 10.896 92.998 1.00 44.72 319 GLY A N 1
ATOM 2497 C CA . GLY A 1 319 ? -104.643 10.631 94.311 1.00 44.72 319 GLY A CA 1
ATOM 2498 C C . GLY A 1 319 ? -104.733 11.839 95.260 1.00 44.72 319 GLY A C 1
ATOM 2499 O O . GLY A 1 319 ? -105.197 11.675 96.387 1.00 44.72 319 GLY A O 1
ATOM 2500 N N . ARG A 1 320 ? -104.279 13.037 94.857 1.00 47.56 320 ARG A N 1
ATOM 2501 C CA . ARG A 1 320 ? -104.330 14.275 95.663 1.00 47.56 320 ARG A CA 1
ATOM 2502 C C . ARG A 1 320 ? -104.995 15.472 94.976 1.00 47.56 320 ARG A C 1
ATOM 2504 O O . ARG A 1 320 ? -105.274 16.460 95.651 1.00 47.56 320 ARG A O 1
ATOM 2511 N N . GLU A 1 321 ? -105.281 15.394 93.679 1.00 43.50 321 GLU A N 1
ATOM 2512 C CA . GLU A 1 321 ? -105.938 16.483 92.936 1.00 43.50 321 GLU A CA 1
ATOM 2513 C C . GLU A 1 321 ? -107.480 16.401 92.962 1.00 43.50 321 GLU A C 1
ATOM 2515 O O . GLU A 1 321 ? -108.137 17.406 92.710 1.00 43.50 321 GLU A O 1
ATOM 2520 N N . GLU A 1 322 ? -108.078 15.275 93.382 1.00 41.81 322 GLU A N 1
ATOM 2521 C CA . GLU A 1 322 ? -109.526 15.198 93.681 1.00 41.81 322 GLU A CA 1
ATOM 2522 C C . GLU A 1 322 ? -109.910 15.836 95.036 1.00 41.81 322 GLU A C 1
ATOM 2524 O O . GLU A 1 322 ? -111.079 16.118 95.286 1.00 41.81 322 GLU A O 1
ATOM 2529 N N . SER A 1 323 ? -108.940 16.138 95.909 1.00 37.12 323 SER A N 1
ATOM 2530 C CA . SER A 1 323 ? -109.151 16.857 97.180 1.00 37.12 323 SER A CA 1
ATOM 2531 C C . SER A 1 323 ? -108.895 18.369 97.048 1.00 37.12 323 SER A C 1
ATOM 2533 O O . SER A 1 323 ? -108.168 18.952 97.852 1.00 37.12 323 SER A O 1
ATOM 2535 N N . GLY A 1 324 ? -109.441 18.988 95.993 1.00 32.22 324 GLY A N 1
ATOM 2536 C CA . GLY A 1 324 ? -109.015 20.302 95.484 1.00 32.22 324 GLY A CA 1
ATOM 2537 C C . GLY A 1 324 ? -110.030 21.456 95.514 1.00 32.22 324 GLY A C 1
ATOM 2538 O O . GLY A 1 324 ? -109.745 22.489 94.916 1.00 32.22 324 GLY A O 1
ATOM 2539 N N . GLU A 1 325 ? -111.188 21.338 96.179 1.00 34.03 325 GLU A N 1
ATOM 2540 C CA . GLU A 1 325 ? -112.252 22.367 96.129 1.00 34.03 325 GLU A CA 1
ATOM 2541 C C . GLU A 1 325 ? -112.660 22.965 97.495 1.00 34.03 325 GLU A C 1
ATOM 2543 O O . GLU A 1 325 ? -113.773 22.749 97.964 1.00 34.03 325 GLU A O 1
ATOM 2548 N N . SER A 1 326 ? -111.799 23.795 98.106 1.00 29.75 326 SER A N 1
ATOM 2549 C CA . SER A 1 326 ? -112.241 24.978 98.885 1.00 29.75 326 SER A CA 1
ATOM 2550 C C . SER A 1 326 ? -111.075 25.834 99.409 1.00 29.75 326 SER A C 1
ATOM 2552 O O . SER A 1 326 ? -110.243 25.327 100.159 1.00 29.75 326 SER A O 1
ATOM 2554 N N . GLY A 1 327 ? -111.099 27.149 99.147 1.00 28.80 327 GLY A N 1
ATOM 2555 C CA . GLY A 1 327 ? -110.365 28.160 99.932 1.00 28.80 327 GLY A CA 1
ATOM 2556 C C . GLY A 1 327 ? -109.407 29.076 99.152 1.00 28.80 327 GLY A C 1
ATOM 2557 O O . GLY A 1 327 ? -108.546 28.587 98.438 1.00 28.80 327 GLY A O 1
ATOM 2558 N N . ALA A 1 328 ? -109.552 30.394 99.370 1.00 31.64 328 ALA A N 1
ATOM 2559 C CA . ALA A 1 328 ? -108.658 31.508 98.990 1.00 31.64 328 ALA A CA 1
ATOM 2560 C C . ALA A 1 328 ? -108.144 31.529 97.525 1.00 31.64 328 ALA A C 1
ATOM 2562 O O . ALA A 1 328 ? -107.241 30.800 97.142 1.00 31.64 328 ALA A O 1
ATOM 2563 N N . GLU A 1 329 ? -108.718 32.309 96.606 1.00 29.27 329 GLU A N 1
ATOM 2564 C CA . GLU A 1 329 ? -108.703 33.788 96.535 1.00 29.27 329 GLU A CA 1
ATOM 2565 C C . GLU A 1 329 ? -107.311 34.450 96.440 1.00 29.27 329 GLU A C 1
ATOM 2567 O O . GLU A 1 329 ? -106.449 34.197 97.266 1.00 29.27 329 GLU A O 1
ATOM 2572 N N . ARG A 1 330 ? -107.186 35.369 95.458 1.00 27.23 330 ARG A N 1
ATOM 2573 C CA . ARG A 1 330 ? -106.493 36.689 95.466 1.00 27.23 330 ARG A CA 1
ATOM 2574 C C . ARG A 1 330 ? -105.169 36.794 96.268 1.00 27.23 330 ARG A C 1
ATOM 2576 O O . ARG A 1 330 ? -105.155 36.603 97.471 1.00 27.23 330 ARG A O 1
ATOM 2583 N N . SER A 1 331 ? -104.050 37.276 95.725 1.00 28.84 331 SER A N 1
ATOM 2584 C CA . SER A 1 331 ? -103.846 38.277 94.660 1.00 28.84 331 SER A CA 1
ATOM 2585 C C . SER A 1 331 ? -102.418 38.117 94.075 1.00 28.84 331 SER A C 1
ATOM 2587 O O . SER A 1 331 ? -101.554 37.542 94.727 1.00 28.84 331 SER A O 1
ATOM 2589 N N . ARG A 1 332 ? -102.080 38.420 92.812 1.00 28.55 332 ARG A N 1
ATOM 2590 C CA . ARG A 1 332 ? -102.194 39.675 92.033 1.00 28.55 332 ARG A CA 1
ATOM 2591 C C . ARG A 1 332 ? -101.569 40.903 92.706 1.00 28.55 332 ARG A C 1
ATOM 2593 O O . ARG A 1 332 ? -102.134 41.387 93.672 1.00 28.55 332 ARG A O 1
ATOM 2600 N N . GLU A 1 333 ? -100.493 41.396 92.079 1.00 26.67 333 GLU A N 1
ATOM 2601 C CA . GLU A 1 333 ? -100.031 42.802 92.029 1.00 26.67 333 GLU A CA 1
ATOM 2602 C C . GLU A 1 333 ? -99.673 43.471 93.392 1.00 26.67 333 GLU A C 1
ATOM 2604 O O . GLU A 1 333 ? -100.321 43.268 94.406 1.00 26.67 333 GLU A O 1
ATOM 2609 N N . GLU A 1 334 ? -98.608 44.268 93.533 1.00 25.61 334 GLU A N 1
ATOM 2610 C CA . GLU A 1 334 ? -97.669 44.839 92.554 1.00 25.61 334 GLU A CA 1
ATOM 2611 C C . GLU A 1 334 ? -96.315 45.199 93.222 1.00 25.61 334 GLU A C 1
ATOM 2613 O O . GLU A 1 334 ? -96.165 45.044 94.428 1.00 25.61 334 GLU A O 1
ATOM 2618 N N . SER A 1 335 ? -95.347 45.721 92.447 1.00 24.44 335 SER A N 1
ATOM 2619 C CA . SER A 1 335 ? -94.160 46.504 92.890 1.00 24.44 335 SER A CA 1
ATOM 2620 C C . SER A 1 335 ? -93.299 45.966 94.062 1.00 24.44 335 SER A C 1
ATOM 2622 O O . SER A 1 335 ? -93.676 46.021 95.222 1.00 24.44 335 SER A O 1
ATOM 2624 N N . ARG A 1 336 ? -92.091 45.442 93.804 1.00 26.19 336 ARG A N 1
ATOM 2625 C CA . ARG A 1 336 ? -90.815 46.193 93.628 1.00 26.19 336 ARG A CA 1
ATOM 2626 C C . ARG A 1 336 ? -90.256 46.862 94.899 1.00 26.19 336 ARG A C 1
ATOM 2628 O O . ARG A 1 336 ? -90.863 47.774 95.439 1.00 26.19 336 ARG A O 1
ATOM 2635 N N . GLY A 1 337 ? -88.985 46.558 95.179 1.00 24.86 337 GLY A N 1
ATOM 2636 C CA . GLY A 1 337 ? -88.110 47.308 96.091 1.00 24.86 337 GLY A CA 1
ATOM 2637 C C . GLY A 1 337 ? -88.000 46.708 97.502 1.00 24.86 337 GLY A C 1
ATOM 2638 O O . GLY A 1 337 ? -88.921 46.048 97.959 1.00 24.86 337 GLY A O 1
ATOM 2639 N N . GLU A 1 338 ? -86.886 46.873 98.221 1.00 26.98 338 GLU A N 1
ATOM 2640 C CA . GLU A 1 338 ? -85.595 47.442 97.804 1.00 26.98 338 GLU A CA 1
ATOM 2641 C C . GLU A 1 338 ? -84.443 47.020 98.751 1.00 26.98 338 GLU A C 1
ATOM 2643 O O . GLU A 1 338 ? -84.667 46.778 99.928 1.00 26.98 338 GLU A O 1
ATOM 2648 N N . GLN A 1 339 ? -83.206 47.045 98.229 1.00 26.08 339 GLN A N 1
ATOM 2649 C CA . GLN A 1 339 ? -81.941 47.341 98.940 1.00 26.08 339 GLN A CA 1
ATOM 2650 C C . GLN A 1 339 ? -81.358 46.422 100.065 1.00 26.08 339 GLN A C 1
ATOM 2652 O O . GLN A 1 339 ? -81.915 46.279 101.143 1.00 26.08 339 GLN A O 1
ATOM 2657 N N . ARG A 1 340 ? -80.060 46.084 99.863 1.00 23.69 340 ARG A N 1
ATOM 2658 C CA . ARG A 1 340 ? -78.929 45.982 100.844 1.00 23.69 340 ARG A CA 1
ATOM 2659 C C . ARG A 1 340 ? -78.762 44.754 101.769 1.00 23.69 340 ARG A C 1
ATOM 2661 O O . ARG A 1 340 ? -79.714 44.099 102.155 1.00 23.69 340 ARG A O 1
ATOM 2668 N N . GLY A 1 341 ? -77.496 44.548 102.184 1.00 30.12 341 GLY A N 1
ATOM 2669 C CA . GLY A 1 341 ? -77.062 43.719 103.329 1.00 30.12 341 GLY A CA 1
ATOM 2670 C C . GLY A 1 341 ? -77.017 42.211 103.050 1.00 30.12 341 GLY A C 1
ATOM 2671 O O . GLY A 1 341 ? -77.919 41.496 103.452 1.00 30.12 341 GLY A O 1
ATOM 2672 N N . GLU A 1 342 ? -76.074 41.638 102.296 1.00 29.61 342 GLU A N 1
ATOM 2673 C CA . GLU A 1 342 ? -74.604 41.717 102.421 1.00 29.61 342 GLU A CA 1
ATOM 2674 C C . GLU A 1 342 ? -74.064 41.184 103.773 1.00 29.61 342 GLU A C 1
ATOM 2676 O O . GLU A 1 342 ? -73.980 41.945 104.732 1.00 29.61 342 GLU A O 1
ATOM 2681 N N . GLN A 1 343 ? -73.661 39.897 103.847 1.00 27.77 343 GLN A N 1
ATOM 2682 C CA . GLN A 1 343 ? -72.257 39.455 104.073 1.00 27.77 343 GLN A CA 1
A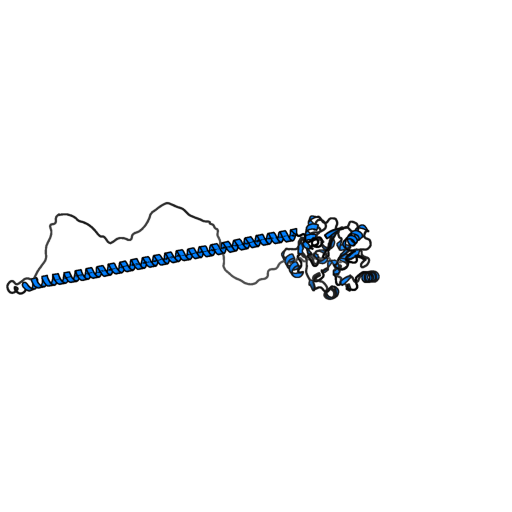TOM 2683 C C . GLN A 1 343 ? -72.072 37.946 104.417 1.00 27.77 343 GLN A C 1
ATOM 2685 O O . GLN A 1 343 ? -72.703 37.432 105.330 1.00 27.77 343 GLN A O 1
ATOM 2690 N N . ARG A 1 344 ? -71.035 37.338 103.796 1.00 25.12 344 ARG A N 1
ATOM 2691 C CA . ARG A 1 344 ? -70.173 36.209 104.269 1.00 25.12 344 ARG A CA 1
ATOM 2692 C C . ARG A 1 344 ? -70.730 34.763 104.329 1.00 25.12 344 ARG A C 1
ATOM 2694 O O . ARG A 1 344 ? -71.928 34.534 104.366 1.00 25.12 344 ARG A O 1
ATOM 2701 N N . GLY A 1 345 ? -69.789 33.798 104.334 1.00 31.53 345 GLY A N 1
ATOM 2702 C CA . GLY A 1 345 ? -69.989 32.337 104.203 1.00 31.53 345 GLY A CA 1
ATOM 2703 C C . GLY A 1 345 ? -69.891 31.890 102.732 1.00 31.53 345 GLY A C 1
ATOM 2704 O O . GLY A 1 345 ? -70.792 32.185 101.962 1.00 31.53 345 GLY A O 1
ATOM 2705 N N . GLU A 1 346 ? -68.791 31.370 102.169 1.00 34.81 346 GLU A N 1
ATOM 2706 C CA . GLU A 1 346 ? -67.911 30.233 102.533 1.00 34.81 346 GLU A CA 1
ATOM 2707 C C . GLU A 1 346 ? -68.585 28.846 102.433 1.00 34.81 346 GLU A C 1
ATOM 2709 O O . GLU A 1 346 ? -69.679 28.677 102.949 1.00 34.81 346 GLU A O 1
ATOM 2714 N N . GLN A 1 347 ? -67.994 27.797 101.829 1.00 33.50 347 GLN A N 1
ATOM 2715 C CA . GLN A 1 347 ? -66.770 27.666 101.001 1.00 33.50 347 GLN A CA 1
ATOM 2716 C C . GLN A 1 347 ? -66.773 26.292 100.258 1.00 33.50 347 GLN A C 1
ATOM 2718 O O . GLN A 1 347 ? -67.146 25.300 100.872 1.00 33.50 347 GLN A O 1
ATOM 2723 N N . ARG A 1 348 ? -66.197 26.213 99.033 1.00 31.67 348 ARG A N 1
ATOM 2724 C CA . ARG A 1 348 ? -65.767 24.970 98.300 1.00 31.67 348 ARG A CA 1
ATOM 2725 C C . ARG A 1 348 ? -66.908 24.005 97.884 1.00 31.67 348 ARG A C 1
ATOM 2727 O O . ARG A 1 348 ? -68.027 24.147 98.347 1.00 31.67 348 ARG A O 1
ATOM 2734 N N . GLY A 1 349 ? -66.743 23.030 96.979 1.00 37.66 349 GLY A N 1
ATOM 2735 C CA . GLY A 1 349 ? -65.641 22.562 96.098 1.00 37.66 349 GLY A CA 1
ATOM 2736 C C . GLY A 1 349 ? -65.904 21.079 95.733 1.00 37.66 349 GLY A C 1
ATOM 2737 O O . GLY A 1 349 ? -66.656 20.436 96.454 1.00 37.66 349 GLY A O 1
ATOM 2738 N N . ALA A 1 350 ? -65.388 20.435 94.680 1.00 37.78 350 ALA A N 1
ATOM 2739 C CA . ALA A 1 350 ? -64.462 20.741 93.572 1.00 37.78 350 ALA A CA 1
ATOM 2740 C C . ALA A 1 350 ? -64.697 19.653 92.471 1.00 37.78 350 ALA A C 1
ATOM 2742 O O . ALA A 1 350 ? -65.244 18.607 92.801 1.00 37.78 350 ALA A O 1
ATOM 2743 N N . GLU A 1 351 ? -64.361 19.750 91.177 1.00 31.34 351 GLU A N 1
ATOM 2744 C CA . GLU A 1 351 ? -63.765 20.782 90.302 1.00 31.34 351 GLU A CA 1
ATOM 2745 C C . GLU A 1 351 ? -64.259 20.518 88.848 1.00 31.34 351 GLU A C 1
ATOM 2747 O O . GLU A 1 351 ? -64.494 19.375 88.472 1.00 31.34 351 GLU A O 1
ATOM 2752 N N . ARG A 1 352 ? -64.683 21.527 88.068 1.00 29.22 352 ARG A N 1
ATOM 2753 C CA . ARG A 1 352 ? -63.896 22.263 87.039 1.00 29.22 352 ARG A CA 1
ATOM 2754 C C . ARG A 1 352 ? -63.094 21.362 86.076 1.00 29.22 352 ARG A C 1
ATOM 2756 O O . ARG A 1 352 ? -62.212 20.644 86.515 1.00 29.22 352 ARG A O 1
ATOM 2763 N N . GLY A 1 353 ? -63.261 21.403 84.750 1.00 33.91 353 GLY A N 1
ATOM 2764 C CA . GLY A 1 353 ? -64.200 22.168 83.916 1.00 33.91 353 GLY A CA 1
ATOM 2765 C C . GLY A 1 353 ? -63.763 23.603 83.590 1.00 33.91 353 GLY A C 1
ATOM 2766 O O . GLY A 1 353 ? -63.888 24.480 84.443 1.00 33.91 353 GLY A O 1
ATOM 2767 N N . ALA A 1 354 ? -63.322 23.845 82.346 1.00 27.33 354 ALA A N 1
ATOM 2768 C CA . ALA A 1 354 ? -63.238 25.171 81.719 1.00 27.33 354 ALA A CA 1
ATOM 2769 C C . ALA A 1 354 ? -63.060 25.069 80.188 1.00 27.33 354 ALA A C 1
ATOM 2771 O O . ALA A 1 354 ? -62.064 24.529 79.713 1.00 27.33 354 ALA A O 1
ATOM 2772 N N . GLU A 1 355 ? -63.972 25.663 79.416 1.00 35.88 355 GLU A N 1
ATOM 2773 C CA . GLU A 1 355 ? -63.634 26.182 78.085 1.00 35.88 355 GLU A CA 1
ATOM 2774 C C . GLU A 1 355 ? -63.044 27.599 78.201 1.00 35.88 355 GLU A C 1
ATOM 2776 O O . GLU A 1 355 ? -63.413 28.345 79.113 1.00 35.88 355 GLU A O 1
ATOM 2781 N N . ARG A 1 356 ? -62.292 27.992 77.156 1.00 32.31 356 ARG A N 1
ATOM 2782 C CA . ARG A 1 356 ? -62.051 29.353 76.608 1.00 32.31 356 ARG A CA 1
ATOM 2783 C C . ARG A 1 356 ? -60.607 29.866 76.686 1.00 32.31 356 ARG A C 1
ATOM 2785 O O . ARG A 1 356 ? -59.884 29.607 77.638 1.00 32.31 356 ARG A O 1
ATOM 2792 N N . ARG A 1 357 ? -60.336 30.780 75.736 1.00 29.28 357 ARG A N 1
ATOM 2793 C CA . ARG A 1 357 ? -59.198 31.719 75.615 1.00 29.28 357 ARG A CA 1
ATOM 2794 C C . ARG A 1 357 ? -57.872 31.095 75.138 1.00 29.28 357 ARG A C 1
ATOM 2796 O O . ARG A 1 357 ? -57.552 29.978 75.503 1.00 29.28 357 ARG A O 1
ATOM 2803 N N . ALA A 1 358 ? -57.063 31.799 74.340 1.00 28.00 358 ALA A N 1
ATOM 2804 C CA . ALA A 1 358 ? -57.325 33.036 73.581 1.00 28.00 358 ALA A CA 1
ATOM 2805 C C . ALA A 1 358 ? -56.314 33.211 72.436 1.00 28.00 358 ALA A C 1
ATOM 2807 O O . ALA A 1 358 ? -55.193 32.717 72.508 1.00 28.00 358 ALA A O 1
ATOM 2808 N N . GLU A 1 359 ? -56.678 34.014 71.438 1.00 32.59 359 GLU A N 1
ATOM 2809 C CA . GLU A 1 359 ? -55.711 34.637 70.535 1.00 32.59 359 GLU A CA 1
ATOM 2810 C C . GLU A 1 359 ? -55.024 35.823 71.235 1.00 32.59 359 GLU A C 1
ATOM 2812 O O . GLU A 1 359 ? -55.720 36.725 71.710 1.00 32.59 359 GLU A O 1
ATOM 2817 N N . ARG A 1 360 ? -53.678 35.852 71.263 1.00 29.58 360 ARG A N 1
ATOM 2818 C CA . ARG A 1 360 ? -52.856 37.085 71.196 1.00 29.58 360 ARG A CA 1
ATOM 2819 C C . ARG A 1 360 ? -51.338 36.820 71.132 1.00 29.58 360 ARG A C 1
ATOM 2821 O O . ARG A 1 360 ? -50.726 36.416 72.108 1.00 29.58 360 ARG A O 1
ATOM 2828 N N . SER A 1 361 ? -50.763 37.162 69.976 1.00 24.59 361 SER A N 1
ATOM 2829 C CA . SER A 1 361 ? -49.515 37.935 69.787 1.00 24.59 361 SER A CA 1
ATOM 2830 C C . SER A 1 361 ? -48.185 37.578 70.503 1.00 24.59 361 SER A C 1
ATOM 2832 O O . SER A 1 361 ? -48.024 37.876 71.681 1.00 24.59 361 SER A O 1
ATOM 2834 N N . VAL A 1 362 ? -47.174 37.275 69.662 1.00 30.47 362 VAL A N 1
ATOM 2835 C CA . VAL A 1 362 ? -45.818 37.904 69.614 1.00 30.47 362 VAL A CA 1
ATOM 2836 C C . VAL A 1 362 ? -44.696 37.441 70.585 1.00 30.47 362 VAL A C 1
ATOM 2838 O O . VAL A 1 362 ? -44.851 37.497 71.791 1.00 30.47 362 VAL A O 1
ATOM 2841 N N . GLU A 1 363 ? -43.529 37.102 69.989 1.00 26.31 363 GLU A N 1
ATOM 2842 C CA . GLU A 1 363 ? -42.129 37.040 70.515 1.00 26.31 363 GLU A CA 1
ATOM 2843 C C . GLU A 1 363 ? -41.848 36.397 71.906 1.00 26.31 363 GLU A C 1
ATOM 2845 O O . GLU A 1 363 ? -42.314 36.875 72.928 1.00 26.31 363 GLU A O 1
ATOM 2850 N N . ARG A 1 364 ? -40.954 35.398 72.070 1.00 27.12 364 ARG A N 1
ATOM 2851 C CA . ARG A 1 364 ? -39.501 35.413 71.740 1.00 27.12 364 ARG A CA 1
ATOM 2852 C C . ARG A 1 364 ? -38.817 34.031 71.933 1.00 27.12 364 ARG A C 1
ATOM 2854 O O . ARG A 1 364 ? -39.208 33.293 72.820 1.00 27.12 364 ARG A O 1
ATOM 2861 N N . ARG A 1 365 ? -37.738 33.791 71.157 1.00 26.31 365 ARG A N 1
ATOM 2862 C CA . ARG A 1 365 ? -36.386 33.220 71.482 1.00 26.31 365 ARG A CA 1
ATOM 2863 C C . ARG A 1 365 ? -36.212 32.161 72.614 1.00 26.31 365 ARG A C 1
ATOM 2865 O O . ARG A 1 365 ? -36.722 32.357 73.702 1.00 26.31 365 ARG A O 1
ATOM 2872 N N . ALA A 1 366 ? -35.328 31.149 72.515 1.00 27.47 366 ALA A N 1
ATOM 2873 C CA . ALA A 1 366 ? -34.425 30.695 71.430 1.00 27.47 366 ALA A CA 1
ATOM 2874 C C . ALA A 1 366 ? -33.695 29.355 71.766 1.00 27.47 366 ALA A C 1
ATOM 2876 O O . ALA A 1 366 ? -33.676 28.940 72.919 1.00 27.47 366 ALA A O 1
ATOM 2877 N N . SER A 1 367 ? -32.968 28.823 70.765 1.00 28.38 367 SER A N 1
ATOM 2878 C CA . SER A 1 367 ? -31.728 28.009 70.850 1.00 28.38 367 SER A CA 1
ATOM 2879 C C . SER A 1 367 ? -31.769 26.479 71.067 1.00 28.38 367 SER A C 1
ATOM 2881 O O . SER A 1 367 ? -32.244 26.001 72.090 1.00 28.38 367 SER A O 1
ATOM 2883 N N . ARG A 1 368 ? -31.015 25.792 70.176 1.00 30.78 368 ARG A N 1
ATOM 2884 C CA . ARG A 1 368 ? -30.438 24.419 70.246 1.00 30.78 368 ARG A CA 1
ATOM 2885 C C . ARG A 1 368 ? -31.384 23.219 70.066 1.00 30.78 368 ARG A C 1
ATOM 2887 O O . ARG A 1 368 ? -32.568 23.337 70.344 1.00 30.78 368 ARG A O 1
ATOM 2894 N N . ASP A 1 369 ? -30.937 22.016 69.668 1.00 31.70 369 ASP A N 1
ATOM 2895 C CA . ASP A 1 369 ? -29.799 21.489 68.848 1.00 31.70 369 ASP A CA 1
ATOM 2896 C C . ASP A 1 369 ? -30.112 19.979 68.598 1.00 31.70 369 ASP A C 1
ATOM 2898 O O . ASP A 1 369 ? -30.844 19.397 69.392 1.00 31.70 369 ASP A O 1
ATOM 2902 N N . ALA A 1 370 ? -29.608 19.213 67.616 1.00 33.41 370 ALA A N 1
ATOM 2903 C CA . ALA A 1 370 ? -28.907 19.430 66.335 1.00 33.41 370 ALA A CA 1
ATOM 2904 C C . ALA A 1 370 ? -28.875 18.066 65.561 1.00 33.41 370 ALA A C 1
ATOM 2906 O O . ALA A 1 370 ? -29.503 17.113 66.012 1.00 33.41 370 ALA A O 1
ATOM 2907 N N . ASN A 1 371 ? -28.086 17.939 64.470 1.00 31.27 371 ASN A N 1
ATOM 2908 C CA . ASN A 1 371 ? -27.858 16.728 63.623 1.00 31.27 371 ASN A CA 1
ATOM 2909 C C . ASN A 1 371 ? -29.064 16.228 62.779 1.00 31.27 371 ASN A C 1
ATOM 2911 O O . ASN A 1 371 ? -30.147 16.049 63.313 1.00 31.27 371 ASN A O 1
ATOM 2915 N N . ARG A 1 372 ? -28.967 15.905 61.471 1.00 32.00 372 ARG A N 1
ATOM 2916 C CA . ARG A 1 372 ? -27.947 16.065 60.385 1.00 32.00 372 ARG A CA 1
ATOM 2917 C C . ARG A 1 372 ? -28.716 16.501 59.098 1.00 32.00 372 ARG A C 1
ATOM 2919 O O . ARG A 1 372 ? -29.853 16.073 58.959 1.00 32.00 372 ARG A O 1
ATOM 2926 N N . ARG A 1 373 ? -28.296 17.435 58.215 1.00 35.44 373 ARG A N 1
ATOM 2927 C CA . ARG A 1 373 ? -27.088 17.598 57.335 1.00 35.44 373 ARG A CA 1
ATOM 2928 C C . ARG A 1 373 ? -27.083 16.618 56.137 1.00 35.44 373 ARG A C 1
ATOM 2930 O O . ARG A 1 373 ? -27.379 15.456 56.373 1.00 35.44 373 ARG A O 1
ATOM 2937 N N . VAL A 1 374 ? -26.819 16.987 54.865 1.00 31.28 374 VAL A N 1
ATOM 2938 C CA . VAL A 1 374 ? -25.811 17.866 54.165 1.00 31.28 374 VAL A CA 1
ATOM 2939 C C . VAL A 1 374 ? -26.465 18.473 52.867 1.00 31.28 374 VAL A C 1
ATOM 2941 O O . VAL A 1 374 ? -27.370 17.813 52.374 1.00 31.28 374 VAL A O 1
ATOM 2944 N N . VAL A 1 375 ? -26.273 19.703 52.311 1.00 36.59 375 VAL A N 1
ATOM 2945 C CA . VAL A 1 375 ? -25.151 20.686 52.061 1.00 36.59 375 VAL A CA 1
ATOM 2946 C C . VAL A 1 375 ? -24.350 20.353 50.764 1.00 36.59 375 VAL A C 1
ATOM 2948 O O . VAL A 1 375 ? -24.185 19.175 50.497 1.00 36.59 375 VAL A O 1
ATOM 2951 N N . MET A 1 376 ? -23.831 21.203 49.851 1.00 29.97 376 MET A N 1
ATOM 2952 C CA . MET A 1 376 ? -23.537 22.659 49.654 1.00 29.97 376 MET A CA 1
ATOM 2953 C C . MET A 1 376 ? -24.707 23.480 49.012 1.00 29.97 376 MET A C 1
ATOM 2955 O O . MET A 1 376 ? -25.803 22.933 48.975 1.00 29.97 376 MET A O 1
ATOM 2959 N N . LEU A 1 377 ? -24.699 24.779 48.601 1.00 34.03 377 LEU A N 1
ATOM 2960 C CA . LEU A 1 377 ? -23.734 25.905 48.330 1.00 34.03 377 LEU A CA 1
ATOM 2961 C C . LEU A 1 377 ? -23.051 25.929 46.913 1.00 34.03 377 LEU A C 1
ATOM 2963 O O . LEU A 1 377 ? -22.748 24.854 46.413 1.00 34.03 377 LEU A O 1
ATOM 2967 N N . THR A 1 378 ? -22.774 27.046 46.184 1.00 30.88 378 THR A N 1
ATOM 2968 C CA . THR A 1 378 ? -23.083 28.511 46.327 1.00 30.88 378 THR A CA 1
ATOM 2969 C C . THR A 1 378 ? -22.865 29.358 45.039 1.00 30.88 378 THR A C 1
ATOM 2971 O O . THR A 1 378 ? -21.832 29.197 44.401 1.00 30.88 378 THR A O 1
ATOM 2974 N N . GLY A 1 379 ? -23.738 30.363 44.806 1.00 30.39 379 GLY A N 1
ATOM 2975 C CA . GLY A 1 379 ? -23.457 31.691 44.186 1.00 30.39 379 GLY A CA 1
ATOM 2976 C C . GLY A 1 379 ? -23.145 31.808 42.679 1.00 30.39 379 GLY A C 1
ATOM 2977 O O . GLY A 1 379 ? -23.176 30.803 41.981 1.00 30.39 379 GLY A O 1
ATOM 2978 N N . GLU A 1 380 ? -22.803 32.982 42.105 1.00 31.52 380 GLU A N 1
ATOM 2979 C CA . GLU A 1 380 ? -23.094 34.436 42.345 1.00 31.52 380 GLU A CA 1
ATOM 2980 C C . GLU A 1 380 ? -22.365 35.279 41.239 1.00 31.52 380 GLU A C 1
ATOM 2982 O O . GLU A 1 380 ? -21.361 34.791 40.728 1.00 31.52 380 GLU A O 1
ATOM 2987 N N . SER A 1 381 ? -22.709 36.518 40.822 1.00 27.38 381 SER A N 1
ATOM 2988 C CA . SER A 1 381 ? -23.947 37.345 40.850 1.00 27.38 381 SER A CA 1
ATOM 2989 C C . SER A 1 381 ? -23.794 38.642 39.974 1.00 27.38 381 SER A C 1
ATOM 2991 O O . SER A 1 381 ? -22.757 38.834 39.345 1.00 27.38 381 SER A O 1
ATOM 2993 N N . CYS A 1 382 ? -24.818 39.523 39.950 1.00 26.19 382 CYS A N 1
ATOM 2994 C CA . CYS A 1 382 ? -24.919 40.889 39.350 1.00 26.19 382 CYS A CA 1
ATOM 2995 C C . CYS A 1 382 ? -25.093 41.143 37.817 1.00 26.19 382 CYS A C 1
ATOM 2997 O O . CYS A 1 382 ? -24.581 40.445 36.954 1.00 26.19 382 CYS A O 1
ATOM 2999 N N . ASP A 1 383 ? -25.846 42.229 37.558 1.00 27.50 383 ASP A N 1
ATOM 3000 C CA . ASP A 1 383 ? -25.967 43.144 36.397 1.00 27.50 383 ASP A CA 1
ATOM 3001 C C . ASP A 1 383 ? -26.373 42.723 34.952 1.00 27.50 383 ASP A C 1
ATOM 3003 O O . ASP A 1 383 ? -25.562 42.495 34.065 1.00 27.50 383 ASP A O 1
ATOM 3007 N N . ALA A 1 384 ? -27.672 42.955 34.691 1.00 29.91 384 ALA A N 1
ATOM 3008 C CA . ALA A 1 384 ? -28.192 43.956 33.733 1.00 29.91 384 ALA A CA 1
ATOM 3009 C C . ALA A 1 384 ? -28.353 43.686 32.207 1.00 29.91 384 ALA A C 1
ATOM 3011 O O . ALA A 1 384 ? -27.563 43.057 31.521 1.00 29.91 384 ALA A O 1
ATOM 3012 N N . ASN A 1 385 ? -29.380 44.379 31.682 1.00 29.03 385 ASN A N 1
ATOM 3013 C CA . ASN A 1 385 ? -29.706 44.737 30.288 1.00 29.03 385 ASN A CA 1
ATOM 3014 C C . ASN A 1 385 ? -30.383 43.739 29.307 1.00 29.03 385 ASN A C 1
ATOM 3016 O O . ASN A 1 385 ? -29.809 42.786 28.804 1.00 29.03 385 ASN A O 1
ATOM 3020 N N . ARG A 1 386 ? -31.595 44.164 28.905 1.00 29.53 386 ARG A N 1
ATOM 3021 C CA . ARG A 1 386 ? -32.237 44.095 27.569 1.00 29.53 386 ARG A CA 1
ATOM 3022 C C . ARG A 1 386 ? -32.467 42.745 26.864 1.00 29.53 386 ARG A C 1
ATOM 3024 O O . ARG A 1 386 ? -31.624 42.178 26.184 1.00 29.53 386 ARG A O 1
ATOM 3031 N N . ARG A 1 387 ? -33.757 42.390 26.862 1.00 28.30 387 ARG A N 1
ATOM 3032 C CA . ARG A 1 387 ? -34.455 41.534 25.888 1.00 28.30 387 ARG A CA 1
ATOM 3033 C C . ARG A 1 387 ? -34.212 41.924 24.415 1.00 28.30 387 ARG A C 1
ATOM 3035 O O . ARG A 1 387 ? -34.347 43.094 24.082 1.00 28.30 387 ARG A O 1
ATOM 3042 N N . VAL A 1 388 ? -34.119 40.881 23.578 1.00 28.73 388 VAL A N 1
ATOM 3043 C CA . VAL A 1 388 ? -34.779 40.707 22.257 1.00 28.73 388 VAL A CA 1
ATOM 3044 C C . VAL A 1 388 ? -34.460 41.716 21.142 1.00 28.73 388 VAL A C 1
ATOM 3046 O O . VAL A 1 388 ? -34.909 42.853 21.178 1.00 28.73 388 VAL A O 1
ATOM 3049 N N . VAL A 1 389 ? -33.860 41.209 20.057 1.00 28.95 389 VAL A N 1
ATOM 3050 C CA . VAL A 1 389 ? -34.488 41.016 18.725 1.00 28.95 389 VAL A CA 1
ATOM 3051 C C . VAL A 1 389 ? -33.645 39.977 17.960 1.00 28.95 389 VAL A C 1
ATOM 3053 O O . VAL A 1 389 ? -32.424 39.982 18.079 1.00 28.95 389 VAL A O 1
ATOM 3056 N N . MET A 1 390 ? -34.273 39.075 17.194 1.00 30.05 390 MET A N 1
ATOM 3057 C CA . MET A 1 390 ? -33.567 38.281 16.173 1.00 30.05 390 MET A CA 1
ATOM 3058 C C . MET A 1 390 ? -33.662 38.985 14.819 1.00 30.05 390 MET A C 1
ATOM 3060 O O . MET A 1 390 ? -34.736 39.499 14.513 1.00 30.05 390 MET A O 1
ATOM 3064 N N . LEU A 1 391 ? -32.611 38.906 13.993 1.00 28.83 391 LEU A N 1
ATOM 3065 C CA . LEU A 1 391 ? -32.661 38.367 12.618 1.00 28.83 391 LEU A CA 1
ATOM 3066 C C . LEU A 1 391 ? -31.310 38.531 11.887 1.00 28.83 391 LEU A C 1
ATOM 3068 O O . LEU A 1 391 ? -30.649 39.553 12.015 1.00 28.83 391 LEU A O 1
ATOM 3072 N N . THR A 1 392 ? -30.949 37.493 11.125 1.00 30.22 392 THR A N 1
ATOM 3073 C CA . THR A 1 392 ? -30.115 37.467 9.898 1.00 30.22 392 THR A CA 1
ATOM 3074 C C . THR A 1 392 ? -29.161 38.639 9.596 1.00 30.22 392 THR A C 1
ATOM 3076 O O . THR A 1 392 ? -29.610 39.732 9.253 1.00 30.22 392 THR A O 1
ATOM 3079 N N . GLY A 1 393 ? -27.853 38.363 9.520 1.00 28.47 393 GLY A N 1
ATOM 3080 C CA . GLY A 1 393 ? -26.870 39.286 8.939 1.00 28.47 393 GLY A CA 1
ATOM 3081 C C . GLY A 1 393 ? -25.471 38.674 8.814 1.00 28.47 393 GLY A C 1
ATOM 3082 O O . GLY A 1 393 ? -24.946 38.127 9.775 1.00 28.47 393 GLY A O 1
ATOM 3083 N N . GLU A 1 394 ? -24.903 38.760 7.615 1.00 31.75 394 GLU A N 1
ATOM 3084 C CA . GLU A 1 394 ? -23.594 38.252 7.182 1.00 31.75 394 GLU A CA 1
ATOM 3085 C C . GLU A 1 394 ? -22.428 38.530 8.155 1.00 31.75 394 GLU A C 1
ATOM 3087 O O . GLU A 1 394 ? -22.219 39.665 8.584 1.00 31.75 394 GLU A O 1
ATOM 3092 N N . SER A 1 395 ? -21.584 37.521 8.402 1.00 28.73 395 SER A N 1
ATOM 3093 C CA . SER A 1 395 ? -20.230 37.718 8.937 1.00 28.73 395 SER A CA 1
ATOM 3094 C C . SER A 1 395 ? -19.209 37.471 7.826 1.00 28.73 395 SER A C 1
ATOM 3096 O O . SER A 1 395 ? -19.231 36.432 7.167 1.00 28.73 395 SER A O 1
ATOM 3098 N N . ARG A 1 396 ? -18.328 38.450 7.604 1.00 32.69 396 ARG A N 1
ATOM 3099 C CA . ARG A 1 396 ? -17.119 38.309 6.784 1.00 32.69 396 ARG A CA 1
ATOM 3100 C C . ARG A 1 396 ? -15.964 37.911 7.694 1.00 32.69 396 ARG A C 1
ATOM 3102 O O . ARG A 1 396 ? -15.866 38.490 8.768 1.00 32.69 396 ARG A O 1
ATOM 3109 N N . ASP A 1 397 ? -15.093 37.021 7.219 1.00 31.22 397 ASP A N 1
ATOM 3110 C CA . ASP A 1 397 ? -13.621 37.091 7.320 1.00 31.22 397 ASP A CA 1
ATOM 3111 C C . ASP A 1 397 ? -12.992 35.761 6.846 1.00 31.22 397 ASP A C 1
ATOM 3113 O O . ASP A 1 397 ? -13.618 34.712 6.943 1.00 31.22 397 ASP A O 1
ATOM 3117 N N . ALA A 1 398 ? -11.777 35.704 6.288 1.00 33.56 398 ALA A N 1
ATOM 3118 C CA . ALA A 1 398 ? -10.939 36.773 5.736 1.00 33.56 398 ALA A CA 1
ATOM 3119 C C . ALA A 1 398 ? -10.094 36.211 4.572 1.00 33.56 398 ALA A C 1
ATOM 3121 O O . ALA A 1 398 ? -9.373 35.228 4.736 1.00 33.56 398 ALA A O 1
ATOM 3122 N N . ASN A 1 399 ? -10.144 36.835 3.390 1.00 31.02 399 ASN A N 1
ATOM 3123 C CA . ASN A 1 399 ? -9.456 36.323 2.198 1.00 31.02 399 ASN A CA 1
ATOM 3124 C C . ASN A 1 399 ? -8.072 36.978 2.010 1.00 31.02 399 ASN A C 1
ATOM 3126 O O . ASN A 1 399 ? -7.949 38.053 1.417 1.00 31.02 399 ASN A O 1
ATOM 3130 N N . ARG A 1 400 ? -7.016 36.328 2.519 1.00 32.19 400 ARG A N 1
ATOM 3131 C CA . ARG A 1 400 ? -5.615 36.723 2.282 1.00 32.19 400 ARG A CA 1
ATOM 3132 C C . ARG A 1 400 ? -5.180 36.365 0.855 1.00 32.19 400 ARG A C 1
ATOM 3134 O O . ARG A 1 400 ? -4.607 35.303 0.628 1.00 32.19 400 ARG A O 1
ATOM 3141 N N . ARG A 1 401 ? -5.367 37.279 -0.102 1.00 30.84 401 ARG A N 1
ATOM 3142 C CA . ARG A 1 401 ? -4.695 37.175 -1.409 1.00 30.84 401 ARG A CA 1
ATOM 3143 C C . ARG A 1 401 ? -3.245 37.650 -1.328 1.00 30.84 401 ARG A C 1
ATOM 3145 O O . ARG A 1 401 ? -2.980 38.828 -1.110 1.00 30.84 401 ARG A O 1
ATOM 3152 N N . VAL A 1 402 ? -2.321 36.721 -1.564 1.00 31.92 402 VAL A N 1
ATOM 3153 C CA . VAL A 1 402 ? -0.932 37.024 -1.931 1.00 31.92 402 VAL A CA 1
ATOM 3154 C C . VAL A 1 402 ? -0.929 37.676 -3.315 1.00 31.92 402 VAL A C 1
ATOM 3156 O O . VAL A 1 402 ? -1.577 37.175 -4.233 1.00 31.92 402 VAL A O 1
ATOM 3159 N N . VAL A 1 403 ? -0.197 38.780 -3.473 1.00 31.64 403 VAL A N 1
ATOM 3160 C CA . VAL A 1 403 ? 0.061 39.397 -4.782 1.00 31.64 403 VAL A CA 1
ATOM 3161 C C . VAL A 1 403 ? 1.407 38.885 -5.288 1.00 31.64 403 VAL A C 1
ATOM 3163 O O . VAL A 1 403 ? 2.441 39.167 -4.686 1.00 31.64 403 VAL A O 1
ATOM 3166 N N . MET A 1 404 ? 1.382 38.110 -6.372 1.00 31.52 404 MET A N 1
ATOM 3167 C CA . MET A 1 404 ? 2.579 37.657 -7.088 1.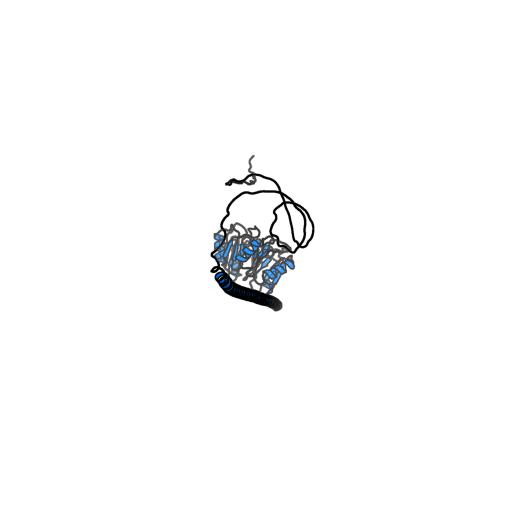00 31.52 404 MET A CA 1
ATOM 3168 C C . MET A 1 404 ? 3.004 38.665 -8.163 1.00 31.52 404 MET A C 1
ATOM 3170 O O . MET A 1 404 ? 2.215 39.499 -8.604 1.00 31.52 404 MET A O 1
ATOM 3174 N N . LEU A 1 405 ? 4.277 38.595 -8.553 1.00 35.62 405 LEU A N 1
ATOM 3175 C CA . LEU A 1 405 ? 4.953 39.595 -9.378 1.00 35.62 405 LEU A CA 1
ATOM 3176 C C . LEU A 1 405 ? 4.781 39.361 -10.887 1.00 35.62 405 LEU A C 1
ATOM 3178 O O . LEU A 1 405 ? 5.215 38.338 -11.410 1.00 35.62 405 LEU A O 1
ATOM 3182 N N . THR A 1 406 ? 4.286 40.388 -11.579 1.00 37.28 406 THR A N 1
ATOM 3183 C CA . THR A 1 406 ? 4.529 40.696 -13.002 1.00 37.28 406 THR A CA 1
ATOM 3184 C C . THR A 1 406 ? 4.489 42.228 -13.142 1.00 37.28 406 THR A C 1
ATOM 3186 O O . THR A 1 406 ? 3.521 42.825 -12.680 1.00 37.28 406 THR A O 1
ATOM 3189 N N . GLY A 1 407 ? 5.450 42.948 -13.723 1.00 34.59 407 GLY A N 1
ATOM 3190 C CA . GLY A 1 407 ? 6.708 42.536 -14.349 1.00 34.59 407 GLY A CA 1
ATOM 3191 C C . GLY A 1 407 ? 6.896 43.249 -15.690 1.00 34.59 407 GLY A C 1
ATOM 3192 O O . GLY A 1 407 ? 6.459 42.714 -16.698 1.00 34.59 407 GLY A O 1
ATOM 3193 N N . GLU A 1 408 ? 7.518 44.432 -15.697 1.00 36.62 408 GLU A N 1
ATOM 3194 C CA . GLU A 1 408 ? 7.903 45.177 -16.910 1.00 36.62 408 GLU A CA 1
ATOM 3195 C C . GLU A 1 408 ? 8.885 46.317 -16.564 1.00 36.62 408 GLU A C 1
ATOM 3197 O O . GLU A 1 408 ? 8.782 46.884 -15.476 1.00 36.62 408 GLU A O 1
ATOM 3202 N N . SER A 1 409 ? 9.761 46.674 -17.520 1.00 35.81 409 SER A N 1
ATOM 3203 C CA . SER A 1 409 ? 10.814 47.724 -17.464 1.00 35.81 409 SER A CA 1
ATOM 3204 C C . SER A 1 409 ? 11.985 47.487 -16.496 1.00 35.81 409 SER A C 1
ATOM 3206 O O . SER A 1 409 ? 11.975 48.052 -15.381 1.00 35.81 409 SER A O 1
#

Secondary structure (DSSP, 8-state):
-EEEE-BTTB--HHHHEEE-SS-EEEETT--HHHHHHHHHHHTTTS-EEEE-BTTBS-HHHH-EE-SSEEEEETT--HHHHHHHHHHS-TTSEEEEE---SS-HHHHEEE-SSEEEE-TT--HHHHHHHHHHH--EEEE--BTTBS-HHHHEEE-SS-EEE-TT--HHHHHHHHHHHSS-EEE--BTTTBS-HHHHEEE-SS-EEEETT--HHHHHHHHHHTTTTGGG---HHHHHHHHHHHHHHHHHHHHHHHHHHHHHHHHHHHHHHHHHHHHHHHHHHHHHHHHHHHHHHHHHHHHHHHHHHHHHHHHHHHHHHHHHHSS--------------------------------------------------------------------------------------